Protein AF-A0A084DEW9-F1 (afdb_monomer_lite)

Structure (mmCIF, N/CA/C/O backbone):
data_AF-A0A084DEW9-F1
#
_entry.id   AF-A0A084DEW9-F1
#
loop_
_atom_site.group_PDB
_atom_site.id
_atom_site.type_symbol
_atom_site.label_atom_id
_atom_site.label_alt_id
_atom_site.label_comp_id
_atom_site.label_asym_id
_atom_site.label_entity_id
_atom_site.label_seq_id
_atom_site.pdbx_PDB_ins_code
_atom_site.Cartn_x
_atom_site.Cartn_y
_atom_site.Cartn_z
_atom_site.occupancy
_atom_site.B_iso_or_equiv
_atom_site.auth_seq_id
_atom_site.auth_comp_id
_atom_site.auth_asym_id
_atom_site.auth_atom_id
_atom_site.pdbx_PDB_model_num
ATOM 1 N N . MET A 1 1 ? -4.432 55.368 2.483 1.00 27.30 1 MET A N 1
ATOM 2 C CA . MET A 1 1 ? -4.437 54.019 3.081 1.00 27.30 1 MET A CA 1
ATOM 3 C C . MET A 1 1 ? -3.133 53.354 2.658 1.00 27.30 1 MET A C 1
ATOM 5 O O . MET A 1 1 ? -2.983 53.051 1.486 1.00 27.30 1 MET A O 1
ATOM 9 N N . LYS A 1 2 ? -2.127 53.319 3.542 1.00 20.62 2 LYS A N 1
ATOM 10 C CA . LYS A 1 2 ? -0.805 52.732 3.262 1.00 20.62 2 LYS A CA 1
ATOM 11 C C . LYS A 1 2 ? -0.838 51.280 3.735 1.00 20.62 2 LYS A C 1
ATOM 13 O O . LYS A 1 2 ? -0.964 51.063 4.935 1.00 20.62 2 LYS A O 1
ATOM 18 N N . ILE A 1 3 ? -0.737 50.323 2.819 1.00 20.59 3 ILE A N 1
ATOM 19 C CA . ILE A 1 3 ? -0.450 48.929 3.166 1.00 20.59 3 ILE A CA 1
ATOM 20 C C . ILE A 1 3 ? 1.076 48.819 3.224 1.00 20.59 3 ILE A C 1
ATOM 22 O O . ILE A 1 3 ? 1.758 49.026 2.224 1.00 20.59 3 ILE A O 1
ATOM 26 N N . ARG A 1 4 ? 1.611 48.600 4.431 1.00 18.97 4 ARG A N 1
ATOM 27 C CA . ARG A 1 4 ? 2.986 48.134 4.644 1.00 18.97 4 ARG A CA 1
ATOM 28 C C . ARG A 1 4 ? 3.043 46.699 4.122 1.00 18.97 4 ARG A C 1
ATOM 30 O O . ARG A 1 4 ? 2.364 45.847 4.681 1.00 18.97 4 ARG A O 1
ATOM 37 N N . VAL A 1 5 ? 3.834 46.443 3.087 1.00 21.98 5 VAL A N 1
ATOM 38 C CA . VAL A 1 5 ? 4.251 45.079 2.748 1.00 21.98 5 VAL A CA 1
ATOM 39 C C . VAL A 1 5 ? 5.466 44.789 3.619 1.00 21.98 5 VAL A C 1
ATOM 41 O O . VAL A 1 5 ? 6.555 45.309 3.386 1.00 21.98 5 VAL A O 1
ATOM 44 N N . THR A 1 6 ? 5.236 44.071 4.713 1.00 22.62 6 THR A N 1
ATOM 45 C CA . THR A 1 6 ? 6.298 43.551 5.570 1.00 22.62 6 THR A CA 1
ATOM 46 C C . THR A 1 6 ? 6.979 42.419 4.811 1.00 22.62 6 THR A C 1
ATOM 48 O O . THR A 1 6 ? 6.317 41.479 4.379 1.00 22.62 6 THR A O 1
ATOM 51 N N . ALA A 1 7 ? 8.291 42.530 4.630 1.00 22.89 7 ALA A N 1
ATOM 52 C CA . ALA A 1 7 ? 9.138 41.428 4.209 1.00 22.89 7 ALA A CA 1
ATOM 53 C C . ALA A 1 7 ? 8.929 40.229 5.150 1.00 22.89 7 ALA A C 1
ATOM 55 O O . ALA A 1 7 ? 9.023 40.391 6.367 1.00 22.89 7 ALA A O 1
ATOM 56 N N . LEU A 1 8 ? 8.678 39.035 4.604 1.00 24.73 8 LEU A N 1
ATOM 57 C CA . LEU A 1 8 ? 8.849 37.792 5.352 1.00 24.73 8 LEU A CA 1
ATOM 58 C C . LEU A 1 8 ? 10.360 37.521 5.424 1.00 24.73 8 LEU A C 1
ATOM 60 O O . LEU A 1 8 ? 10.935 36.809 4.605 1.00 24.73 8 LEU A O 1
ATOM 64 N N . ILE A 1 9 ? 11.018 38.210 6.354 1.00 22.75 9 ILE A N 1
ATOM 65 C CA . ILE A 1 9 ? 12.365 37.876 6.805 1.00 22.75 9 ILE A CA 1
ATOM 66 C C . ILE A 1 9 ? 12.247 36.548 7.556 1.00 22.75 9 ILE A C 1
ATOM 68 O O . ILE A 1 9 ? 11.399 36.397 8.432 1.00 22.75 9 ILE A O 1
ATOM 72 N N . ILE A 1 10 ? 13.104 35.591 7.204 1.00 25.62 10 ILE A N 1
ATOM 73 C CA . ILE A 1 10 ? 13.451 34.458 8.061 1.00 25.62 10 ILE A CA 1
ATOM 74 C C . ILE A 1 10 ? 14.056 35.063 9.335 1.00 25.62 10 ILE A C 1
ATOM 76 O O . ILE A 1 10 ? 15.229 35.432 9.346 1.00 25.62 10 ILE A O 1
ATOM 80 N N . GLU A 1 11 ? 13.260 35.245 10.389 1.00 22.08 11 GLU A N 1
ATOM 81 C CA . GLU A 1 11 ? 13.797 35.572 11.710 1.00 22.08 11 GLU A CA 1
ATOM 82 C C . GLU A 1 11 ? 14.327 34.286 12.347 1.00 22.08 11 GLU A C 1
ATOM 84 O O . GLU A 1 11 ? 13.578 33.404 12.767 1.00 22.08 11 GLU A O 1
ATOM 89 N N . PHE A 1 12 ? 15.654 34.184 12.399 1.00 25.70 12 PHE A N 1
ATOM 90 C CA . PHE A 1 12 ? 16.350 33.257 13.279 1.00 25.70 12 PHE A CA 1
ATOM 91 C C . PHE A 1 12 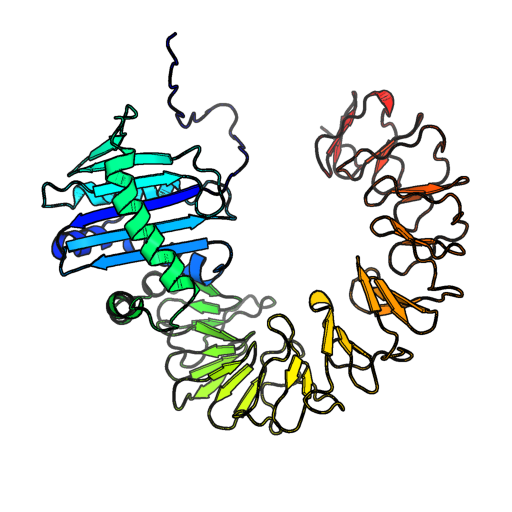? 16.207 33.800 14.707 1.00 25.70 12 PHE A C 1
ATOM 93 O O . PHE A 1 12 ? 16.819 34.808 15.055 1.00 25.70 12 PHE A O 1
ATOM 100 N N . ASN A 1 13 ? 15.364 33.173 15.527 1.00 29.73 13 ASN A N 1
ATOM 101 C CA . ASN A 1 13 ? 15.323 33.467 16.955 1.00 29.73 13 ASN A CA 1
ATOM 102 C C . ASN A 1 13 ? 16.417 32.641 17.652 1.00 29.73 13 ASN A C 1
ATOM 104 O O . ASN A 1 13 ? 16.236 31.445 17.889 1.00 29.73 13 ASN A O 1
ATOM 108 N N . GLU A 1 14 ? 17.552 33.278 17.958 1.00 31.34 14 GLU A N 1
ATOM 109 C CA . GLU A 1 14 ? 18.693 32.652 18.647 1.00 31.34 14 GLU A CA 1
ATOM 110 C C . GLU A 1 14 ? 18.366 32.176 20.080 1.00 31.34 14 GLU A C 1
ATOM 112 O O . GLU A 1 14 ? 19.145 31.414 20.647 1.00 31.34 14 GLU A O 1
ATOM 117 N N . GLU A 1 15 ? 17.211 32.537 20.660 1.00 31.88 15 GLU A N 1
ATOM 118 C CA . GLU A 1 15 ? 16.855 32.173 22.042 1.00 31.88 15 GLU A CA 1
ATOM 119 C C . GLU A 1 15 ? 15.896 30.975 22.181 1.00 31.88 15 GLU A C 1
ATOM 121 O O . GLU A 1 15 ? 15.793 30.423 23.274 1.00 31.88 15 GLU A O 1
ATOM 126 N N . THR A 1 16 ? 15.190 30.536 21.127 1.00 41.25 16 THR A N 1
ATOM 127 C CA . THR A 1 16 ? 14.117 29.514 21.285 1.00 41.25 16 THR A CA 1
ATOM 128 C C . THR A 1 16 ? 14.139 28.336 20.310 1.00 41.25 16 THR A C 1
ATOM 130 O O . THR A 1 16 ? 13.393 27.378 20.498 1.00 41.25 16 THR A O 1
ATOM 133 N N . GLY A 1 17 ? 15.026 28.329 19.313 1.00 28.23 17 GLY A N 1
ATOM 134 C CA . GLY A 1 17 ? 15.424 27.103 18.612 1.00 28.23 17 GLY A CA 1
ATOM 135 C C . GLY A 1 17 ? 14.396 26.381 17.724 1.00 28.23 17 GLY A C 1
ATOM 136 O O . GLY A 1 17 ? 14.817 25.432 17.075 1.00 28.23 17 GLY A O 1
ATOM 137 N N . TRP A 1 18 ? 13.119 26.783 17.616 1.00 25.22 18 TRP A N 1
ATOM 138 C CA . TRP A 1 18 ? 12.167 26.187 16.653 1.00 25.22 18 TRP A CA 1
ATOM 139 C C . TRP A 1 18 ? 11.053 27.152 16.212 1.00 25.22 18 TRP A C 1
ATOM 141 O O . TRP A 1 18 ? 10.414 27.794 17.042 1.00 25.22 18 TRP A O 1
ATOM 151 N N . ALA A 1 19 ? 10.750 27.173 14.906 1.00 24.77 19 ALA A N 1
ATOM 152 C CA . ALA A 1 19 ? 9.516 27.730 14.344 1.00 24.77 19 ALA A CA 1
ATOM 153 C C . ALA A 1 19 ? 8.866 26.720 13.377 1.00 24.77 19 ALA A C 1
ATOM 155 O O . ALA A 1 19 ? 9.523 26.186 12.485 1.00 24.77 19 ALA A O 1
ATOM 156 N N . VAL A 1 20 ? 7.566 26.468 13.564 1.00 25.61 20 VAL A N 1
ATOM 157 C CA . VAL A 1 20 ? 6.701 25.623 12.719 1.00 25.61 20 VAL A CA 1
ATOM 158 C C . VAL A 1 20 ? 5.716 26.530 11.977 1.00 25.61 20 VAL A C 1
ATOM 160 O O . VAL A 1 20 ? 5.078 27.365 12.612 1.00 25.61 20 VAL A O 1
ATOM 163 N N . THR A 1 21 ? 5.532 26.342 10.666 1.00 24.84 21 THR A N 1
ATOM 164 C CA . THR A 1 21 ? 4.383 26.891 9.914 1.00 24.84 21 THR A CA 1
ATOM 165 C C . THR A 1 21 ? 3.824 25.869 8.914 1.00 24.84 21 THR A C 1
ATOM 167 O O . THR A 1 21 ? 4.552 25.037 8.375 1.00 24.84 21 THR A O 1
ATOM 170 N N . MET A 1 22 ? 2.496 25.899 8.751 1.00 22.89 22 MET A N 1
ATOM 171 C CA . MET A 1 22 ? 1.662 24.983 7.962 1.00 22.89 22 MET A CA 1
ATOM 172 C C . MET A 1 22 ? 1.890 25.166 6.449 1.00 22.89 22 MET A C 1
ATOM 174 O O . MET A 1 22 ? 1.918 26.295 5.972 1.00 22.89 22 MET A O 1
ATOM 178 N N . SER A 1 23 ? 2.060 24.071 5.698 1.00 34.75 23 SER A N 1
ATOM 179 C CA . SER A 1 23 ? 2.491 24.088 4.291 1.00 34.75 23 SER A CA 1
ATOM 180 C C . SER A 1 23 ? 1.326 24.014 3.294 1.00 34.75 23 SER A C 1
ATOM 182 O O . SER A 1 23 ? 0.720 22.953 3.139 1.00 34.75 23 SER A O 1
ATOM 184 N N . GLU A 1 24 ? 1.064 25.096 2.560 1.00 42.50 24 GLU A N 1
ATOM 185 C CA . GLU A 1 24 ? 0.416 25.011 1.244 1.00 42.50 24 GLU A CA 1
ATOM 186 C C . GLU A 1 24 ? 1.455 24.616 0.174 1.00 42.50 24 GLU A C 1
ATOM 188 O O . GLU A 1 24 ? 2.638 24.945 0.285 1.00 42.50 24 GLU A O 1
ATOM 193 N N . SER A 1 25 ? 1.035 23.870 -0.850 1.00 53.59 25 SER A N 1
ATOM 194 C CA . SER A 1 25 ? 1.893 23.357 -1.927 1.00 53.59 25 SER A CA 1
ATOM 195 C C . SER A 1 25 ? 2.444 24.488 -2.810 1.00 53.59 25 SER A C 1
ATOM 197 O O . SER A 1 25 ? 1.715 25.055 -3.625 1.00 53.59 25 SER A O 1
ATOM 199 N N . VAL A 1 26 ? 3.736 24.812 -2.691 1.00 57.28 26 VAL A N 1
ATOM 200 C CA . VAL A 1 26 ? 4.391 25.865 -3.493 1.00 57.28 26 VAL A CA 1
ATOM 201 C C . VAL A 1 26 ? 5.073 25.265 -4.726 1.00 57.28 26 VAL A C 1
ATOM 203 O O . VAL A 1 26 ? 5.817 24.290 -4.637 1.00 57.28 26 VAL A O 1
ATOM 206 N N . SER A 1 27 ? 4.849 25.879 -5.887 1.00 62.78 27 SER A N 1
ATOM 207 C CA . SER A 1 27 ? 5.507 25.576 -7.161 1.00 62.78 27 SER A CA 1
ATOM 208 C C . SER A 1 27 ? 6.420 26.723 -7.607 1.00 62.78 27 SER A C 1
ATOM 210 O O . SER A 1 27 ? 6.142 27.894 -7.346 1.00 62.78 27 SER A O 1
ATOM 212 N N . VAL A 1 28 ? 7.498 26.386 -8.315 1.00 66.31 28 VAL A N 1
ATOM 213 C CA . VAL A 1 28 ? 8.485 27.319 -8.874 1.00 66.31 28 VAL A CA 1
ATOM 214 C C . VAL A 1 28 ? 8.588 27.094 -10.376 1.00 66.31 28 VAL A C 1
ATOM 216 O O . VAL A 1 28 ? 8.800 25.970 -10.822 1.00 66.31 28 VAL A O 1
ATOM 219 N N . ALA A 1 29 ? 8.489 28.160 -11.162 1.00 63.16 29 ALA A N 1
ATOM 220 C CA . ALA A 1 29 ? 8.729 28.141 -12.599 1.00 63.16 29 ALA A CA 1
ATOM 221 C C . ALA A 1 29 ? 9.766 29.204 -12.953 1.00 63.16 29 ALA A C 1
ATOM 223 O O . ALA A 1 29 ? 9.661 30.342 -12.503 1.00 63.16 29 ALA A O 1
ATOM 224 N N . ALA A 1 30 ? 10.753 28.860 -13.777 1.00 69.94 30 ALA A N 1
ATOM 225 C CA . ALA A 1 30 ? 11.715 29.837 -14.257 1.00 69.94 30 ALA A CA 1
ATOM 226 C C . ALA A 1 30 ? 12.100 29.624 -15.718 1.00 69.94 30 ALA A C 1
ATOM 228 O O . ALA A 1 30 ? 12.144 28.498 -16.214 1.00 69.94 30 ALA A O 1
ATOM 229 N N . GLN A 1 31 ? 12.418 30.718 -16.402 1.00 75.94 31 GLN A N 1
ATOM 230 C CA . GLN A 1 31 ? 13.113 30.686 -17.682 1.00 75.94 31 GLN A CA 1
ATOM 231 C C . GLN A 1 31 ? 14.255 31.689 -17.667 1.00 75.94 31 GLN A C 1
ATOM 233 O O . GLN A 1 31 ? 14.095 32.807 -17.187 1.00 75.94 31 GLN A O 1
ATOM 238 N N . ILE A 1 32 ? 15.396 31.322 -18.230 1.00 80.50 32 ILE A N 1
ATOM 239 C CA . ILE A 1 32 ? 16.531 32.229 -18.351 1.00 80.50 32 ILE A CA 1
ATOM 240 C C . ILE A 1 32 ? 17.342 31.883 -19.585 1.00 80.50 32 ILE A C 1
ATOM 242 O O . ILE A 1 32 ? 17.477 30.717 -19.962 1.00 80.50 32 ILE A O 1
ATOM 246 N N . ARG A 1 33 ? 17.858 32.906 -20.251 1.00 80.06 33 ARG A N 1
ATOM 247 C CA . ARG A 1 33 ? 18.716 32.734 -21.415 1.00 80.06 33 ARG A CA 1
ATOM 248 C C . ARG A 1 33 ? 20.181 32.697 -20.987 1.00 80.06 33 ARG A C 1
ATOM 250 O O . ARG A 1 33 ? 20.604 33.410 -20.083 1.00 80.06 33 ARG A O 1
ATOM 257 N N . LEU A 1 34 ? 20.932 31.779 -21.588 1.00 83.12 34 LEU A N 1
ATOM 258 C CA . LEU A 1 34 ? 22.357 31.585 -21.349 1.00 83.12 34 LEU A CA 1
ATOM 259 C C . LEU A 1 34 ? 23.005 30.734 -22.442 1.00 83.12 34 LEU A C 1
ATOM 261 O O . LEU A 1 34 ? 22.404 29.803 -22.983 1.00 83.12 34 LEU A O 1
ATOM 265 N N . SER A 1 35 ? 24.278 31.010 -22.721 1.00 80.69 35 SER A N 1
ATOM 266 C CA . SER A 1 35 ? 25.082 30.225 -23.660 1.00 80.69 35 SER A CA 1
ATOM 267 C C . SER A 1 35 ? 25.324 28.792 -23.155 1.00 80.69 35 SER A C 1
ATOM 269 O O . SER A 1 35 ? 25.343 28.531 -21.951 1.00 80.69 35 SER A O 1
ATOM 271 N N . GLU A 1 36 ? 25.587 27.849 -24.065 1.00 73.56 36 GLU A N 1
ATOM 272 C CA . GLU A 1 36 ? 25.961 26.473 -23.688 1.00 73.56 36 GLU A CA 1
ATOM 273 C C . GLU A 1 36 ? 27.223 26.433 -22.810 1.00 73.56 36 GLU A C 1
ATOM 275 O O . GLU A 1 36 ? 27.326 25.627 -21.883 1.00 73.56 36 GLU A O 1
ATOM 280 N N . ALA A 1 37 ? 28.174 27.336 -23.063 1.00 76.31 37 ALA A N 1
ATOM 281 C CA . ALA A 1 37 ? 29.395 27.457 -22.274 1.00 76.31 37 ALA A CA 1
ATOM 282 C C . ALA A 1 37 ? 29.113 27.962 -20.848 1.00 76.31 37 ALA A C 1
ATOM 284 O O . ALA A 1 37 ? 29.694 27.453 -19.887 1.00 76.31 37 ALA A O 1
ATOM 285 N N . ALA A 1 38 ? 28.208 28.932 -20.690 1.00 80.19 38 ALA A N 1
ATOM 286 C CA . ALA A 1 38 ? 27.729 29.393 -19.389 1.00 80.19 38 ALA A CA 1
ATOM 287 C C . ALA A 1 38 ? 27.024 28.272 -18.616 1.00 80.19 38 ALA A C 1
ATOM 289 O O . ALA A 1 38 ? 27.384 28.004 -17.469 1.00 80.19 38 ALA A O 1
ATOM 290 N N . LEU A 1 39 ? 26.106 27.558 -19.272 1.00 77.75 39 LEU A N 1
ATOM 291 C CA . LEU A 1 39 ? 25.381 26.429 -18.691 1.00 77.75 39 LEU A CA 1
ATOM 292 C C . LEU A 1 39 ? 26.341 25.337 -18.186 1.00 77.75 39 LEU A C 1
ATOM 294 O O . LEU A 1 39 ? 26.228 24.864 -17.055 1.00 77.75 39 LEU A O 1
ATOM 298 N N . ALA A 1 40 ? 27.343 24.976 -18.993 1.00 73.62 40 ALA A N 1
ATOM 299 C CA . ALA A 1 40 ? 28.338 23.971 -18.626 1.00 73.62 40 ALA A CA 1
ATOM 300 C C . ALA A 1 40 ? 29.231 24.395 -17.445 1.00 73.62 40 ALA A C 1
ATOM 302 O O . ALA A 1 40 ? 29.696 23.535 -16.690 1.00 73.62 40 ALA A O 1
ATOM 303 N N . ARG A 1 41 ? 29.497 25.699 -17.285 1.00 80.12 41 ARG A N 1
ATOM 304 C CA . ARG A 1 41 ? 30.228 26.244 -16.130 1.00 80.12 41 ARG A CA 1
ATOM 305 C C . ARG A 1 41 ? 29.360 26.244 -14.875 1.00 80.12 41 ARG A C 1
ATOM 307 O O . ARG A 1 41 ? 29.839 25.803 -13.833 1.00 80.12 41 ARG A O 1
ATOM 314 N N . TRP A 1 42 ? 28.100 26.660 -14.988 1.00 84.12 42 TRP A N 1
ATOM 315 C CA . TRP A 1 42 ? 27.151 26.673 -13.876 1.00 84.12 42 TRP A CA 1
ATOM 316 C C . TRP A 1 42 ? 26.946 25.280 -13.278 1.00 84.12 42 TRP A C 1
ATOM 318 O O . TRP A 1 42 ? 27.091 25.110 -12.074 1.00 84.12 42 TRP A O 1
ATOM 328 N N . PHE A 1 43 ? 26.758 24.245 -14.104 1.00 73.06 43 PHE A N 1
ATOM 329 C CA . PHE A 1 43 ? 26.629 22.866 -13.610 1.00 73.06 43 PHE A CA 1
ATOM 330 C C . PHE A 1 43 ? 27.828 22.373 -12.791 1.00 73.06 43 PHE A C 1
ATOM 332 O O . PHE A 1 43 ? 27.686 21.481 -11.955 1.00 73.06 43 PHE A O 1
ATOM 339 N N . LYS A 1 44 ? 29.017 22.932 -13.030 1.00 76.69 44 LYS A N 1
ATOM 340 C CA . LYS A 1 44 ? 30.245 22.577 -12.310 1.00 76.69 44 LYS A CA 1
ATOM 341 C C . LYS A 1 44 ? 30.476 23.435 -11.065 1.00 76.69 44 LYS A C 1
ATOM 343 O O . LYS A 1 44 ? 31.433 23.154 -10.345 1.00 76.69 44 LYS A O 1
ATOM 348 N N . HIS A 1 45 ? 29.647 24.451 -10.821 1.00 81.75 45 HIS A N 1
ATOM 349 C CA . HIS A 1 45 ? 29.753 25.305 -9.644 1.00 81.75 45 HIS A CA 1
ATOM 350 C C . HIS A 1 45 ? 29.542 24.477 -8.373 1.00 81.75 45 HIS A C 1
ATOM 352 O O . HIS A 1 45 ? 28.593 23.697 -8.291 1.00 81.75 45 HIS A O 1
ATOM 358 N N . SER A 1 46 ? 30.441 24.638 -7.401 1.00 78.94 46 SER A N 1
ATOM 359 C CA . SER A 1 46 ? 30.382 23.942 -6.113 1.00 78.94 46 SER A CA 1
ATOM 360 C C . SER A 1 46 ? 29.539 24.755 -5.141 1.00 78.94 46 SER A C 1
ATOM 362 O O . SER A 1 46 ? 29.869 25.903 -4.877 1.00 78.94 46 SER A O 1
ATOM 364 N N . ILE A 1 47 ? 28.478 24.157 -4.606 1.00 72.50 47 ILE A N 1
ATOM 365 C CA . ILE A 1 47 ? 27.588 24.793 -3.622 1.00 72.50 47 ILE A CA 1
ATOM 366 C C . ILE A 1 47 ? 28.066 24.476 -2.201 1.00 72.50 47 ILE A C 1
ATOM 368 O O . ILE A 1 47 ? 28.046 25.334 -1.328 1.00 72.50 47 ILE A O 1
ATOM 372 N N . ALA A 1 48 ? 28.549 23.250 -1.987 1.00 66.62 48 ALA A N 1
ATOM 373 C CA . ALA A 1 48 ? 29.187 22.801 -0.752 1.00 66.62 48 ALA A CA 1
ATOM 374 C C . ALA A 1 48 ? 30.333 21.823 -1.089 1.00 66.62 48 ALA A C 1
ATOM 376 O O . ALA A 1 48 ? 30.418 21.368 -2.239 1.00 66.62 48 ALA A O 1
ATOM 377 N N . PRO A 1 49 ? 31.234 21.489 -0.144 1.00 59.31 49 PRO A N 1
ATOM 378 C CA . PRO A 1 49 ? 32.248 20.459 -0.361 1.00 59.31 49 PRO A CA 1
ATOM 379 C C . PRO A 1 49 ? 31.595 19.155 -0.838 1.00 59.31 49 PRO A C 1
ATOM 381 O O . PRO A 1 49 ? 30.719 18.617 -0.173 1.00 59.31 49 PRO A O 1
ATOM 384 N N . GLY A 1 50 ? 31.976 18.684 -2.027 1.00 56.50 50 GLY A N 1
ATOM 385 C CA . GLY A 1 50 ? 31.419 17.463 -2.624 1.00 56.50 50 GLY A CA 1
ATOM 386 C C . GLY A 1 50 ? 30.069 17.610 -3.342 1.00 56.50 50 GLY A C 1
ATOM 387 O O . GLY A 1 50 ? 29.658 16.662 -4.003 1.00 56.50 50 GLY A O 1
ATOM 388 N N . ASN A 1 51 ? 29.419 18.781 -3.301 1.00 61.06 51 ASN A N 1
ATOM 389 C CA . ASN A 1 51 ? 28.113 19.013 -3.929 1.00 61.06 51 ASN A CA 1
ATOM 390 C C . ASN A 1 51 ? 28.171 20.146 -4.956 1.00 61.06 51 ASN A C 1
ATOM 392 O O . ASN A 1 51 ? 28.345 21.320 -4.610 1.00 61.06 51 ASN A O 1
ATOM 396 N N . LYS A 1 52 ? 27.992 19.800 -6.232 1.00 72.88 52 LYS A N 1
ATOM 397 C CA . LYS A 1 52 ? 27.856 20.758 -7.334 1.00 72.88 52 LYS A CA 1
ATOM 398 C C . LYS A 1 52 ? 26.388 21.051 -7.616 1.00 72.88 52 LYS A C 1
ATOM 400 O O . LYS A 1 52 ? 25.515 20.264 -7.267 1.00 72.88 52 LYS A O 1
ATOM 405 N N . VAL A 1 53 ? 26.124 22.136 -8.342 1.00 72.50 53 VAL A N 1
ATOM 406 C CA . VAL A 1 53 ? 24.794 22.441 -8.906 1.00 72.50 53 VAL A CA 1
ATOM 407 C C . VAL A 1 53 ? 24.188 21.220 -9.592 1.00 72.50 53 VAL A C 1
ATOM 409 O O . VAL A 1 53 ? 23.034 20.883 -9.353 1.00 72.50 53 VAL A O 1
ATOM 412 N N . LEU A 1 54 ? 24.982 20.518 -10.403 1.00 67.19 54 LEU A N 1
ATOM 413 C CA . LEU A 1 54 ? 24.532 19.312 -11.088 1.00 67.19 54 LEU A CA 1
ATOM 414 C C . LEU A 1 54 ? 24.028 18.220 -10.130 1.00 67.19 54 LEU A C 1
ATOM 416 O O . LEU A 1 54 ? 23.071 17.528 -10.458 1.00 67.19 54 LEU A O 1
ATOM 420 N N . ASP A 1 55 ? 24.658 18.071 -8.967 1.00 60.31 55 ASP A N 1
ATOM 421 C CA . ASP A 1 55 ? 24.309 17.032 -7.997 1.00 60.31 55 ASP A CA 1
ATOM 422 C C . ASP A 1 55 ? 22.983 17.335 -7.301 1.00 60.31 55 ASP A C 1
ATOM 424 O O . ASP A 1 55 ? 22.188 16.427 -7.071 1.00 60.31 55 ASP A O 1
ATOM 428 N N . VAL A 1 56 ? 22.717 18.615 -7.030 1.00 67.69 56 VAL A N 1
ATOM 429 C CA . VAL A 1 56 ? 21.437 19.053 -6.461 1.00 67.69 56 VAL A CA 1
ATOM 430 C C . VAL A 1 56 ? 20.305 18.836 -7.466 1.00 67.69 56 VAL A C 1
ATOM 432 O O . VAL A 1 56 ? 19.288 18.244 -7.125 1.00 67.69 56 VAL A O 1
ATOM 435 N N . LEU A 1 57 ? 20.506 19.230 -8.728 1.00 67.69 57 LEU A N 1
ATOM 436 C CA . LEU A 1 57 ? 19.504 19.046 -9.786 1.00 67.69 57 LEU A CA 1
ATOM 437 C C . LEU A 1 57 ? 19.230 17.566 -10.098 1.00 67.69 57 LEU A C 1
ATOM 439 O O . LEU A 1 57 ? 18.121 17.237 -10.512 1.00 67.69 57 LEU A O 1
ATOM 443 N N . ALA A 1 58 ? 20.228 16.693 -9.933 1.00 61.50 58 ALA A N 1
ATOM 444 C CA . ALA A 1 58 ? 20.065 15.250 -10.089 1.00 61.50 58 ALA A CA 1
ATOM 445 C C . ALA A 1 58 ? 19.222 14.653 -8.952 1.00 61.50 58 ALA A C 1
ATOM 447 O O . ALA A 1 58 ? 18.253 13.963 -9.236 1.00 61.50 58 ALA A O 1
ATOM 448 N N . GLY A 1 59 ? 19.512 14.997 -7.691 1.00 59.47 59 GLY A N 1
ATOM 449 C CA . GLY A 1 59 ? 18.725 14.507 -6.551 1.00 59.47 59 GLY A CA 1
ATOM 450 C C . GLY A 1 59 ? 17.250 14.921 -6.611 1.00 59.47 59 GLY A C 1
ATOM 451 O O . GLY A 1 59 ? 16.374 14.130 -6.284 1.00 59.47 59 GLY A O 1
ATOM 452 N N . MET A 1 60 ? 16.963 16.126 -7.112 1.00 63.75 60 MET A N 1
ATOM 453 C CA . MET A 1 60 ? 15.584 16.578 -7.344 1.00 63.75 60 MET A CA 1
ATOM 454 C C . MET A 1 60 ? 14.849 15.758 -8.411 1.00 63.75 60 MET A C 1
ATOM 456 O O . MET A 1 60 ? 13.641 15.551 -8.313 1.00 63.75 60 MET A O 1
ATOM 460 N N . LEU A 1 61 ? 15.564 15.322 -9.451 1.00 59.81 61 LEU A N 1
ATOM 461 C CA . LEU A 1 61 ? 14.998 14.459 -10.482 1.00 59.81 61 LEU A CA 1
ATOM 462 C C . LEU A 1 61 ? 14.711 13.064 -9.917 1.00 59.81 61 LEU A C 1
ATOM 464 O O . LEU A 1 61 ? 13.639 12.528 -10.172 1.00 59.81 61 LEU A O 1
ATOM 468 N N . ASP A 1 62 ? 15.633 12.523 -9.120 1.00 54.41 62 ASP A N 1
ATOM 469 C CA . ASP A 1 62 ? 15.467 11.219 -8.473 1.00 54.41 62 ASP A CA 1
ATOM 470 C C . ASP A 1 62 ? 14.254 11.225 -7.519 1.00 54.41 62 ASP A C 1
ATOM 472 O O . ASP A 1 62 ? 13.442 10.302 -7.534 1.00 54.41 62 ASP A O 1
ATOM 476 N N . GLU A 1 63 ? 14.063 12.294 -6.737 1.00 53.50 63 GLU A N 1
A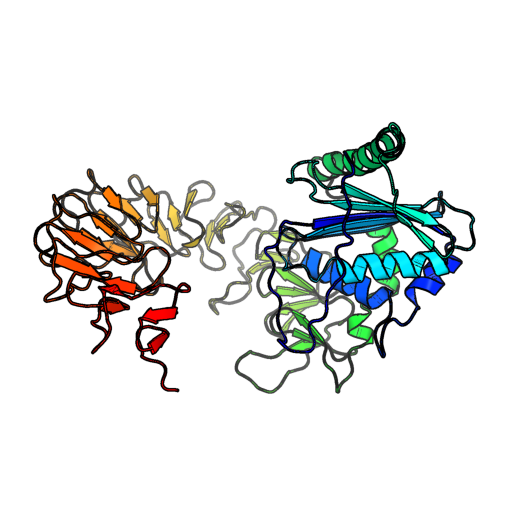TOM 477 C CA . GLU A 1 63 ? 12.901 12.456 -5.850 1.00 53.50 63 GLU A CA 1
ATOM 478 C C . GLU A 1 63 ? 11.571 12.532 -6.621 1.00 53.50 63 GLU A C 1
ATOM 480 O O . GLU A 1 63 ? 10.572 11.938 -6.201 1.00 53.50 63 GLU A O 1
ATOM 485 N N . ALA A 1 64 ? 11.558 13.219 -7.768 1.00 53.44 64 ALA A N 1
ATOM 486 C CA . ALA A 1 64 ? 10.390 13.286 -8.644 1.00 53.44 64 ALA A CA 1
ATOM 487 C C . ALA A 1 64 ? 10.081 11.933 -9.313 1.00 53.44 64 ALA A C 1
ATOM 489 O O . ALA A 1 64 ? 8.912 11.577 -9.457 1.00 53.44 64 ALA A O 1
ATOM 490 N N . ASP A 1 65 ? 11.107 11.160 -9.683 1.00 50.06 65 ASP A N 1
ATOM 491 C CA . ASP A 1 65 ? 10.944 9.809 -10.235 1.00 50.06 65 ASP A CA 1
ATOM 492 C C . ASP A 1 65 ? 10.419 8.815 -9.180 1.00 50.06 65 ASP A C 1
ATOM 494 O O . ASP A 1 65 ? 9.649 7.912 -9.516 1.00 50.06 65 ASP A O 1
ATOM 498 N N . LEU A 1 66 ? 10.796 8.987 -7.907 1.00 46.59 66 LEU A N 1
ATOM 499 C CA . LEU A 1 66 ? 10.302 8.173 -6.790 1.00 46.59 66 LEU A CA 1
ATOM 500 C C . LEU A 1 66 ? 8.850 8.499 -6.418 1.00 46.59 66 LEU A C 1
ATOM 502 O O . LEU A 1 66 ? 8.086 7.587 -6.099 1.00 46.59 66 LEU A O 1
ATOM 506 N N . ASN A 1 67 ? 8.456 9.774 -6.492 1.00 48.09 67 ASN A N 1
ATOM 507 C CA . ASN A 1 67 ? 7.132 10.246 -6.075 1.00 48.09 67 ASN A CA 1
ATOM 508 C C . ASN A 1 67 ? 6.406 11.020 -7.194 1.00 48.09 67 ASN A C 1
ATOM 510 O O . ASN A 1 67 ? 6.029 12.180 -7.004 1.00 48.09 67 ASN A O 1
ATOM 514 N N . PRO A 1 68 ? 6.131 10.396 -8.357 1.00 49.97 68 PRO A N 1
ATOM 515 C CA . PRO A 1 68 ? 5.623 11.095 -9.542 1.00 49.97 68 PRO A CA 1
ATOM 516 C C . PRO A 1 68 ? 4.200 11.656 -9.385 1.00 49.97 68 PRO A C 1
ATOM 518 O O . PRO A 1 68 ? 3.738 12.408 -10.242 1.00 49.97 68 PRO A O 1
ATOM 521 N N . GLN A 1 69 ? 3.478 11.274 -8.324 1.00 48.88 69 GLN A N 1
ATOM 522 C CA . GLN A 1 69 ? 2.162 11.836 -7.992 1.00 48.88 69 GLN A CA 1
ATOM 523 C C . GLN A 1 69 ? 2.235 13.033 -7.038 1.00 48.88 69 GLN A C 1
ATOM 525 O O . GLN A 1 69 ? 1.263 13.780 -6.958 1.00 48.88 69 GLN A O 1
ATOM 530 N N . GLU A 1 70 ? 3.361 13.227 -6.347 1.00 52.00 70 GLU A N 1
ATOM 531 C CA . GLU A 1 70 ? 3.517 14.248 -5.305 1.00 52.00 70 GLU A CA 1
ATOM 532 C C . GLU A 1 70 ? 4.479 15.371 -5.715 1.00 52.00 70 GLU A C 1
ATOM 534 O O . GLU A 1 70 ? 4.281 16.529 -5.329 1.00 52.00 70 GLU A O 1
ATOM 539 N N . THR A 1 71 ? 5.474 15.056 -6.547 1.00 54.25 71 THR A N 1
ATOM 540 C CA . THR A 1 71 ? 6.517 15.991 -6.976 1.00 54.25 71 THR A CA 1
ATOM 541 C C . THR A 1 71 ? 6.683 15.943 -8.492 1.00 54.25 71 THR A C 1
ATOM 543 O O . THR A 1 71 ? 6.880 14.881 -9.078 1.00 54.25 71 THR A O 1
ATOM 546 N N . LEU A 1 72 ? 6.637 17.108 -9.144 1.00 58.72 72 LEU A N 1
ATOM 547 C CA . LEU A 1 72 ? 6.905 17.251 -10.577 1.00 58.72 72 LEU A CA 1
ATOM 548 C C . LEU A 1 72 ? 8.117 18.151 -10.784 1.00 58.72 72 LEU A C 1
ATOM 550 O O . LEU A 1 72 ? 8.080 19.312 -10.394 1.00 58.72 72 LEU A O 1
ATOM 554 N N . TYR A 1 73 ? 9.155 17.651 -11.453 1.00 65.81 73 TYR A N 1
ATOM 555 C CA . TYR A 1 73 ? 10.367 18.410 -11.753 1.00 65.81 73 TYR A CA 1
ATOM 556 C C . TYR A 1 73 ? 10.703 18.378 -13.251 1.00 65.81 73 TYR A C 1
ATOM 558 O O . TYR A 1 73 ? 10.768 17.316 -13.870 1.00 65.81 73 TYR A O 1
ATOM 566 N N . ILE A 1 74 ? 10.936 19.548 -13.849 1.00 60.66 74 ILE A N 1
ATOM 567 C CA . ILE A 1 74 ? 11.316 19.718 -15.256 1.00 60.66 74 ILE A CA 1
ATOM 568 C C . ILE A 1 74 ? 12.493 20.689 -15.329 1.00 60.66 74 ILE A C 1
ATOM 570 O O . ILE A 1 74 ? 12.418 21.811 -14.844 1.00 60.66 74 ILE A O 1
ATOM 574 N N . CYS A 1 75 ? 13.565 20.287 -16.007 1.00 67.88 75 CYS A N 1
ATOM 575 C CA . CYS A 1 75 ? 14.685 21.163 -16.335 1.00 67.88 75 CYS A CA 1
ATOM 576 C C . CYS A 1 75 ? 15.118 20.904 -17.783 1.00 67.88 75 CYS A C 1
ATOM 578 O O . CYS A 1 75 ? 15.532 19.795 -18.132 1.00 67.88 75 CYS A O 1
ATOM 580 N N . GLN A 1 76 ? 14.978 21.907 -18.653 1.00 63.66 76 GLN A N 1
ATOM 581 C CA . GLN A 1 76 ? 15.204 21.762 -20.090 1.00 63.66 76 GLN A CA 1
ATOM 582 C C . GLN A 1 76 ? 15.945 22.958 -20.683 1.00 63.66 76 GLN A C 1
ATOM 584 O O . GLN A 1 76 ? 15.479 24.088 -20.622 1.00 63.66 76 GLN A O 1
ATOM 589 N N . TYR A 1 77 ? 17.067 22.690 -21.346 1.00 65.00 77 TYR A N 1
ATOM 590 C CA . TYR A 1 77 ? 17.780 23.660 -22.174 1.00 65.00 77 TYR A CA 1
ATOM 591 C C . TYR A 1 77 ? 17.364 23.567 -23.650 1.00 65.00 77 TYR A C 1
ATOM 593 O O . TYR A 1 77 ? 17.303 22.484 -24.229 1.00 65.00 77 TYR A O 1
ATOM 601 N N . LEU A 1 78 ? 17.104 24.704 -24.283 1.00 63.75 78 LEU A N 1
ATOM 602 C CA . LEU A 1 78 ? 16.695 24.844 -25.676 1.00 63.75 78 LEU A CA 1
ATOM 603 C C . LEU A 1 78 ? 17.845 25.495 -26.459 1.00 63.75 78 LEU A C 1
ATOM 605 O O . LEU A 1 78 ? 17.947 26.721 -26.456 1.00 63.75 78 LEU A O 1
ATOM 609 N N . PRO A 1 79 ? 18.705 24.724 -27.156 1.00 59.09 79 PRO A N 1
ATOM 610 C CA . PRO A 1 79 ? 19.896 25.270 -27.815 1.00 59.09 79 PRO A CA 1
ATOM 611 C C . PRO A 1 79 ? 19.582 26.316 -28.886 1.00 59.09 79 PRO A C 1
ATOM 613 O O . PRO A 1 79 ? 20.293 27.306 -29.016 1.00 59.09 79 PRO A O 1
ATOM 616 N N . ALA A 1 80 ? 18.480 26.128 -29.621 1.00 63.53 80 ALA A N 1
ATOM 617 C CA . ALA A 1 80 ? 18.063 27.031 -30.694 1.00 63.53 80 ALA A CA 1
ATOM 618 C C . ALA A 1 80 ? 17.743 28.451 -30.198 1.00 63.53 80 ALA A C 1
ATOM 620 O O . ALA A 1 80 ? 17.902 29.411 -30.945 1.00 63.53 80 ALA A O 1
ATOM 621 N N . THR A 1 81 ? 17.293 28.579 -28.949 1.00 65.94 81 THR A N 1
ATOM 622 C CA . THR A 1 81 ? 16.937 29.859 -28.320 1.00 65.94 81 THR A CA 1
ATOM 623 C C . THR A 1 81 ? 17.831 30.190 -27.128 1.00 65.94 81 THR A C 1
ATOM 625 O O . THR A 1 81 ? 17.576 31.165 -26.425 1.00 65.94 81 THR A O 1
ATOM 628 N N . GLN A 1 82 ? 18.849 29.363 -26.872 1.00 73.75 82 GLN A N 1
ATOM 629 C CA . GLN A 1 82 ? 19.740 29.439 -25.716 1.00 73.75 82 GLN A CA 1
ATOM 630 C C . GLN A 1 82 ? 18.994 29.613 -24.385 1.00 73.75 82 GLN A C 1
ATOM 632 O O . GLN A 1 82 ? 19.403 30.386 -23.529 1.00 73.75 82 GLN A O 1
ATOM 637 N N . THR A 1 83 ? 17.859 28.934 -24.216 1.00 71.56 83 THR A N 1
ATOM 638 C CA . THR A 1 83 ? 16.956 29.141 -23.070 1.00 71.56 83 THR A CA 1
ATOM 639 C C . THR A 1 83 ? 16.952 27.924 -22.159 1.00 71.56 83 THR A C 1
ATOM 641 O O . THR A 1 83 ? 16.678 26.826 -22.629 1.00 71.56 83 THR A O 1
ATOM 644 N N . LEU A 1 84 ? 17.204 28.099 -20.865 1.00 72.88 84 LEU A N 1
ATOM 645 C CA . LEU A 1 84 ? 16.929 27.096 -19.840 1.00 72.88 84 LEU A CA 1
ATOM 646 C C . LEU A 1 84 ? 15.558 27.361 -19.224 1.00 72.88 84 LEU A C 1
ATOM 648 O O . LEU A 1 84 ? 15.257 28.485 -18.837 1.00 72.88 84 LEU A O 1
ATOM 652 N N . VAL A 1 85 ? 14.750 26.314 -19.135 1.00 65.94 85 VAL A N 1
ATOM 653 C CA . VAL A 1 85 ? 13.426 26.304 -18.518 1.00 65.94 85 VAL A CA 1
ATOM 654 C C . VAL A 1 85 ? 13.465 25.369 -17.320 1.00 65.94 85 VAL A C 1
ATOM 656 O O . VAL A 1 85 ? 14.019 24.272 -17.408 1.00 65.94 85 VAL A O 1
ATOM 659 N N . PHE A 1 86 ? 12.866 25.805 -16.222 1.00 72.88 86 PHE A N 1
ATOM 660 C CA . PHE A 1 86 ? 12.785 25.090 -14.964 1.00 72.88 86 PHE A CA 1
ATOM 661 C C . PHE A 1 86 ? 11.342 25.079 -14.459 1.00 72.88 86 PHE A C 1
ATOM 663 O O . PHE A 1 86 ? 10.651 26.096 -14.525 1.00 72.88 86 PHE A O 1
ATOM 670 N N . PHE A 1 87 ? 10.900 23.949 -13.924 1.00 64.56 87 PHE A N 1
ATOM 671 C CA . PHE A 1 87 ? 9.635 23.823 -13.221 1.00 64.56 87 PHE A CA 1
ATOM 672 C C . PHE A 1 87 ? 9.777 22.829 -12.071 1.00 64.56 87 PHE A C 1
ATOM 674 O O . PHE A 1 87 ? 10.310 21.739 -12.259 1.00 64.56 87 PHE A O 1
ATOM 681 N N . LEU A 1 88 ? 9.273 23.196 -10.901 1.00 68.75 88 LEU A N 1
ATOM 682 C CA . LEU A 1 88 ? 9.109 22.316 -9.757 1.00 68.75 88 LEU A CA 1
ATOM 683 C C . LEU A 1 88 ? 7.706 22.524 -9.188 1.00 68.75 88 LEU A C 1
ATOM 685 O O . LEU A 1 88 ? 7.350 23.648 -8.850 1.00 68.75 88 LEU A O 1
ATOM 689 N N . SER A 1 89 ? 6.941 21.452 -9.030 1.00 63.38 89 SER A N 1
ATOM 690 C CA . SER A 1 89 ? 5.730 21.423 -8.213 1.00 63.38 89 SER A CA 1
ATOM 691 C C . SER A 1 89 ? 5.952 20.455 -7.068 1.00 63.38 89 SER A C 1
ATOM 693 O O . SER A 1 89 ? 6.384 19.326 -7.298 1.00 63.38 89 SER A O 1
ATOM 695 N N . ASN A 1 90 ? 5.692 20.910 -5.848 1.00 61.31 90 ASN A N 1
ATOM 696 C CA . ASN A 1 90 ? 5.807 20.098 -4.650 1.00 61.31 90 ASN A CA 1
ATOM 697 C C . ASN A 1 90 ? 4.465 20.123 -3.916 1.00 61.31 90 ASN A C 1
ATOM 699 O O . ASN A 1 90 ? 4.082 21.144 -3.343 1.00 61.31 90 ASN A O 1
ATOM 703 N N . SER A 1 91 ? 3.740 19.008 -3.976 1.00 47.53 91 SER A N 1
ATOM 704 C CA . SER A 1 91 ? 2.418 18.875 -3.364 1.00 47.53 91 SER A CA 1
ATOM 705 C C . SER A 1 91 ? 2.430 18.221 -1.977 1.00 47.53 91 SER A C 1
ATOM 707 O O . SER A 1 91 ? 1.387 18.214 -1.329 1.00 47.53 91 SER A O 1
ATOM 709 N N . GLY A 1 92 ? 3.590 17.762 -1.479 1.00 46.75 92 GLY A N 1
ATOM 710 C CA . GLY A 1 92 ? 3.658 16.946 -0.256 1.00 46.75 92 GLY A CA 1
ATOM 711 C C . GLY A 1 92 ? 4.770 17.254 0.757 1.00 46.75 92 GLY A C 1
ATOM 712 O O . GLY A 1 92 ? 4.644 16.855 1.914 1.00 46.75 92 GLY A O 1
ATOM 713 N N . ALA A 1 93 ? 5.844 17.971 0.405 1.00 39.72 93 ALA A N 1
ATOM 714 C CA . ALA A 1 93 ? 6.979 18.151 1.318 1.00 39.72 93 ALA A CA 1
ATOM 715 C C . ALA A 1 93 ? 6.929 19.466 2.120 1.00 39.72 93 ALA A C 1
ATOM 717 O O . ALA A 1 93 ? 6.724 20.555 1.582 1.00 39.72 93 ALA A O 1
ATOM 718 N N . ARG A 1 94 ? 7.186 19.351 3.432 1.00 40.72 94 ARG A N 1
ATOM 719 C CA . ARG A 1 94 ? 7.313 20.442 4.414 1.00 40.72 94 ARG A CA 1
ATOM 720 C C . ARG A 1 94 ? 8.311 21.514 3.953 1.00 40.72 94 ARG A C 1
ATOM 722 O O . ARG A 1 94 ? 9.482 21.369 4.262 1.00 40.72 94 ARG A O 1
ATOM 729 N N . GLY A 1 95 ? 7.876 22.568 3.258 1.00 40.72 95 GLY A N 1
ATOM 730 C CA . GLY A 1 95 ? 8.502 23.905 3.137 1.00 40.72 95 GLY A CA 1
ATOM 731 C C . GLY A 1 95 ? 10.000 24.065 2.781 1.00 40.72 95 GLY A C 1
ATOM 732 O O . GLY A 1 95 ? 10.431 25.190 2.551 1.00 40.72 95 GLY A O 1
ATOM 733 N N . SER A 1 96 ? 10.815 23.009 2.724 1.00 42.16 96 SER A N 1
ATOM 734 C CA . SER A 1 96 ? 12.282 23.075 2.713 1.00 42.16 96 SER A CA 1
ATOM 735 C C . SER A 1 96 ? 12.895 22.879 1.327 1.00 42.16 96 SER A C 1
ATOM 737 O O . SER A 1 96 ? 14.035 23.280 1.111 1.00 42.16 96 SER A O 1
ATOM 739 N N . ALA A 1 97 ? 12.153 22.311 0.370 1.00 48.19 97 ALA A N 1
ATOM 740 C CA . ALA A 1 97 ? 12.657 21.997 -0.972 1.00 48.19 97 ALA A CA 1
ATOM 741 C C . ALA A 1 97 ? 12.645 23.195 -1.946 1.00 48.19 97 ALA A C 1
ATOM 743 O O . ALA A 1 97 ? 13.368 23.194 -2.940 1.00 48.19 97 ALA A O 1
ATOM 744 N N . THR A 1 98 ? 11.857 24.240 -1.678 1.00 49.50 98 THR A N 1
ATOM 745 C CA . THR A 1 98 ? 11.713 25.418 -2.556 1.00 49.50 98 THR A CA 1
ATOM 746 C C . THR A 1 98 ? 12.827 26.452 -2.385 1.00 49.50 98 THR A C 1
ATOM 748 O O . THR A 1 98 ? 13.241 27.070 -3.365 1.00 49.50 98 THR A O 1
ATOM 751 N N . VAL A 1 99 ? 13.365 26.613 -1.172 1.00 52.22 99 VAL A N 1
ATOM 752 C CA . VAL A 1 99 ? 14.452 27.568 -0.879 1.00 52.22 99 VAL A CA 1
ATOM 753 C C . VAL A 1 99 ? 15.753 27.235 -1.638 1.00 52.22 99 VAL A C 1
ATOM 755 O O . VAL A 1 99 ? 16.296 28.134 -2.282 1.00 52.22 99 VAL A O 1
ATOM 758 N N . PRO A 1 100 ? 16.228 25.969 -1.685 1.00 62.94 100 PRO A N 1
ATOM 759 C CA . PRO A 1 100 ? 17.421 25.599 -2.452 1.00 62.94 100 PRO A CA 1
ATOM 760 C C . PRO A 1 100 ? 17.314 25.920 -3.946 1.00 62.94 100 PRO A C 1
ATOM 762 O O . PRO A 1 100 ? 18.300 26.295 -4.576 1.00 62.94 100 PRO A O 1
ATOM 765 N N . VAL A 1 101 ? 16.115 25.805 -4.521 1.00 66.75 101 VAL A N 1
ATOM 766 C CA . VAL A 1 101 ? 15.868 26.050 -5.947 1.00 66.75 101 VAL A CA 1
ATOM 767 C C . VAL A 1 101 ? 15.977 27.524 -6.295 1.00 66.75 101 VAL A C 1
ATOM 769 O O . VAL A 1 101 ? 16.602 27.873 -7.294 1.00 66.75 101 VAL A O 1
ATOM 772 N N . VAL A 1 102 ? 15.399 28.397 -5.473 1.00 68.50 102 VAL A N 1
ATOM 773 C CA . VAL A 1 102 ? 15.488 29.844 -5.694 1.00 68.50 102 VAL A CA 1
ATOM 774 C C . VAL A 1 102 ? 16.947 30.292 -5.618 1.00 68.50 102 VAL A C 1
ATOM 776 O O . VAL A 1 102 ? 17.416 30.961 -6.534 1.00 68.50 102 VAL A O 1
ATOM 779 N N . SER A 1 103 ? 17.710 29.815 -4.628 1.00 73.75 103 SER A N 1
ATOM 780 C CA . SER A 1 103 ? 19.145 30.114 -4.518 1.00 73.75 103 SER A CA 1
ATOM 781 C C . SER A 1 103 ? 19.974 29.566 -5.691 1.00 73.75 103 SER A C 1
ATOM 783 O O . SER A 1 103 ? 20.918 30.215 -6.145 1.00 73.75 103 SER A O 1
ATOM 785 N N . LEU A 1 104 ? 19.624 28.394 -6.236 1.00 75.81 104 LEU A N 1
ATOM 786 C CA . LEU A 1 104 ? 20.247 27.851 -7.452 1.00 75.81 104 LEU A CA 1
ATOM 787 C C . LEU A 1 104 ? 20.002 28.736 -8.679 1.00 75.81 104 LEU A C 1
ATOM 789 O O . LEU A 1 104 ? 20.904 28.928 -9.502 1.00 75.81 104 LEU A O 1
ATOM 793 N N . LEU A 1 105 ? 18.782 29.254 -8.812 1.00 78.38 105 LEU A N 1
ATOM 794 C CA . LEU A 1 105 ? 18.381 30.132 -9.907 1.00 78.38 105 LEU A CA 1
ATOM 795 C C . LEU A 1 105 ? 19.006 31.526 -9.750 1.00 78.38 105 LEU A C 1
ATOM 797 O O . LEU A 1 105 ? 19.491 32.092 -10.726 1.00 78.38 105 LEU A O 1
ATOM 801 N N . GLU A 1 106 ? 19.115 32.051 -8.533 1.00 79.56 106 GLU A N 1
ATOM 802 C CA . GLU A 1 106 ? 19.888 33.263 -8.246 1.00 79.56 106 GLU A CA 1
ATOM 803 C C . GLU A 1 106 ? 21.361 33.096 -8.634 1.00 79.56 106 GLU A C 1
ATOM 805 O O . GLU A 1 106 ? 21.915 33.941 -9.336 1.00 79.56 106 GLU A O 1
ATOM 810 N N . LEU A 1 107 ? 21.991 31.977 -8.266 1.00 83.75 107 LEU A N 1
ATOM 811 C CA . LEU A 1 107 ? 23.361 31.657 -8.670 1.00 83.75 107 LEU A CA 1
ATOM 812 C C . LEU A 1 107 ? 23.513 31.617 -10.199 1.00 83.75 107 LEU A C 1
ATOM 814 O O . LEU A 1 107 ? 24.523 32.073 -10.738 1.00 83.75 107 LEU A O 1
ATOM 818 N N . LEU A 1 108 ? 22.515 31.092 -10.913 1.00 82.94 108 LEU A N 1
ATOM 819 C CA . LEU A 1 108 ? 22.526 31.007 -12.374 1.00 82.94 108 LEU A CA 1
ATOM 820 C C . LEU A 1 108 ? 22.667 32.382 -13.041 1.00 82.94 108 LEU A C 1
ATOM 822 O O . LEU A 1 108 ? 23.361 32.495 -14.053 1.00 82.94 108 LEU A O 1
ATOM 826 N N . THR A 1 109 ? 22.112 33.438 -12.437 1.00 82.12 109 THR A N 1
ATOM 827 C CA . THR A 1 109 ? 22.259 34.821 -12.933 1.00 82.12 109 THR A CA 1
ATOM 828 C C . THR A 1 109 ? 23.708 35.306 -12.988 1.00 82.12 109 THR A C 1
ATOM 830 O O . THR A 1 109 ? 24.027 36.239 -13.723 1.00 82.12 109 THR A O 1
ATOM 833 N N . GLN A 1 110 ? 24.620 34.678 -12.241 1.00 84.25 110 GLN A N 1
ATOM 834 C CA . GLN A 1 110 ? 26.041 35.032 -12.248 1.00 84.25 110 GLN A CA 1
ATOM 835 C C . GLN A 1 110 ? 26.782 34.489 -13.474 1.00 84.25 110 GLN A C 1
ATOM 837 O O . GLN A 1 110 ? 27.877 34.952 -13.792 1.00 84.25 110 GLN A O 1
ATOM 842 N N . TYR A 1 111 ? 26.192 33.503 -14.150 1.00 83.88 111 TYR A N 1
ATOM 843 C CA . TYR A 1 111 ? 26.772 32.814 -15.297 1.00 83.88 111 TYR A CA 1
ATOM 844 C C . TYR A 1 111 ? 26.232 33.315 -16.633 1.00 83.88 111 TYR A C 1
ATOM 846 O O . TYR A 1 111 ? 26.754 32.929 -17.677 1.00 83.88 111 TYR A O 1
ATOM 854 N N . THR A 1 112 ? 25.205 34.164 -16.630 1.00 75.31 112 THR A N 1
ATOM 855 C CA . THR A 1 112 ? 24.649 34.721 -17.861 1.00 75.31 112 THR A CA 1
ATOM 856 C C . THR A 1 112 ? 25.631 35.725 -18.463 1.00 75.31 112 THR A C 1
ATOM 858 O O . THR A 1 112 ? 25.845 36.811 -17.924 1.00 75.31 112 THR A O 1
ATOM 861 N N . ASP A 1 113 ? 26.225 35.373 -19.603 1.00 67.81 113 ASP A N 1
ATOM 862 C CA . ASP A 1 113 ? 27.095 36.277 -20.372 1.00 67.81 113 ASP A CA 1
ATOM 863 C C . ASP A 1 113 ? 26.288 37.256 -21.260 1.00 67.81 113 ASP A C 1
ATOM 865 O O . ASP A 1 113 ? 26.871 38.045 -22.001 1.00 67.81 113 ASP A O 1
ATOM 869 N N . MET A 1 114 ? 24.955 37.182 -21.215 1.00 66.81 114 MET A N 1
ATOM 870 C CA . MET A 1 114 ? 24.017 37.925 -22.056 1.00 66.81 114 MET A CA 1
ATOM 871 C C . MET A 1 114 ? 23.163 38.871 -21.195 1.00 66.81 114 MET A C 1
ATOM 873 O O . MET A 1 114 ? 22.831 38.545 -20.052 1.00 66.81 114 MET A O 1
ATOM 877 N N . ASP A 1 115 ? 22.832 40.048 -21.733 1.00 64.56 115 ASP A N 1
ATOM 878 C CA . ASP A 1 115 ? 21.921 41.012 -21.104 1.00 64.56 115 ASP A CA 1
ATOM 879 C C . ASP A 1 115 ? 20.475 40.544 -21.330 1.00 64.56 115 ASP A C 1
ATOM 881 O O . ASP A 1 115 ? 19.784 41.011 -22.233 1.00 64.56 115 ASP A O 1
ATOM 885 N N . ASP A 1 116 ? 20.054 39.541 -20.561 1.00 60.47 116 ASP A N 1
ATOM 886 C CA . ASP A 1 116 ? 18.773 38.861 -20.743 1.00 60.47 116 ASP A CA 1
ATOM 887 C C . ASP A 1 116 ? 17.774 39.160 -19.619 1.00 60.47 116 ASP A C 1
ATOM 889 O O . ASP A 1 116 ? 18.147 39.270 -18.449 1.00 60.47 116 ASP A O 1
ATOM 893 N N . ASP A 1 117 ? 16.487 39.196 -19.979 1.00 64.38 117 ASP A N 1
ATOM 894 C CA . ASP A 1 117 ? 15.368 39.086 -19.043 1.00 64.38 117 ASP A CA 1
ATOM 895 C C . ASP A 1 117 ? 14.967 37.603 -18.928 1.00 64.38 117 ASP A C 1
ATOM 897 O O . ASP A 1 117 ? 14.333 37.013 -19.811 1.00 64.38 117 ASP A O 1
ATOM 901 N N . GLY A 1 118 ? 15.396 36.967 -17.844 1.00 69.06 118 GLY A N 1
ATOM 902 C CA . GLY A 1 118 ? 14.804 35.741 -17.334 1.00 69.06 118 GLY A CA 1
ATOM 903 C C . GLY A 1 118 ? 13.641 36.054 -16.395 1.00 69.06 118 GLY A C 1
ATOM 904 O O . GLY A 1 118 ? 13.487 37.172 -15.909 1.00 69.06 118 GLY A O 1
ATOM 905 N N . TYR A 1 119 ? 12.819 35.056 -16.117 1.00 69.12 119 TYR A N 1
ATOM 906 C CA . TYR A 1 119 ? 11.659 35.189 -15.246 1.00 69.12 119 TYR A CA 1
ATOM 907 C C . TYR A 1 119 ? 11.682 34.064 -14.229 1.00 69.12 119 TYR A C 1
ATOM 909 O O . TYR A 1 119 ? 11.959 32.922 -14.589 1.00 69.12 119 TYR A O 1
ATOM 917 N N . LEU A 1 120 ? 11.365 34.397 -12.986 1.00 67.19 120 LEU A N 1
ATOM 918 C CA . LEU A 1 120 ? 11.154 33.473 -11.884 1.00 67.19 120 LEU A CA 1
ATOM 919 C C . LEU A 1 120 ? 9.763 33.744 -11.318 1.00 67.19 120 LEU A C 1
ATOM 921 O O . LEU A 1 120 ? 9.465 34.872 -10.938 1.00 67.19 120 LEU A O 1
ATOM 925 N N . ALA A 1 121 ? 8.923 32.721 -11.263 1.00 61.59 121 ALA A N 1
ATOM 926 C CA . ALA A 1 121 ? 7.599 32.766 -10.669 1.00 61.59 121 ALA A CA 1
ATOM 927 C C . ALA A 1 121 ? 7.499 31.718 -9.558 1.00 61.59 121 ALA A C 1
ATOM 929 O O . ALA A 1 121 ? 7.904 30.569 -9.744 1.00 61.59 121 ALA A O 1
ATOM 930 N N . ILE A 1 122 ? 6.943 32.113 -8.417 1.00 63.72 122 ILE A N 1
ATOM 931 C CA . ILE A 1 122 ? 6.717 31.250 -7.256 1.00 63.72 122 ILE A CA 1
ATOM 932 C C . ILE A 1 122 ? 5.253 31.405 -6.846 1.00 63.72 122 ILE A C 1
ATOM 934 O O . ILE A 1 122 ? 4.803 32.529 -6.622 1.00 63.72 122 ILE A O 1
ATOM 938 N N . GLY A 1 123 ? 4.512 30.300 -6.764 1.00 60.41 123 GLY A N 1
ATOM 939 C CA . GLY A 1 123 ? 3.094 30.318 -6.394 1.00 60.41 123 GLY A CA 1
ATOM 940 C C . GLY A 1 123 ? 2.455 28.932 -6.320 1.00 60.41 123 GLY A C 1
ATOM 941 O O . GLY A 1 123 ? 3.120 27.919 -6.525 1.00 60.41 123 GLY A O 1
ATOM 942 N N . THR A 1 124 ? 1.157 28.869 -6.034 1.00 53.41 124 THR A N 1
ATOM 943 C CA . THR A 1 124 ? 0.418 27.614 -5.812 1.00 53.41 124 THR A CA 1
ATOM 944 C C . THR A 1 124 ? -0.220 27.088 -7.115 1.00 53.41 124 THR A C 1
ATOM 946 O O . THR A 1 124 ? -1.343 27.425 -7.478 1.00 53.41 124 THR A O 1
ATOM 949 N N . TYR A 1 125 ? 0.498 26.231 -7.852 1.00 49.59 125 TYR A N 1
ATOM 950 C CA . TYR A 1 125 ? 0.043 25.630 -9.123 1.00 49.59 125 TYR A CA 1
ATOM 951 C C . TYR A 1 125 ? 0.076 24.089 -9.082 1.00 49.59 125 TYR A C 1
ATOM 953 O O . TYR A 1 125 ? 0.879 23.533 -8.337 1.00 49.59 125 TYR A O 1
ATOM 961 N N . PRO A 1 126 ? -0.716 23.363 -9.905 1.00 41.62 126 PRO A N 1
ATOM 962 C CA . PRO A 1 126 ? -1.831 23.814 -10.751 1.00 41.62 126 PRO A CA 1
ATOM 963 C C . PRO A 1 126 ? -3.202 23.776 -10.041 1.00 41.62 126 PRO A C 1
ATOM 965 O O . PRO A 1 126 ? -4.209 24.125 -10.651 1.00 41.62 126 PRO A O 1
ATOM 968 N N . PHE A 1 127 ? -3.251 23.328 -8.781 1.00 38.84 127 PHE A N 1
ATOM 969 C CA . PHE A 1 127 ? -4.492 23.077 -8.031 1.00 38.84 127 PHE A CA 1
ATOM 970 C C . PHE A 1 127 ? -4.835 24.164 -6.995 1.00 38.84 127 PHE A C 1
ATOM 972 O O . PHE A 1 127 ? -5.869 24.069 -6.337 1.00 38.84 127 PHE A O 1
ATOM 979 N N . GLY A 1 128 ? -3.980 25.182 -6.841 1.00 38.53 128 GLY A N 1
ATOM 980 C CA . GLY A 1 128 ? -4.187 26.309 -5.931 1.00 38.53 128 GLY A CA 1
ATOM 981 C C . GLY A 1 128 ? -5.012 27.440 -6.550 1.00 38.53 128 GLY A C 1
ATOM 982 O O . GLY A 1 128 ? -5.167 27.539 -7.768 1.00 38.53 128 GLY A O 1
ATOM 983 N N . SER A 1 129 ? -5.563 28.311 -5.703 1.00 39.41 129 SER A N 1
ATOM 984 C CA . SER A 1 129 ? -6.154 29.572 -6.167 1.00 39.41 129 SER A CA 1
ATOM 985 C C . SER A 1 129 ? -5.041 30.539 -6.600 1.00 39.41 129 SER A C 1
ATOM 987 O O . SER A 1 129 ? -4.016 30.614 -5.934 1.00 39.41 129 SER A O 1
ATOM 989 N N . PHE A 1 130 ? -5.246 31.303 -7.681 1.00 39.31 130 PHE A N 1
ATOM 990 C CA . PHE A 1 130 ? -4.299 32.280 -8.270 1.00 39.31 130 PHE A CA 1
ATOM 991 C C . PHE A 1 130 ? -3.842 33.426 -7.329 1.00 39.31 130 PHE A C 1
ATOM 993 O O . PHE A 1 130 ? -3.278 34.417 -7.789 1.00 39.31 130 PHE A O 1
ATOM 1000 N N . ALA A 1 131 ? -4.127 33.348 -6.030 1.00 40.31 131 ALA A N 1
ATOM 1001 C CA . ALA A 1 131 ? -4.044 34.462 -5.097 1.00 40.31 131 ALA A CA 1
ATOM 1002 C C . ALA A 1 131 ? -2.609 34.863 -4.707 1.00 40.31 131 ALA A C 1
ATOM 1004 O O . ALA A 1 131 ? -2.407 36.018 -4.343 1.00 40.31 131 ALA A O 1
ATOM 1005 N N . GLU A 1 132 ? -1.611 33.979 -4.829 1.00 51.81 132 GLU A N 1
ATOM 1006 C CA . GLU A 1 132 ? -0.223 34.296 -4.457 1.00 51.81 132 GLU A CA 1
ATOM 1007 C C . GLU A 1 132 ? 0.774 33.823 -5.520 1.00 51.81 132 GLU A C 1
ATOM 1009 O O . GLU A 1 132 ? 1.214 32.675 -5.550 1.00 51.81 132 GLU A O 1
ATOM 1014 N N . ILE A 1 133 ? 1.127 34.747 -6.417 1.00 52.94 133 ILE A N 1
ATOM 1015 C CA . ILE A 1 133 ? 2.215 34.600 -7.383 1.00 52.94 133 ILE A CA 1
ATOM 1016 C C . ILE A 1 133 ? 3.204 35.724 -7.089 1.00 52.94 133 ILE A C 1
ATOM 1018 O O . ILE A 1 133 ? 2.909 36.891 -7.350 1.00 52.94 133 ILE A O 1
ATOM 1022 N N . SER A 1 134 ? 4.379 35.390 -6.561 1.00 59.56 134 SER A N 1
ATOM 1023 C CA . SER A 1 134 ? 5.509 36.320 -6.597 1.00 59.56 134 SER A CA 1
ATOM 1024 C C . SER A 1 134 ? 6.268 36.103 -7.901 1.00 59.56 134 SER A C 1
ATOM 1026 O O . SER A 1 134 ? 6.548 34.969 -8.295 1.00 59.56 134 SER A O 1
ATOM 1028 N N . ALA A 1 135 ? 6.543 37.195 -8.608 1.00 58.12 135 ALA A N 1
ATOM 1029 C CA . ALA A 1 135 ? 7.286 37.180 -9.856 1.00 58.12 135 ALA A CA 1
ATOM 1030 C C . ALA A 1 135 ? 8.506 38.091 -9.737 1.00 58.12 135 ALA A C 1
ATOM 1032 O O . ALA A 1 135 ? 8.419 39.214 -9.232 1.00 58.12 135 ALA A O 1
ATOM 1033 N N . SER A 1 136 ? 9.628 37.600 -10.242 1.00 67.06 136 SER A N 1
ATOM 1034 C CA . SER A 1 136 ? 10.901 38.303 -10.269 1.00 67.06 136 SER A CA 1
ATOM 1035 C C . SER A 1 136 ? 11.501 38.228 -11.664 1.00 67.06 136 SER A C 1
ATOM 1037 O O . SER A 1 136 ? 11.404 37.206 -12.348 1.00 67.06 136 SER A O 1
ATOM 1039 N N . ILE A 1 137 ? 12.158 39.308 -12.076 1.00 68.38 137 ILE A N 1
ATOM 1040 C CA . ILE A 1 137 ? 12.954 39.330 -13.301 1.00 68.38 137 ILE A CA 1
ATOM 1041 C C . ILE A 1 137 ? 14.372 38.910 -12.929 1.00 68.38 137 ILE A C 1
ATOM 1043 O O . ILE A 1 137 ? 15.012 39.510 -12.064 1.00 68.38 137 ILE A O 1
ATOM 1047 N N . MET A 1 138 ? 14.863 37.870 -13.586 1.00 72.88 138 MET A N 1
ATOM 1048 C CA . MET A 1 138 ? 16.241 37.420 -13.475 1.00 72.88 138 MET A CA 1
ATOM 1049 C C . MET A 1 138 ? 17.067 38.147 -14.528 1.00 72.88 138 MET A C 1
ATOM 1051 O O . MET A 1 138 ? 16.846 37.973 -15.720 1.00 72.88 138 MET A O 1
ATOM 1055 N N . ARG A 1 139 ? 18.025 38.953 -14.094 1.00 76.75 139 ARG A N 1
ATOM 1056 C CA . ARG A 1 139 ? 18.978 39.648 -14.959 1.00 76.75 139 ARG A CA 1
ATOM 1057 C C . ARG A 1 139 ? 20.379 39.226 -14.602 1.00 76.75 139 ARG A C 1
ATOM 1059 O O . ARG A 1 139 ? 20.620 38.647 -13.548 1.00 76.75 139 ARG A O 1
ATOM 1066 N N . ARG A 1 140 ? 21.330 39.569 -15.458 1.00 79.88 140 ARG A N 1
ATOM 1067 C CA . ARG A 1 140 ? 22.741 39.355 -15.174 1.00 79.88 140 ARG A CA 1
ATOM 1068 C C . ARG A 1 140 ? 23.115 39.899 -13.784 1.00 79.88 140 ARG A C 1
ATOM 1070 O O . ARG A 1 140 ? 22.985 41.091 -13.520 1.00 79.88 140 ARG A O 1
ATOM 1077 N N . HIS A 1 141 ? 23.589 39.003 -12.918 1.00 77.56 141 HIS A N 1
ATOM 1078 C CA . HIS A 1 141 ? 23.957 39.250 -11.518 1.00 77.56 141 HIS A CA 1
ATOM 1079 C C . HIS A 1 141 ? 22.837 39.753 -10.580 1.00 77.56 141 HIS A C 1
ATOM 1081 O O . HIS A 1 141 ? 23.154 40.247 -9.499 1.00 77.56 141 HIS A O 1
ATOM 1087 N N . ALA A 1 142 ? 21.554 39.649 -10.944 1.00 77.12 142 ALA A N 1
ATOM 1088 C CA . ALA A 1 142 ? 20.463 40.124 -10.093 1.00 77.12 142 ALA A CA 1
ATOM 1089 C C . ALA A 1 142 ? 19.158 39.342 -10.287 1.00 77.12 142 ALA A C 1
ATOM 1091 O O . ALA A 1 142 ? 18.769 39.012 -11.403 1.00 77.12 142 ALA A O 1
ATOM 1092 N N . VAL A 1 143 ? 18.419 39.138 -9.198 1.00 73.56 143 VAL A N 1
ATOM 1093 C CA . VAL A 1 143 ? 17.003 38.757 -9.237 1.00 73.56 143 VAL A CA 1
ATOM 1094 C C . VAL A 1 143 ? 16.223 39.911 -8.632 1.00 73.56 143 VAL A C 1
ATOM 1096 O O . VAL A 1 143 ? 16.410 40.249 -7.467 1.00 73.56 143 VAL A O 1
ATOM 1099 N N . VAL A 1 144 ? 15.409 40.573 -9.449 1.00 72.19 144 VAL A N 1
ATOM 1100 C CA . VAL A 1 144 ? 14.706 41.800 -9.069 1.00 72.19 144 VAL A CA 1
ATOM 1101 C C . VAL A 1 144 ? 13.228 41.471 -8.863 1.00 72.19 144 VAL A C 1
ATOM 1103 O O . VAL A 1 144 ? 12.568 41.095 -9.838 1.00 72.19 144 VAL A O 1
ATOM 1106 N N . PRO A 1 145 ? 12.696 41.600 -7.631 1.00 63.12 145 PRO A N 1
ATOM 1107 C CA . PRO A 1 145 ? 11.268 41.461 -7.380 1.00 63.12 145 PRO A CA 1
ATOM 1108 C C . PRO A 1 145 ? 10.484 42.493 -8.186 1.00 63.12 145 PRO A C 1
ATOM 1110 O O . PRO A 1 145 ? 10.882 43.656 -8.288 1.00 63.12 145 PRO A O 1
ATOM 1113 N N . VAL A 1 146 ? 9.340 42.098 -8.732 1.00 61.78 146 VAL A N 1
ATOM 1114 C CA . VAL A 1 146 ? 8.422 43.053 -9.355 1.00 61.78 146 VAL A CA 1
ATOM 1115 C C . VAL A 1 146 ? 7.640 43.753 -8.229 1.00 61.78 146 VAL A C 1
ATOM 1117 O O . VAL A 1 146 ? 6.617 43.260 -7.768 1.00 61.78 146 VAL A O 1
ATOM 1120 N N . GLU A 1 147 ? 8.168 44.880 -7.726 1.00 46.75 147 GLU A N 1
ATOM 1121 C CA . GLU A 1 147 ? 7.718 45.550 -6.481 1.00 46.75 147 GLU A CA 1
ATOM 1122 C C . GLU A 1 147 ? 6.292 46.127 -6.508 1.00 46.75 147 GLU A C 1
ATOM 1124 O O . GLU A 1 147 ? 5.717 46.429 -5.463 1.00 46.75 147 GLU A O 1
ATOM 1129 N N . THR A 1 148 ? 5.691 46.300 -7.681 1.00 40.53 148 THR A N 1
ATOM 1130 C CA . THR A 1 148 ? 4.303 46.754 -7.805 1.00 40.53 148 THR A CA 1
ATOM 1131 C C . THR A 1 148 ? 3.634 45.991 -8.927 1.00 40.53 148 THR A C 1
ATOM 1133 O O . THR A 1 148 ? 4.256 45.728 -9.955 1.00 40.53 148 THR A O 1
ATOM 1136 N N . SER A 1 149 ? 2.359 45.651 -8.740 1.00 38.16 149 SER A N 1
ATOM 1137 C CA . SER A 1 149 ? 1.458 45.250 -9.813 1.00 38.16 149 SER A CA 1
ATOM 1138 C C . SER A 1 149 ? 1.444 46.350 -10.878 1.00 38.16 149 SER A C 1
ATOM 1140 O O . SER A 1 149 ? 0.601 47.249 -10.857 1.00 38.16 149 SER A O 1
ATOM 1142 N N . HIS A 1 150 ? 2.410 46.320 -11.793 1.00 37.97 150 HIS A N 1
ATOM 1143 C CA . HIS A 1 150 ? 2.287 47.013 -13.055 1.00 37.97 150 HIS A CA 1
ATOM 1144 C C . HIS A 1 150 ? 1.047 46.388 -13.703 1.00 37.97 150 HIS A C 1
ATOM 1146 O O . HIS A 1 150 ? 0.998 45.157 -13.789 1.00 37.97 150 HIS A O 1
ATOM 1152 N N . PRO A 1 151 ? 0.038 47.166 -14.133 1.00 41.94 151 PRO A N 1
ATOM 1153 C CA . PRO A 1 151 ? -1.208 46.616 -14.675 1.00 41.94 151 PRO A CA 1
ATOM 1154 C C . PRO A 1 151 ? -1.003 45.697 -15.892 1.00 41.94 151 PRO A C 1
ATOM 1156 O O . PRO A 1 151 ? -1.943 45.038 -16.304 1.00 41.94 151 PRO A O 1
ATOM 1159 N N . HIS A 1 152 ? 0.229 45.621 -16.407 1.00 42.00 152 HIS A N 1
ATOM 1160 C CA . HIS A 1 152 ? 0.654 44.784 -17.523 1.00 42.00 152 HIS A CA 1
ATOM 1161 C C . HIS A 1 152 ? 1.722 43.728 -17.173 1.00 42.00 152 HIS A C 1
ATOM 1163 O O . HIS A 1 152 ? 2.148 43.004 -18.059 1.00 42.00 152 HIS A O 1
ATOM 1169 N N . ALA A 1 153 ? 2.180 43.599 -15.918 1.00 39.69 153 ALA A N 1
ATOM 1170 C CA . ALA A 1 153 ? 3.160 42.559 -15.562 1.00 39.69 153 ALA A CA 1
ATOM 1171 C C . ALA A 1 153 ? 2.553 41.155 -15.693 1.00 39.69 153 ALA A C 1
ATOM 1173 O O . ALA A 1 153 ? 3.200 40.244 -16.204 1.00 39.69 153 ALA A O 1
ATOM 1174 N N . LEU A 1 154 ? 1.284 41.003 -15.292 1.00 42.62 154 LEU A N 1
ATOM 1175 C CA . LEU A 1 154 ? 0.497 39.818 -15.615 1.00 42.62 154 LEU A CA 1
ATOM 1176 C C . LEU A 1 154 ? 0.223 39.739 -17.121 1.00 42.62 154 LEU A C 1
ATOM 1178 O O . LEU A 1 154 ? 0.386 38.662 -17.646 1.00 42.62 154 LEU A O 1
ATOM 1182 N N . ASP A 1 155 ? -0.041 40.828 -17.850 1.00 45.75 155 ASP A N 1
ATOM 1183 C CA . ASP A 1 155 ? -0.215 40.772 -19.320 1.00 45.75 155 ASP A CA 1
ATOM 1184 C C . ASP A 1 155 ? 1.064 40.367 -20.093 1.00 45.75 155 ASP A C 1
ATOM 1186 O O . ASP A 1 155 ? 0.981 39.865 -21.214 1.00 45.75 155 ASP A O 1
ATOM 1190 N N . GLU A 1 156 ? 2.256 40.578 -19.525 1.00 46.78 156 GLU A N 1
ATOM 1191 C CA . GLU A 1 156 ? 3.544 40.143 -20.087 1.00 46.78 156 GLU A CA 1
ATOM 1192 C C . GLU A 1 156 ? 3.917 38.716 -19.652 1.00 46.78 156 GLU A C 1
ATOM 1194 O O . GLU A 1 156 ? 4.446 37.933 -20.449 1.00 46.78 156 GLU A O 1
ATOM 1199 N N . LEU A 1 157 ? 3.610 38.351 -18.402 1.00 45.28 157 LEU A N 1
ATOM 1200 C CA . LEU A 1 157 ? 3.834 37.011 -17.856 1.00 45.28 157 LEU A CA 1
ATOM 1201 C C . LEU A 1 157 ? 2.766 36.012 -18.295 1.00 45.28 157 LEU A C 1
ATOM 1203 O O . LEU A 1 157 ? 3.090 34.848 -18.475 1.00 45.28 157 LEU A O 1
ATOM 1207 N N . GLU A 1 158 ? 1.520 36.421 -18.496 1.00 46.97 158 GLU A N 1
ATOM 1208 C CA . GLU A 1 158 ? 0.376 35.570 -18.826 1.00 46.97 158 GLU A CA 1
ATOM 1209 C C . GLU A 1 158 ? 0.560 34.890 -20.182 1.00 46.97 158 GLU A C 1
ATOM 1211 O O . GLU A 1 158 ? 0.373 33.686 -20.230 1.00 46.97 158 GLU A O 1
ATOM 1216 N N . PRO A 1 159 ? 1.033 35.523 -21.270 1.00 48.44 159 PRO A N 1
ATOM 1217 C CA . PRO A 1 159 ? 1.352 34.811 -22.504 1.00 48.44 159 PRO A CA 1
ATOM 1218 C C . PRO A 1 159 ? 2.466 33.775 -22.325 1.00 48.44 159 PRO A C 1
ATOM 1220 O O . PRO A 1 159 ? 2.438 32.738 -22.987 1.00 48.44 159 PRO A O 1
ATOM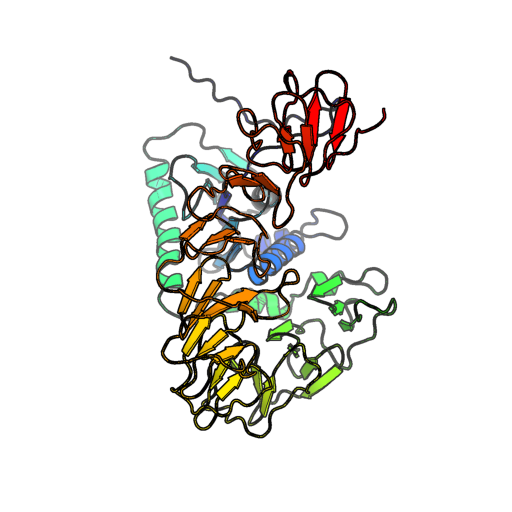 1223 N N . LEU A 1 160 ? 3.439 34.029 -21.443 1.00 47.22 160 LEU A N 1
ATOM 1224 C CA . LEU A 1 160 ? 4.551 33.121 -21.145 1.00 47.22 160 LEU A CA 1
ATOM 1225 C C . LEU A 1 160 ? 4.106 31.962 -20.247 1.00 47.22 160 LEU A C 1
ATOM 1227 O O . LEU A 1 160 ? 4.398 30.812 -20.566 1.00 47.22 160 LEU A O 1
ATOM 1231 N N . LEU A 1 161 ? 3.334 32.252 -19.199 1.00 44.25 161 LEU A N 1
ATOM 1232 C CA . LEU A 1 161 ? 2.659 31.301 -18.322 1.00 44.25 161 LEU A CA 1
ATOM 1233 C C . LEU A 1 161 ? 1.658 30.480 -19.119 1.00 44.25 161 LEU A C 1
ATOM 1235 O O . LEU A 1 161 ? 1.693 29.276 -19.014 1.00 44.25 161 LEU A O 1
ATOM 1239 N N . VAL A 1 162 ? 0.852 31.064 -20.001 1.00 45.53 162 VAL A N 1
ATOM 1240 C CA . VAL A 1 162 ? -0.051 30.362 -20.926 1.00 45.53 162 VAL A CA 1
ATOM 1241 C C . VAL A 1 162 ? 0.735 29.531 -21.934 1.00 45.53 162 VAL A C 1
ATOM 1243 O O . VAL A 1 162 ? 0.245 28.489 -22.338 1.00 45.53 162 VAL A O 1
ATOM 1246 N N . LYS A 1 163 ? 1.950 29.909 -22.346 1.00 45.62 163 LYS A N 1
ATOM 1247 C CA . LYS A 1 163 ? 2.802 29.077 -23.218 1.00 45.62 163 LYS A CA 1
ATOM 1248 C C . LYS A 1 163 ? 3.396 27.883 -22.458 1.00 45.62 163 LYS A C 1
ATOM 1250 O O . LYS A 1 163 ? 3.357 26.771 -22.975 1.00 45.62 163 LYS A O 1
ATOM 1255 N N . LEU A 1 164 ? 3.851 28.098 -21.222 1.00 43.50 164 LEU A N 1
ATOM 1256 C CA . LEU A 1 164 ? 4.301 27.068 -20.272 1.00 43.50 164 LEU A CA 1
ATOM 1257 C C . LEU A 1 164 ? 3.154 26.128 -19.863 1.00 43.50 164 LEU A C 1
ATOM 1259 O O . LEU A 1 164 ? 3.294 24.913 -19.890 1.00 43.50 164 LEU A O 1
ATOM 1263 N N . LEU A 1 165 ? 1.990 26.692 -19.561 1.00 39.59 165 LEU A N 1
ATOM 1264 C CA . LEU A 1 165 ? 0.760 26.008 -19.188 1.00 39.59 165 LEU A CA 1
ATOM 1265 C C . LEU A 1 165 ? 0.055 25.406 -20.402 1.00 39.59 165 LEU A C 1
ATOM 1267 O O . LEU A 1 165 ? -0.719 24.499 -20.187 1.00 39.59 165 LEU A O 1
ATOM 1271 N N . LYS A 1 166 ? 0.283 25.843 -21.652 1.00 39.09 166 LYS A N 1
ATOM 1272 C CA . LYS A 1 166 ? -0.164 25.145 -22.883 1.00 39.09 166 LYS A CA 1
ATOM 1273 C C . LYS A 1 166 ? 0.751 23.977 -23.237 1.00 39.09 166 LYS A C 1
ATOM 1275 O O . LYS A 1 166 ? 0.267 22.998 -23.794 1.00 39.09 166 LYS A O 1
ATOM 1280 N N . TRP A 1 167 ? 2.032 24.031 -22.862 1.00 38.91 167 TRP A N 1
ATOM 1281 C CA . TRP A 1 167 ? 2.903 22.850 -22.877 1.00 38.91 167 TRP A CA 1
ATOM 1282 C C . TRP A 1 167 ? 2.428 21.756 -21.902 1.00 38.91 167 TRP A C 1
ATOM 1284 O O . TRP A 1 167 ? 2.717 20.586 -22.133 1.00 38.91 167 TRP A O 1
ATOM 1294 N N . MET A 1 168 ? 1.661 22.097 -20.858 1.00 38.94 168 MET A N 1
ATOM 1295 C CA . MET A 1 168 ? 1.199 21.144 -19.835 1.00 38.94 168 MET A CA 1
ATOM 1296 C C . MET A 1 168 ? 0.008 20.229 -20.230 1.00 38.94 168 MET A C 1
ATOM 1298 O O . MET A 1 168 ? 0.103 19.026 -19.987 1.00 38.94 168 MET A O 1
ATOM 1302 N N . PRO A 1 169 ? -1.108 20.682 -20.849 1.00 33.38 169 PRO A N 1
ATOM 1303 C CA . PRO A 1 169 ? -2.241 19.818 -21.181 1.00 33.38 169 PRO A CA 1
ATOM 1304 C C . PRO A 1 169 ? -1.962 18.909 -22.381 1.00 33.38 169 PRO A C 1
ATOM 1306 O O . PRO A 1 169 ? -2.545 17.828 -22.459 1.00 33.38 169 PRO A O 1
ATOM 1309 N N . GLU A 1 170 ? -1.052 19.291 -23.286 1.00 30.91 170 GLU A N 1
ATOM 1310 C CA . GLU A 1 170 ? -0.604 18.407 -24.372 1.00 30.91 170 GLU A CA 1
ATOM 1311 C C . GLU A 1 170 ? 0.216 17.222 -23.828 1.00 30.91 170 GLU A C 1
ATOM 1313 O O . GLU A 1 170 ? 0.055 16.102 -24.312 1.00 30.91 170 GLU A O 1
ATOM 1318 N N . GLN A 1 171 ? 0.990 17.422 -22.752 1.00 37.31 171 GLN A N 1
ATOM 1319 C CA . GLN A 1 171 ? 1.726 16.350 -22.067 1.00 37.31 171 GLN A CA 1
ATOM 1320 C C . GLN A 1 171 ? 0.821 15.398 -21.274 1.00 37.31 171 GLN A C 1
ATOM 1322 O O . GLN A 1 171 ? 1.138 14.216 -21.160 1.00 37.31 171 GLN A O 1
ATOM 1327 N N . TYR A 1 172 ? -0.320 15.875 -20.766 1.00 33.62 172 TYR A N 1
ATOM 1328 C CA . TYR A 1 172 ? -1.218 15.045 -19.956 1.00 33.62 172 TYR A CA 1
ATOM 1329 C C . TYR A 1 172 ? -2.121 14.112 -20.776 1.00 33.62 172 TYR A C 1
ATOM 1331 O O . TYR A 1 172 ? -2.630 13.133 -20.232 1.00 33.62 172 TYR A O 1
ATOM 1339 N N . ARG A 1 173 ? -2.365 14.398 -22.067 1.00 33.00 173 ARG A N 1
ATOM 1340 C CA . ARG A 1 173 ? -3.335 13.621 -22.867 1.00 33.00 173 ARG A CA 1
ATOM 1341 C C . ARG A 1 173 ? -2.773 12.888 -24.075 1.00 33.00 173 ARG A C 1
ATOM 1343 O O . ARG A 1 173 ? -3.360 11.871 -24.437 1.00 33.00 173 ARG A O 1
ATOM 1350 N N . HIS A 1 174 ? -1.663 13.310 -24.683 1.00 29.88 174 HIS A N 1
ATOM 1351 C CA . HIS A 1 174 ? -1.185 12.650 -25.899 1.00 29.88 174 HIS A CA 1
ATOM 1352 C C . HIS A 1 174 ? 0.349 12.562 -25.977 1.00 29.88 174 HIS A C 1
ATOM 1354 O O . HIS A 1 174 ? 1.041 13.568 -26.034 1.00 29.88 174 HIS A O 1
ATOM 1360 N N . TYR A 1 175 ? 0.833 11.319 -26.098 1.00 30.09 175 TYR A N 1
ATOM 1361 C CA . TYR A 1 175 ? 2.196 10.848 -26.403 1.00 30.09 175 TYR A CA 1
ATOM 1362 C C . TYR A 1 175 ? 3.114 10.430 -25.227 1.00 30.09 175 TYR A C 1
ATOM 1364 O O . TYR A 1 175 ? 3.765 11.266 -24.609 1.00 30.09 175 TYR A O 1
ATOM 1372 N N . PRO A 1 176 ? 3.357 9.106 -25.070 1.00 33.22 176 PRO A N 1
ATOM 1373 C CA . PRO A 1 176 ? 4.459 8.503 -24.293 1.00 33.22 176 PRO A CA 1
ATOM 1374 C C . PRO A 1 176 ? 5.881 8.829 -24.806 1.00 33.22 176 PRO A C 1
ATOM 1376 O O . PRO A 1 176 ? 6.855 8.180 -24.423 1.00 33.22 176 PRO A O 1
ATOM 1379 N N . VAL A 1 177 ? 6.015 9.766 -25.749 1.00 37.69 177 VAL A N 1
ATOM 1380 C CA . VAL A 1 177 ? 7.257 10.062 -26.473 1.00 37.69 177 VAL A CA 1
ATOM 1381 C C . VAL A 1 177 ? 7.370 11.572 -26.672 1.00 37.69 177 VAL A C 1
ATOM 1383 O O . VAL A 1 177 ? 7.262 12.076 -27.786 1.00 37.69 177 VAL A O 1
ATOM 1386 N N . LEU A 1 178 ? 7.600 12.312 -25.590 1.00 30.36 178 LEU A N 1
ATOM 1387 C CA . LEU A 1 178 ? 8.066 13.694 -25.674 1.00 30.36 178 LEU A CA 1
ATOM 1388 C C . LEU A 1 178 ? 9.529 13.789 -25.241 1.00 30.36 178 LEU A C 1
ATOM 1390 O O . LEU A 1 178 ? 10.037 13.019 -24.429 1.00 30.36 178 LEU A O 1
ATOM 1394 N N . TYR A 1 179 ? 10.222 14.708 -25.903 1.00 34.75 179 TYR A N 1
ATOM 1395 C CA . TYR A 1 179 ? 11.666 14.869 -26.096 1.00 34.75 179 TYR A CA 1
ATOM 1396 C C . TYR A 1 179 ? 12.537 15.057 -24.827 1.00 34.75 179 TYR A C 1
ATOM 1398 O O . TYR A 1 179 ? 13.698 15.451 -24.958 1.00 34.75 179 TYR A O 1
ATOM 1406 N N . HIS A 1 180 ? 12.053 14.691 -23.630 1.00 35.66 180 HIS A N 1
ATOM 1407 C CA . HIS A 1 180 ? 12.831 14.567 -22.382 1.00 35.66 180 HIS A CA 1
ATOM 1408 C C . HIS A 1 180 ? 14.128 13.779 -22.591 1.00 35.66 180 HIS A C 1
ATOM 1410 O O . HIS A 1 180 ? 15.176 14.089 -22.027 1.00 35.66 180 HIS A O 1
ATOM 1416 N N . ARG A 1 181 ? 14.088 12.794 -23.494 1.00 34.34 181 ARG A N 1
ATOM 1417 C CA . ARG A 1 181 ? 15.225 11.931 -23.791 1.00 34.34 181 ARG A CA 1
ATOM 1418 C C . ARG A 1 181 ? 16.456 12.649 -24.325 1.00 34.34 181 ARG A C 1
ATOM 1420 O O . ARG A 1 181 ? 17.520 12.107 -24.109 1.00 34.34 181 ARG A O 1
ATOM 1427 N N . LYS A 1 182 ? 16.403 13.794 -25.017 1.00 34.22 182 LYS A N 1
ATOM 1428 C CA . LYS A 1 182 ? 17.621 14.304 -25.693 1.00 34.22 182 LYS A CA 1
ATOM 1429 C C . LYS A 1 182 ? 18.590 15.041 -24.759 1.00 34.22 182 LYS A C 1
ATOM 1431 O O . LYS A 1 182 ? 19.795 14.882 -24.916 1.00 34.22 182 LYS A O 1
ATOM 1436 N N . ILE A 1 183 ? 18.085 15.728 -23.733 1.00 38.91 183 ILE A N 1
ATOM 1437 C CA . ILE A 1 183 ? 18.915 16.285 -22.650 1.00 38.91 183 ILE A CA 1
ATOM 1438 C C . ILE A 1 183 ? 19.240 15.208 -21.618 1.00 38.91 183 ILE A C 1
ATOM 1440 O O . ILE A 1 183 ? 20.394 15.094 -21.217 1.00 38.91 183 ILE A O 1
ATOM 1444 N N . VAL A 1 184 ? 18.293 14.309 -21.320 1.00 39.03 184 VAL A N 1
ATOM 1445 C CA . VAL A 1 184 ? 18.575 13.065 -20.584 1.00 39.03 184 VAL A CA 1
ATOM 1446 C C . VAL A 1 184 ? 19.609 12.194 -21.316 1.00 39.03 184 VAL A C 1
ATOM 1448 O O . VAL A 1 184 ? 20.315 11.441 -20.672 1.00 39.03 184 VAL A O 1
ATOM 1451 N N . LEU A 1 185 ? 19.785 12.302 -22.639 1.00 35.09 185 LEU A N 1
ATOM 1452 C CA . LEU A 1 185 ? 20.833 11.603 -23.401 1.00 35.09 185 LEU A CA 1
ATOM 1453 C C . LEU A 1 185 ? 22.190 12.323 -23.346 1.00 35.09 185 LEU A C 1
ATOM 1455 O O . LEU A 1 185 ? 23.217 11.644 -23.384 1.00 35.09 185 LEU A O 1
ATOM 1459 N N . CYS A 1 186 ? 22.216 13.651 -23.174 1.00 35.62 186 CYS A N 1
ATOM 1460 C CA . CYS A 1 186 ? 23.424 14.350 -22.720 1.00 35.62 186 CYS A CA 1
ATOM 1461 C C . CYS A 1 186 ? 23.782 13.933 -21.282 1.00 35.62 186 CYS A C 1
ATOM 1463 O O . CYS A 1 186 ? 24.955 13.696 -20.994 1.00 35.62 186 CYS A O 1
ATOM 1465 N N . PHE A 1 187 ? 22.783 13.712 -20.419 1.00 38.19 187 PHE A N 1
ATOM 1466 C CA . PHE A 1 187 ? 22.978 13.118 -19.097 1.00 38.19 187 PHE A CA 1
ATOM 1467 C C . PHE A 1 187 ? 23.316 11.616 -19.152 1.00 38.19 187 PHE A C 1
ATOM 1469 O O . PHE A 1 187 ? 24.172 11.195 -18.400 1.00 38.19 187 PHE A O 1
ATOM 1476 N N . LYS A 1 188 ? 22.842 10.795 -20.099 1.00 36.50 188 LYS A N 1
ATOM 1477 C CA . LYS A 1 188 ? 23.221 9.363 -20.201 1.00 36.50 188 LYS A CA 1
ATOM 1478 C C . LYS A 1 188 ? 24.668 9.119 -20.621 1.00 36.50 188 LYS A C 1
ATOM 1480 O O . LYS A 1 188 ? 25.159 8.008 -20.462 1.00 36.50 188 LYS A O 1
ATOM 1485 N N . ARG A 1 189 ? 25.369 10.123 -21.154 1.00 35.47 189 ARG A N 1
ATOM 1486 C CA . ARG A 1 189 ? 26.823 10.030 -21.377 1.00 35.47 189 ARG A CA 1
ATOM 1487 C C . ARG A 1 189 ? 27.648 10.538 -20.190 1.00 35.47 189 ARG A C 1
ATOM 1489 O O . ARG A 1 189 ? 28.867 10.395 -20.214 1.00 35.47 189 ARG A O 1
ATOM 1496 N N . MET A 1 190 ? 27.018 11.087 -19.145 1.00 39.38 190 MET A N 1
ATOM 1497 C CA . MET A 1 190 ? 27.709 11.658 -17.979 1.00 39.38 190 MET A CA 1
ATOM 1498 C C . MET A 1 190 ? 27.069 11.395 -16.596 1.00 39.38 190 MET A C 1
ATOM 1500 O O . MET A 1 190 ? 27.647 11.805 -15.592 1.00 39.38 190 MET A O 1
ATOM 1504 N N . GLY A 1 191 ? 25.918 10.742 -16.501 1.00 37.31 191 GLY A N 1
ATOM 1505 C CA . GLY A 1 191 ? 24.986 10.875 -15.382 1.00 37.31 191 GLY A CA 1
ATOM 1506 C C . GLY A 1 191 ? 24.726 9.553 -14.686 1.00 37.31 191 GLY A C 1
ATOM 1507 O O . GLY A 1 191 ? 23.918 8.763 -15.144 1.00 37.31 191 GLY A O 1
ATOM 1508 N N . ASN A 1 192 ? 25.464 9.356 -13.603 1.00 49.72 192 ASN A N 1
ATOM 1509 C CA . ASN A 1 192 ? 24.894 9.164 -12.274 1.00 49.72 192 ASN A CA 1
ATOM 1510 C C . ASN A 1 192 ? 25.860 9.908 -11.352 1.00 49.72 192 ASN A C 1
ATOM 1512 O O . ASN A 1 192 ? 26.899 9.375 -10.962 1.00 49.72 192 ASN A O 1
ATOM 1516 N N . SER A 1 193 ? 25.642 11.207 -11.138 1.00 43.81 193 SER A N 1
ATOM 1517 C CA . SER A 1 193 ? 26.622 12.015 -10.406 1.00 43.81 193 SER A CA 1
ATOM 1518 C C . SER A 1 193 ? 26.723 11.594 -8.933 1.00 43.81 193 SER A C 1
ATOM 1520 O O . SER A 1 193 ? 27.797 11.689 -8.352 1.00 43.81 193 SER A O 1
ATOM 1522 N N . PHE A 1 194 ? 25.671 10.987 -8.373 1.00 46.72 194 PHE A N 1
ATOM 1523 C CA . PHE A 1 194 ? 25.695 10.307 -7.077 1.00 46.72 194 PHE A CA 1
ATOM 1524 C C . PHE A 1 194 ? 26.548 9.023 -7.077 1.00 46.72 194 PHE A C 1
ATOM 1526 O O . PHE A 1 194 ? 27.378 8.878 -6.189 1.00 46.72 194 PHE A O 1
ATOM 1533 N N . VAL A 1 195 ? 26.484 8.172 -8.114 1.00 57.84 195 VAL A N 1
ATOM 1534 C CA . VAL A 1 195 ? 27.428 7.037 -8.282 1.00 57.84 195 VAL A CA 1
ATOM 1535 C C . VAL A 1 195 ? 28.869 7.551 -8.354 1.00 57.84 195 VAL A C 1
ATOM 1537 O O . VAL A 1 195 ? 29.779 6.934 -7.826 1.00 57.84 195 VAL A O 1
ATOM 1540 N N . ARG A 1 196 ? 29.107 8.718 -8.964 1.00 58.38 196 ARG A N 1
ATOM 1541 C CA . ARG A 1 196 ? 30.452 9.322 -9.015 1.00 58.38 196 ARG A CA 1
ATOM 1542 C C . ARG A 1 196 ? 30.931 9.912 -7.684 1.00 58.38 196 ARG A C 1
ATOM 1544 O O . ARG A 1 196 ? 32.129 10.152 -7.559 1.00 58.38 196 ARG A O 1
ATOM 1551 N N . ARG A 1 197 ? 30.017 10.209 -6.754 1.00 57.59 197 ARG A N 1
ATOM 1552 C CA . ARG A 1 197 ? 30.322 10.679 -5.391 1.00 57.59 197 ARG A CA 1
ATOM 1553 C C . ARG A 1 197 ? 30.518 9.520 -4.423 1.00 57.59 197 ARG A C 1
ATOM 1555 O O . ARG A 1 197 ? 31.252 9.683 -3.458 1.00 57.59 197 ARG A O 1
ATOM 1562 N N . ALA A 1 198 ? 29.895 8.380 -4.709 1.00 63.59 198 ALA A N 1
ATOM 1563 C CA . ALA A 1 198 ? 30.058 7.182 -3.919 1.00 63.59 198 ALA A CA 1
ATOM 1564 C C . ALA A 1 198 ? 31.526 6.746 -3.889 1.00 63.59 198 ALA A C 1
ATOM 1566 O O . ALA A 1 198 ? 32.223 6.721 -4.911 1.00 63.59 198 ALA A O 1
ATOM 1567 N N . THR A 1 199 ? 31.985 6.412 -2.692 1.00 68.88 199 THR A N 1
ATOM 1568 C CA . THR A 1 199 ? 33.308 5.845 -2.453 1.00 68.88 199 THR A CA 1
ATOM 1569 C C . THR A 1 199 ? 33.161 4.574 -1.620 1.00 68.88 199 THR A C 1
ATOM 1571 O O . THR A 1 199 ? 32.102 4.350 -1.036 1.00 68.88 199 THR A O 1
ATOM 1574 N N . PRO A 1 200 ? 34.204 3.733 -1.523 1.00 73.88 200 PRO A N 1
ATOM 1575 C CA . PRO A 1 200 ? 34.183 2.588 -0.611 1.00 73.88 200 PRO A CA 1
ATOM 1576 C C . PRO A 1 200 ? 33.932 2.951 0.862 1.00 73.88 200 PRO A C 1
ATOM 1578 O O . PRO A 1 200 ? 33.492 2.091 1.613 1.00 73.88 200 PRO A O 1
ATOM 1581 N N . ASP A 1 201 ? 34.206 4.199 1.259 1.00 72.31 201 ASP A N 1
ATOM 1582 C CA . ASP A 1 201 ? 34.016 4.692 2.629 1.00 72.31 201 ASP A CA 1
ATOM 1583 C C . ASP A 1 201 ? 32.699 5.479 2.801 1.00 72.31 201 ASP A C 1
ATOM 1585 O O . ASP A 1 201 ? 32.294 5.769 3.924 1.00 72.31 201 ASP A O 1
ATOM 1589 N N . ASP A 1 202 ? 32.033 5.828 1.696 1.00 69.12 202 ASP A N 1
ATOM 1590 C CA . ASP A 1 202 ? 30.800 6.621 1.664 1.00 69.12 202 ASP A CA 1
ATOM 1591 C C . ASP A 1 202 ? 29.869 6.063 0.580 1.00 69.12 202 ASP A C 1
ATOM 1593 O O . ASP A 1 202 ? 29.901 6.468 -0.591 1.00 69.12 202 ASP A O 1
ATOM 1597 N N . HIS A 1 203 ? 29.107 5.036 0.963 1.00 74.12 203 HIS A N 1
ATOM 1598 C CA . HIS A 1 203 ? 28.160 4.362 0.084 1.00 74.12 203 HIS A CA 1
ATOM 1599 C C . HIS A 1 203 ? 26.922 5.224 -0.155 1.00 74.12 203 HIS A C 1
ATOM 1601 O O . HIS A 1 203 ? 26.360 5.812 0.764 1.00 74.12 203 HIS A O 1
ATOM 1607 N N . VAL A 1 204 ? 26.428 5.218 -1.390 1.00 66.19 204 VAL A N 1
ATOM 1608 C CA . VAL A 1 204 ? 25.187 5.905 -1.751 1.00 66.19 204 VAL A CA 1
ATOM 1609 C C . VAL A 1 204 ? 24.056 4.896 -1.892 1.00 66.19 204 VAL A C 1
ATOM 1611 O O . VAL A 1 204 ? 24.193 3.913 -2.621 1.00 66.19 204 VAL A O 1
ATOM 1614 N N . LEU A 1 205 ? 22.929 5.155 -1.228 1.00 69.31 205 LEU A N 1
ATOM 1615 C CA . LEU A 1 205 ? 21.693 4.393 -1.398 1.00 69.31 205 LEU A CA 1
ATOM 1616 C C . LEU A 1 205 ? 21.139 4.606 -2.816 1.00 69.31 205 LEU A C 1
ATOM 1618 O O . LEU A 1 205 ? 20.933 5.742 -3.238 1.00 69.31 205 LEU A O 1
ATOM 1622 N N . ILE A 1 206 ? 20.891 3.514 -3.541 1.00 70.19 206 ILE A N 1
ATOM 1623 C CA . ILE A 1 206 ? 20.189 3.531 -4.832 1.00 70.19 206 ILE A CA 1
ATOM 1624 C C . ILE A 1 206 ? 18.679 3.394 -4.599 1.00 70.19 206 ILE A C 1
ATOM 1626 O O . ILE A 1 206 ? 17.894 4.119 -5.205 1.00 70.19 206 ILE A O 1
ATOM 1630 N N . GLY A 1 207 ? 18.264 2.462 -3.737 1.00 67.06 207 GLY A N 1
ATOM 1631 C CA . GLY A 1 207 ? 16.861 2.256 -3.378 1.00 67.06 207 GLY A CA 1
ATOM 1632 C C . GLY A 1 207 ? 16.590 0.870 -2.799 1.00 67.06 207 GLY A C 1
ATOM 1633 O O . GLY A 1 207 ? 17.316 -0.082 -3.087 1.00 67.06 207 GLY A O 1
ATOM 1634 N N . ASP A 1 208 ? 15.531 0.777 -1.992 1.00 73.94 208 ASP A N 1
ATOM 1635 C CA . ASP A 1 208 ? 15.232 -0.369 -1.126 1.00 73.94 208 ASP A CA 1
ATOM 1636 C C . ASP A 1 208 ? 16.477 -0.771 -0.312 1.00 73.94 208 ASP A C 1
ATOM 1638 O O . ASP A 1 208 ? 16.882 -0.053 0.598 1.00 73.94 208 ASP A O 1
ATOM 1642 N N . ASP A 1 209 ? 17.099 -1.875 -0.703 1.00 83.50 209 ASP A N 1
ATOM 1643 C CA . ASP A 1 209 ? 18.192 -2.544 -0.008 1.00 83.50 209 ASP A CA 1
ATOM 1644 C C . ASP A 1 209 ? 19.507 -2.484 -0.822 1.00 83.50 209 ASP A C 1
ATOM 1646 O O . ASP A 1 209 ? 20.470 -3.195 -0.537 1.00 83.50 209 ASP A O 1
ATOM 1650 N N . TYR A 1 210 ? 19.553 -1.658 -1.878 1.00 83.06 210 TYR A N 1
ATOM 1651 C CA . TYR A 1 210 ? 20.698 -1.526 -2.784 1.00 83.06 210 TYR A CA 1
ATOM 1652 C C . TYR A 1 210 ? 21.472 -0.223 -2.594 1.00 83.06 210 TYR A C 1
ATOM 1654 O O . TYR A 1 210 ? 20.904 0.869 -2.555 1.00 83.06 210 TYR A O 1
ATOM 1662 N N . PHE A 1 211 ? 22.797 -0.340 -2.616 1.00 84.94 211 PHE A N 1
ATOM 1663 C CA . PHE A 1 211 ? 23.760 0.748 -2.468 1.00 84.94 211 PHE A CA 1
ATOM 1664 C C . PHE A 1 211 ? 24.809 0.702 -3.581 1.00 84.94 211 PHE A C 1
ATOM 1666 O O . PHE A 1 211 ? 24.915 -0.265 -4.335 1.00 84.94 211 PHE A O 1
ATOM 1673 N N . THR A 1 212 ? 25.639 1.734 -3.681 1.00 83.31 212 THR A N 1
ATOM 1674 C CA . THR A 1 212 ? 26.822 1.733 -4.541 1.00 83.31 212 THR A CA 1
ATOM 1675 C C . THR A 1 212 ? 28.002 2.415 -3.872 1.00 83.31 212 THR A C 1
ATOM 1677 O O . THR A 1 212 ? 27.832 3.397 -3.159 1.00 83.31 212 THR A O 1
ATOM 1680 N N . ASP A 1 213 ? 29.201 1.904 -4.148 1.00 82.62 213 ASP A N 1
ATOM 1681 C CA . ASP A 1 213 ? 30.498 2.508 -3.804 1.00 82.62 213 ASP A CA 1
ATOM 1682 C C . ASP A 1 213 ? 31.122 3.274 -4.993 1.00 82.62 213 ASP A C 1
ATOM 1684 O O . ASP A 1 213 ? 32.315 3.585 -5.001 1.00 82.62 213 ASP A O 1
ATOM 1688 N N . GLY A 1 214 ? 30.333 3.494 -6.050 1.00 76.31 214 GLY A N 1
ATOM 1689 C CA . GLY A 1 214 ? 30.733 4.159 -7.290 1.00 76.31 214 GLY A CA 1
ATOM 1690 C C . GLY A 1 214 ? 31.384 3.252 -8.333 1.00 76.31 214 GLY A C 1
ATOM 1691 O O . GLY A 1 214 ? 31.537 3.643 -9.497 1.00 76.31 214 GLY A O 1
ATOM 1692 N N . LYS A 1 215 ? 31.737 2.022 -7.945 1.00 84.00 215 LYS A N 1
ATOM 1693 C CA . LYS A 1 215 ? 32.299 0.986 -8.826 1.00 84.00 215 LYS A CA 1
ATOM 1694 C C . LYS A 1 215 ? 31.429 -0.263 -8.897 1.00 84.00 215 LYS A C 1
ATOM 1696 O O . LYS A 1 215 ? 31.416 -0.931 -9.926 1.00 84.00 215 LYS A O 1
ATOM 1701 N N . ARG A 1 216 ? 30.738 -0.587 -7.812 1.00 90.44 216 ARG A N 1
ATOM 1702 C CA . ARG A 1 216 ? 29.920 -1.779 -7.620 1.00 90.44 216 ARG A CA 1
ATOM 1703 C C . ARG A 1 216 ? 28.545 -1.368 -7.128 1.00 90.44 216 ARG A C 1
ATOM 1705 O O . ARG A 1 216 ? 28.385 -0.332 -6.480 1.00 90.44 216 ARG A O 1
ATOM 1712 N N . VAL A 1 217 ? 27.571 -2.215 -7.420 1.00 90.12 217 VAL A N 1
ATOM 1713 C CA . VAL A 1 217 ? 26.309 -2.237 -6.689 1.00 90.12 217 VAL A CA 1
ATOM 1714 C C . VAL A 1 217 ? 26.481 -3.210 -5.529 1.00 90.12 217 VAL A C 1
ATOM 1716 O O . VAL A 1 217 ? 27.058 -4.285 -5.699 1.00 90.12 217 VAL A O 1
ATOM 1719 N N . LEU A 1 218 ? 26.021 -2.812 -4.355 1.00 90.38 218 LEU A N 1
ATOM 1720 C CA . LEU A 1 218 ? 25.980 -3.613 -3.143 1.00 90.38 218 LEU A CA 1
ATOM 1721 C C . LEU A 1 218 ? 24.512 -3.833 -2.775 1.00 90.38 218 LEU A C 1
ATOM 1723 O O . LEU A 1 218 ? 23.674 -2.979 -3.055 1.00 90.38 218 LEU A O 1
ATOM 1727 N N . TRP A 1 219 ? 24.202 -4.962 -2.163 1.00 91.12 219 TRP A N 1
ATOM 1728 C CA . TRP A 1 219 ? 22.881 -5.280 -1.640 1.00 91.12 219 TRP A CA 1
ATOM 1729 C C . TRP A 1 219 ? 23.023 -5.687 -0.180 1.00 91.12 219 TRP A C 1
ATOM 1731 O O . TRP A 1 219 ? 23.966 -6.401 0.154 1.00 91.12 219 TRP A O 1
ATOM 1741 N N . ASN A 1 220 ? 22.130 -5.212 0.679 1.00 86.56 220 ASN A N 1
ATOM 1742 C CA . ASN A 1 220 ? 22.106 -5.604 2.079 1.00 86.56 220 ASN A CA 1
ATOM 1743 C C . ASN A 1 220 ? 20.712 -6.067 2.475 1.00 86.56 220 ASN A C 1
ATOM 1745 O O . ASN A 1 220 ? 19.784 -5.265 2.439 1.00 86.56 220 ASN A O 1
ATOM 1749 N N . ASP A 1 221 ? 20.574 -7.323 2.891 1.00 72.25 221 ASP A N 1
ATOM 1750 C CA . ASP A 1 221 ? 19.333 -7.752 3.527 1.00 72.25 221 ASP A CA 1
ATOM 1751 C C . ASP A 1 221 ? 19.169 -6.976 4.841 1.00 72.25 221 ASP A C 1
ATOM 1753 O O . ASP A 1 221 ? 20.137 -6.802 5.579 1.00 72.25 221 ASP A O 1
ATOM 1757 N N . ARG A 1 222 ? 17.967 -6.477 5.144 1.00 63.69 222 ARG A N 1
ATOM 1758 C CA . ARG A 1 222 ? 17.736 -5.570 6.289 1.00 63.69 222 ARG A CA 1
ATOM 1759 C C . ARG A 1 222 ? 18.083 -6.189 7.649 1.00 63.69 222 ARG A C 1
ATOM 1761 O O . ARG A 1 222 ? 18.180 -5.453 8.629 1.00 63.69 222 ARG A O 1
ATOM 1768 N N . ASP A 1 223 ? 18.279 -7.504 7.680 1.00 58.41 223 ASP A N 1
ATOM 1769 C CA . ASP A 1 223 ? 18.617 -8.309 8.851 1.00 58.41 223 ASP A CA 1
ATOM 1770 C C . ASP A 1 223 ? 20.127 -8.634 8.982 1.00 58.41 223 ASP A C 1
ATOM 1772 O O . ASP A 1 223 ? 20.530 -9.226 9.985 1.00 58.41 223 ASP A O 1
ATOM 1776 N N . ASP A 1 224 ? 20.972 -8.253 8.012 1.00 57.12 224 ASP A N 1
ATOM 1777 C CA . ASP A 1 224 ? 22.431 -8.471 8.019 1.00 57.12 224 ASP A CA 1
ATOM 1778 C C . ASP A 1 224 ? 23.190 -7.125 8.075 1.00 57.12 224 ASP A C 1
ATOM 1780 O O . ASP A 1 224 ? 22.773 -6.106 7.521 1.00 57.12 224 ASP A O 1
ATOM 1784 N N . GLU A 1 225 ? 24.325 -7.092 8.777 1.00 57.84 225 GLU A N 1
ATOM 1785 C CA . GLU A 1 225 ? 25.191 -5.907 8.863 1.00 57.84 225 GLU A CA 1
ATOM 1786 C C . GLU A 1 225 ? 26.165 -5.805 7.671 1.00 57.84 225 GLU A C 1
ATOM 1788 O O . GLU A 1 225 ? 26.872 -4.802 7.529 1.00 57.84 225 GLU A O 1
ATOM 1793 N N . SER A 1 226 ? 26.231 -6.822 6.802 1.00 70.56 226 SER A N 1
ATOM 1794 C CA . SER A 1 226 ? 27.230 -6.909 5.735 1.00 70.56 226 SER A CA 1
ATOM 1795 C C . SER A 1 226 ? 26.647 -6.803 4.319 1.00 70.56 226 SER A C 1
ATOM 1797 O O . SER A 1 226 ? 26.140 -7.755 3.734 1.00 70.56 226 SER A O 1
ATOM 1799 N N . ALA A 1 227 ? 26.820 -5.630 3.701 1.00 80.44 227 ALA A N 1
ATOM 1800 C CA . ALA A 1 227 ? 26.452 -5.418 2.304 1.00 80.44 227 ALA A CA 1
ATOM 1801 C C . ALA A 1 227 ? 27.303 -6.291 1.356 1.00 80.44 227 ALA A C 1
ATOM 1803 O O . ALA A 1 227 ? 28.536 -6.202 1.328 1.00 80.44 227 ALA A O 1
ATOM 1804 N N . VAL A 1 228 ? 26.644 -7.101 0.525 1.00 88.50 228 VAL A N 1
ATOM 1805 C CA . VAL A 1 228 ? 27.280 -8.006 -0.439 1.00 88.50 228 VAL A CA 1
ATOM 1806 C C . VAL A 1 228 ? 27.306 -7.406 -1.851 1.00 88.50 228 VAL A C 1
ATOM 1808 O O . VAL A 1 228 ? 26.323 -6.811 -2.291 1.00 88.50 228 VAL A O 1
ATOM 1811 N N . PRO A 1 229 ? 28.406 -7.544 -2.618 1.00 92.00 229 PRO A N 1
ATOM 1812 C CA . PRO A 1 229 ? 28.442 -7.071 -3.999 1.00 92.00 229 PRO A CA 1
ATOM 1813 C C . PRO A 1 229 ? 27.469 -7.824 -4.909 1.00 92.00 229 PRO A C 1
ATOM 1815 O O . PRO A 1 229 ? 27.514 -9.051 -4.996 1.00 92.00 229 PRO A O 1
ATOM 1818 N N . VAL A 1 230 ? 26.668 -7.078 -5.668 1.00 93.75 230 VAL A N 1
ATOM 1819 C CA . VAL A 1 230 ? 25.763 -7.619 -6.686 1.00 93.75 230 VAL A CA 1
ATOM 1820 C C . VAL A 1 230 ? 26.582 -8.010 -7.922 1.00 93.75 230 VAL A C 1
ATOM 1822 O O . VAL A 1 230 ? 27.223 -7.148 -8.539 1.00 93.75 230 VAL A O 1
ATOM 1825 N N . PRO A 1 231 ? 26.601 -9.294 -8.322 1.00 93.75 231 PRO A N 1
ATOM 1826 C CA . PRO A 1 231 ? 27.473 -9.756 -9.395 1.00 93.75 231 PRO A CA 1
ATOM 1827 C C . PRO A 1 231 ? 27.183 -9.071 -10.735 1.00 93.75 231 PRO A C 1
ATOM 1829 O O . PRO A 1 231 ? 26.064 -9.110 -11.237 1.00 93.75 231 PRO A O 1
ATOM 1832 N N . GLN A 1 232 ? 28.220 -8.514 -11.367 1.00 93.69 232 GLN A N 1
ATOM 1833 C CA . GLN A 1 232 ? 28.174 -7.940 -12.726 1.00 93.69 232 GLN A CA 1
ATOM 1834 C C . GLN A 1 232 ? 27.246 -6.726 -12.909 1.00 93.69 232 GLN A C 1
ATOM 1836 O O . GLN A 1 232 ? 27.087 -6.274 -14.040 1.00 93.69 232 GLN A O 1
ATOM 1841 N N . ALA A 1 233 ? 26.665 -6.203 -11.829 1.00 92.19 233 ALA A N 1
ATOM 1842 C CA . ALA A 1 233 ? 25.779 -5.053 -11.888 1.00 92.19 233 ALA A CA 1
ATOM 1843 C C . ALA A 1 233 ? 26.549 -3.785 -12.246 1.00 92.19 233 ALA A C 1
ATOM 1845 O O . ALA A 1 233 ? 27.527 -3.426 -11.586 1.00 92.19 233 ALA A O 1
ATOM 1846 N N . ASP A 1 234 ? 26.079 -3.100 -13.283 1.00 88.31 234 ASP A N 1
ATOM 1847 C CA . ASP A 1 234 ? 26.585 -1.784 -13.652 1.00 88.31 234 ASP A CA 1
ATOM 1848 C C . ASP A 1 234 ? 25.876 -0.681 -12.843 1.00 88.31 234 ASP A C 1
ATOM 1850 O O . ASP A 1 234 ? 24.720 -0.355 -13.143 1.00 88.31 234 ASP A O 1
ATOM 1854 N N . PRO A 1 235 ? 26.551 -0.034 -11.870 1.00 82.19 235 PRO A N 1
ATOM 1855 C CA . PRO A 1 235 ? 25.933 0.994 -11.031 1.00 82.19 235 PRO A CA 1
ATOM 1856 C C . PRO A 1 235 ? 25.466 2.227 -11.822 1.00 82.19 235 PRO A C 1
ATOM 1858 O O . PRO A 1 235 ? 24.638 2.995 -11.337 1.00 82.19 235 PRO A O 1
ATOM 1861 N N . TYR A 1 236 ? 25.954 2.440 -13.049 1.00 74.06 236 TYR A N 1
ATOM 1862 C CA . TYR A 1 236 ? 25.549 3.576 -13.882 1.00 74.06 236 TYR A CA 1
ATOM 1863 C C . TYR A 1 236 ? 24.228 3.355 -14.619 1.00 74.06 236 TYR A C 1
ATOM 1865 O O . TYR A 1 236 ? 23.633 4.309 -15.122 1.00 74.06 236 TYR A O 1
ATOM 1873 N N . THR A 1 237 ? 23.770 2.108 -14.726 1.00 77.12 237 THR A N 1
ATOM 1874 C CA . THR A 1 237 ? 22.524 1.777 -15.427 1.00 77.12 237 THR A CA 1
ATOM 1875 C C . THR A 1 237 ? 21.535 0.979 -14.580 1.00 77.12 237 THR A C 1
ATOM 1877 O O . THR A 1 237 ? 20.404 0.775 -15.040 1.00 77.12 237 THR A O 1
ATOM 1880 N N . PHE A 1 238 ? 21.938 0.602 -13.361 1.00 81.94 238 PHE A N 1
ATOM 1881 C CA . PHE A 1 238 ? 21.139 -0.108 -12.366 1.00 81.94 238 PHE A CA 1
ATOM 1882 C C . PHE A 1 238 ? 19.909 0.699 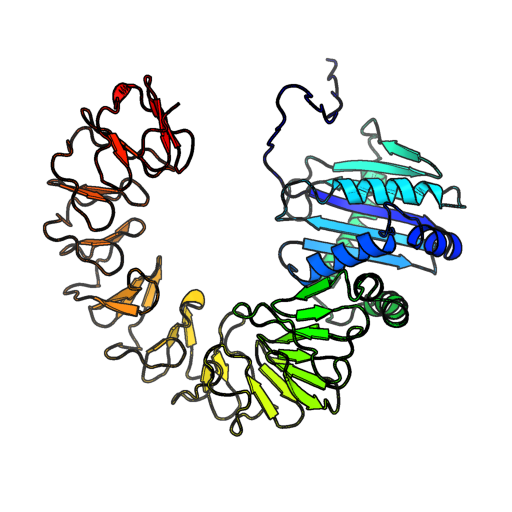-11.940 1.00 81.94 238 PHE A C 1
ATOM 1884 O O . PHE A 1 238 ? 20.018 1.861 -11.552 1.00 81.94 238 PHE A O 1
ATOM 1891 N N . ARG A 1 239 ? 18.728 0.088 -12.031 1.00 82.38 239 ARG A N 1
ATOM 1892 C CA . ARG A 1 239 ? 17.445 0.697 -11.657 1.00 82.38 239 ARG A CA 1
ATOM 1893 C C . ARG A 1 239 ? 16.394 -0.358 -11.338 1.00 82.38 239 ARG A C 1
ATOM 1895 O O . ARG A 1 239 ? 16.458 -1.477 -11.851 1.00 82.38 239 ARG A O 1
ATOM 1902 N N . ARG A 1 240 ? 15.373 0.027 -10.579 1.00 81.88 240 ARG A N 1
ATOM 1903 C CA . ARG A 1 240 ? 14.191 -0.804 -10.340 1.00 81.88 240 ARG A CA 1
ATOM 1904 C C . ARG A 1 240 ? 13.380 -0.941 -11.632 1.00 81.88 240 ARG A C 1
ATOM 1906 O O . ARG A 1 240 ? 13.197 0.038 -12.357 1.00 81.88 240 ARG A O 1
ATOM 1913 N N . LEU A 1 241 ? 12.923 -2.153 -11.947 1.00 81.06 241 LEU A N 1
ATOM 1914 C CA . LEU A 1 241 ? 11.997 -2.393 -13.058 1.00 81.06 241 LEU A CA 1
ATOM 1915 C C . LEU A 1 241 ? 10.564 -2.601 -12.578 1.00 81.06 241 LEU A C 1
ATOM 1917 O O . LEU A 1 241 ? 9.660 -2.025 -13.176 1.00 81.06 241 LEU A O 1
ATOM 1921 N N . ALA A 1 242 ? 10.366 -3.446 -11.565 1.00 78.88 242 ALA A N 1
ATOM 1922 C CA . ALA A 1 242 ? 9.046 -3.846 -11.074 1.00 78.88 242 ALA A CA 1
ATOM 1923 C C . ALA A 1 242 ? 9.204 -4.564 -9.723 1.00 78.88 242 ALA A C 1
ATOM 1925 O O . ALA A 1 242 ? 10.084 -5.414 -9.624 1.00 78.88 242 ALA A O 1
ATOM 1926 N N . GLY A 1 243 ? 8.404 -4.265 -8.694 1.00 78.94 243 GLY A N 1
ATOM 1927 C CA . GLY A 1 243 ? 8.531 -4.916 -7.380 1.00 78.94 243 GLY A CA 1
ATOM 1928 C C . GLY A 1 243 ? 9.985 -5.030 -6.889 1.00 78.94 243 GLY A C 1
ATOM 1929 O O . GLY A 1 243 ? 10.718 -4.047 -6.916 1.00 78.94 243 GLY A O 1
ATOM 1930 N N . ARG A 1 244 ? 10.416 -6.227 -6.482 1.00 81.50 244 ARG A N 1
ATOM 1931 C CA . ARG A 1 244 ? 11.809 -6.552 -6.103 1.00 81.50 244 ARG A CA 1
ATOM 1932 C C . ARG A 1 244 ? 12.776 -6.789 -7.282 1.00 81.50 244 ARG A C 1
ATOM 1934 O O . ARG A 1 244 ? 13.946 -7.087 -7.049 1.00 81.50 244 ARG A O 1
ATOM 1941 N N . LEU A 1 245 ? 12.325 -6.662 -8.533 1.00 86.31 245 LEU A N 1
ATOM 1942 C CA . LEU A 1 245 ? 13.144 -6.862 -9.732 1.00 86.31 245 LEU A CA 1
ATOM 1943 C C . LEU A 1 245 ? 13.858 -5.574 -10.152 1.00 86.31 245 LEU A C 1
ATOM 1945 O O . LEU A 1 245 ? 13.241 -4.544 -10.445 1.00 86.31 245 LEU A O 1
ATOM 1949 N N . TRP A 1 246 ? 15.177 -5.675 -10.260 1.00 89.00 246 TRP A N 1
ATOM 1950 C CA . TRP A 1 246 ? 16.094 -4.611 -10.658 1.00 89.00 246 TRP A CA 1
ATOM 1951 C C . TRP A 1 246 ? 16.822 -4.994 -11.942 1.00 89.00 246 TRP A C 1
ATOM 1953 O O . TRP A 1 246 ? 16.950 -6.168 -12.263 1.00 89.00 246 TRP A O 1
ATOM 1963 N N . ALA A 1 247 ? 17.301 -4.027 -12.714 1.00 88.38 247 ALA A N 1
ATOM 1964 C CA . ALA A 1 247 ? 18.071 -4.299 -13.921 1.00 88.38 247 ALA A CA 1
ATOM 1965 C C . ALA A 1 247 ? 19.122 -3.233 -14.174 1.00 88.38 247 ALA A C 1
ATOM 1967 O O . ALA A 1 247 ? 18.900 -2.055 -13.893 1.00 88.38 247 ALA A O 1
ATOM 1968 N N . ASP A 1 248 ? 20.214 -3.641 -14.807 1.00 87.94 248 ASP A N 1
ATOM 1969 C CA . ASP A 1 248 ? 21.119 -2.726 -15.492 1.00 87.94 248 ASP A CA 1
ATOM 1970 C C . ASP A 1 248 ? 20.817 -2.716 -17.010 1.00 87.94 248 ASP A C 1
ATOM 1972 O O . ASP A 1 248 ? 19.715 -3.060 -17.456 1.00 87.94 248 ASP A O 1
ATOM 1976 N N . ALA A 1 249 ? 21.747 -2.246 -17.842 1.00 84.12 249 ALA A N 1
ATOM 1977 C CA . ALA A 1 249 ? 21.562 -2.238 -19.292 1.00 84.12 249 ALA A CA 1
ATOM 1978 C C . ALA A 1 249 ? 21.444 -3.638 -19.935 1.00 84.12 249 ALA A C 1
ATOM 1980 O O . ALA A 1 249 ? 20.901 -3.740 -21.038 1.00 84.12 249 ALA A O 1
ATOM 1981 N N . ILE A 1 250 ? 21.969 -4.683 -19.294 1.00 91.19 250 ILE A N 1
ATOM 1982 C CA . ILE A 1 250 ? 22.173 -6.018 -19.870 1.00 91.19 250 ILE A CA 1
ATOM 1983 C C . ILE A 1 250 ? 21.756 -7.171 -18.948 1.00 91.19 250 ILE A C 1
ATOM 1985 O O . ILE A 1 250 ? 21.691 -8.302 -19.418 1.00 91.19 250 ILE A O 1
ATOM 1989 N N . HIS A 1 251 ? 21.450 -6.928 -17.680 1.00 93.62 251 HIS A N 1
ATOM 1990 C CA . HIS A 1 251 ? 21.167 -7.947 -16.677 1.00 93.62 251 HIS A CA 1
ATOM 1991 C C . HIS A 1 251 ? 19.914 -7.614 -15.869 1.00 93.62 251 HIS A C 1
ATOM 1993 O O . HIS A 1 251 ? 19.559 -6.449 -15.690 1.00 93.62 251 HIS A O 1
ATOM 1999 N N . LEU A 1 252 ? 19.270 -8.663 -15.364 1.00 91.75 252 LEU A N 1
ATOM 2000 C CA . LEU A 1 252 ? 18.143 -8.607 -14.441 1.00 91.75 252 LEU A CA 1
ATOM 2001 C C . LEU A 1 252 ? 18.546 -9.223 -13.098 1.00 91.75 252 LEU A C 1
ATOM 2003 O O . LEU A 1 252 ? 19.223 -10.251 -13.070 1.00 91.75 252 LEU A O 1
ATOM 2007 N N . TYR A 1 253 ? 18.078 -8.622 -12.012 1.00 91.19 253 TYR A N 1
ATOM 2008 C CA . TYR A 1 253 ? 18.445 -8.909 -10.634 1.00 91.19 253 TYR A CA 1
ATOM 2009 C C . TYR A 1 253 ? 17.216 -9.009 -9.732 1.00 91.19 253 TYR A C 1
ATOM 2011 O O . TYR A 1 253 ? 16.214 -8.334 -9.966 1.00 91.19 253 TYR A O 1
ATOM 2019 N N . CYS A 1 254 ? 17.324 -9.805 -8.673 1.00 88.62 254 CYS A N 1
ATOM 2020 C CA . CYS A 1 254 ? 16.381 -9.844 -7.559 1.00 88.62 254 CYS A CA 1
ATOM 2021 C C . CYS A 1 254 ? 17.168 -10.111 -6.276 1.00 88.62 254 CYS A C 1
ATOM 2023 O O . CYS A 1 254 ? 18.017 -10.997 -6.289 1.00 88.62 254 CYS A O 1
ATOM 2025 N N . GLU A 1 255 ? 16.910 -9.354 -5.205 1.00 86.75 255 GLU A N 1
ATOM 2026 C CA . GLU A 1 255 ? 17.532 -9.565 -3.877 1.00 86.75 255 GLU A CA 1
ATOM 2027 C C . GLU A 1 255 ? 19.060 -9.788 -3.934 1.00 86.75 255 GLU A C 1
ATOM 2029 O O . GLU A 1 255 ? 19.604 -10.772 -3.445 1.00 86.75 255 GLU A O 1
ATOM 2034 N N . GLY A 1 256 ? 19.770 -8.910 -4.648 1.00 88.75 256 GLY A N 1
ATOM 2035 C CA . GLY A 1 256 ? 21.226 -8.968 -4.800 1.00 88.75 256 GLY A CA 1
ATOM 2036 C C . GLY A 1 256 ? 21.750 -10.047 -5.755 1.00 88.75 256 GLY A C 1
ATOM 2037 O O . GLY A 1 256 ? 22.946 -10.072 -6.052 1.00 88.75 256 GLY A O 1
ATOM 2038 N N . GLN A 1 257 ? 20.886 -10.912 -6.290 1.00 90.50 257 GLN A N 1
ATOM 2039 C CA . GLN A 1 257 ? 21.269 -12.017 -7.167 1.00 90.50 257 GLN A CA 1
ATOM 2040 C C . GLN A 1 257 ? 21.041 -11.698 -8.645 1.00 90.50 257 GLN A C 1
ATOM 2042 O O . GLN A 1 257 ? 20.025 -11.120 -9.028 1.00 90.50 257 GLN A O 1
ATOM 2047 N N . LEU A 1 258 ? 21.987 -12.111 -9.497 1.00 92.62 258 LEU A N 1
ATOM 2048 C CA . LEU A 1 258 ? 21.852 -12.070 -10.956 1.00 92.62 258 LEU A CA 1
ATOM 2049 C C . LEU A 1 258 ? 20.898 -13.179 -11.419 1.00 92.62 258 LEU A C 1
ATOM 2051 O O . LEU A 1 258 ? 21.208 -14.358 -11.273 1.00 92.62 258 LEU A O 1
ATOM 2055 N N . ILE A 1 259 ? 19.778 -12.798 -12.032 1.00 90.69 259 ILE A N 1
ATOM 2056 C CA . ILE A 1 259 ? 18.737 -13.726 -12.494 1.00 90.69 259 ILE A CA 1
ATOM 2057 C C . ILE A 1 259 ? 18.982 -14.165 -13.935 1.00 90.69 259 ILE A C 1
ATOM 2059 O O . ILE A 1 259 ? 18.984 -15.356 -14.243 1.00 90.69 259 ILE A O 1
ATOM 2063 N N . LEU A 1 260 ? 19.164 -13.206 -14.848 1.00 91.00 260 LEU A N 1
ATOM 2064 C CA . LEU A 1 260 ? 19.397 -13.492 -16.263 1.00 91.00 260 LEU A CA 1
ATOM 2065 C C . LEU A 1 260 ? 20.037 -12.315 -16.997 1.00 91.00 260 LEU A C 1
ATOM 2067 O O . LEU A 1 260 ? 20.058 -11.183 -16.514 1.00 91.00 260 LEU A O 1
ATOM 2071 N N . LYS A 1 261 ? 20.507 -12.590 -18.214 1.00 91.94 261 LYS A N 1
ATOM 2072 C CA . LYS A 1 261 ? 20.931 -11.575 -19.176 1.00 91.94 261 LYS A CA 1
ATOM 2073 C C . LYS A 1 261 ? 19.752 -11.145 -20.051 1.00 91.94 261 LYS A C 1
ATOM 2075 O O . LYS A 1 261 ? 19.042 -11.983 -20.600 1.00 91.94 261 LYS A O 1
ATOM 2080 N N . LEU A 1 262 ? 19.564 -9.842 -20.205 1.00 87.50 262 LEU A N 1
ATOM 2081 C CA . LEU A 1 262 ? 18.546 -9.236 -21.051 1.00 87.50 262 LEU A CA 1
ATOM 2082 C C . LEU A 1 262 ? 18.976 -9.286 -22.526 1.00 87.50 262 LEU A C 1
ATOM 2084 O O . LEU A 1 262 ? 20.013 -8.746 -22.908 1.00 87.50 262 LEU A O 1
ATOM 2088 N N . GLU A 1 263 ? 18.142 -9.882 -23.378 1.00 82.00 263 GLU A N 1
ATOM 2089 C CA . GLU A 1 263 ? 18.330 -9.930 -24.841 1.00 82.00 263 GLU A CA 1
ATOM 2090 C C . GLU A 1 263 ? 17.670 -8.739 -25.565 1.00 82.00 263 GLU A C 1
ATOM 2092 O O . GLU A 1 263 ? 17.383 -8.776 -26.760 1.00 82.00 263 GLU A O 1
ATOM 2097 N N . GLY A 1 264 ? 17.388 -7.662 -24.832 1.00 78.88 264 GLY A N 1
ATOM 2098 C CA . GLY A 1 264 ? 16.686 -6.490 -25.334 1.00 78.88 264 GLY A CA 1
ATOM 2099 C C . GLY A 1 264 ? 16.009 -5.717 -24.211 1.00 78.88 264 GLY A C 1
ATOM 2100 O O . GLY A 1 264 ? 16.225 -5.976 -23.030 1.00 78.88 264 GLY A O 1
ATOM 2101 N N . LYS A 1 265 ? 15.169 -4.746 -24.578 1.00 81.25 265 LYS A N 1
ATOM 2102 C CA . LYS A 1 265 ? 14.398 -3.989 -23.590 1.00 81.25 265 LYS A CA 1
ATOM 2103 C C . LYS A 1 265 ? 13.263 -4.877 -23.048 1.00 81.25 265 LYS A C 1
ATOM 2105 O O . LYS A 1 265 ? 12.395 -5.237 -23.845 1.00 81.25 265 LYS A O 1
ATOM 2110 N N . PRO A 1 266 ? 13.223 -5.188 -21.740 1.00 86.25 266 PRO A N 1
ATOM 2111 C CA . PRO A 1 266 ? 12.130 -5.966 -21.173 1.00 86.25 266 PRO A CA 1
ATOM 2112 C C . PRO A 1 266 ? 10.815 -5.178 -21.219 1.00 86.25 266 PRO A C 1
ATOM 2114 O O . PRO A 1 266 ? 10.809 -3.941 -21.153 1.00 86.25 266 PRO A O 1
ATOM 2117 N N . LYS A 1 267 ? 9.698 -5.899 -21.334 1.00 87.31 267 LYS A N 1
ATOM 2118 C CA . LYS A 1 267 ? 8.347 -5.342 -21.161 1.00 87.31 267 LYS A CA 1
ATOM 2119 C C . LYS A 1 267 ? 7.984 -5.460 -19.679 1.00 87.31 267 LYS A C 1
ATOM 2121 O O . LYS A 1 267 ? 8.292 -6.468 -19.062 1.00 87.31 267 LYS A O 1
ATOM 2126 N N . VAL A 1 268 ? 7.344 -4.442 -19.114 1.00 86.44 268 VAL A N 1
ATOM 2127 C CA . VAL A 1 268 ? 6.894 -4.443 -17.712 1.00 86.44 268 VAL A CA 1
ATOM 2128 C C . VAL A 1 268 ? 5.374 -4.335 -17.688 1.00 86.44 268 VAL A C 1
ATOM 2130 O O . VAL A 1 268 ? 4.806 -3.535 -18.435 1.00 86.44 268 VAL A O 1
ATOM 2133 N N . VAL A 1 269 ? 4.726 -5.159 -16.868 1.00 85.06 269 VAL A N 1
ATOM 2134 C CA . VAL A 1 269 ? 3.273 -5.194 -16.663 1.00 85.06 269 VAL A CA 1
ATOM 2135 C C . VAL A 1 269 ? 3.021 -5.265 -15.159 1.00 85.06 269 VAL A C 1
ATOM 2137 O O . VAL A 1 269 ? 3.146 -6.332 -14.571 1.00 85.06 269 VAL A O 1
ATOM 2140 N N . GLY A 1 270 ? 2.687 -4.136 -14.526 1.00 81.44 270 GLY A N 1
ATOM 2141 C CA . GLY A 1 270 ? 2.616 -4.069 -13.059 1.00 81.44 270 GLY A CA 1
ATOM 2142 C C . GLY A 1 270 ? 3.954 -4.470 -12.433 1.00 81.44 270 GLY A C 1
ATOM 2143 O O . GLY A 1 270 ? 4.991 -3.966 -12.857 1.00 81.44 270 GLY A O 1
ATOM 2144 N N . ASP A 1 271 ? 3.920 -5.426 -11.506 1.00 82.50 271 ASP A N 1
ATOM 2145 C CA . ASP A 1 271 ? 5.098 -6.002 -10.842 1.00 82.50 271 ASP A CA 1
ATOM 2146 C C . ASP A 1 271 ? 5.667 -7.245 -11.557 1.00 82.50 271 ASP A C 1
ATOM 2148 O O . ASP A 1 271 ? 6.355 -8.072 -10.955 1.00 82.50 271 ASP A O 1
ATOM 2152 N N . VAL A 1 272 ? 5.392 -7.378 -12.861 1.00 86.56 272 VAL A N 1
ATOM 2153 C CA . VAL A 1 272 ? 5.874 -8.480 -13.705 1.00 86.56 272 VAL A CA 1
ATOM 2154 C C . VAL A 1 272 ? 6.806 -7.965 -14.798 1.00 86.56 272 VAL A C 1
ATOM 2156 O O . VAL A 1 272 ? 6.463 -7.052 -15.557 1.00 86.56 272 VAL A O 1
ATOM 2159 N N . VAL A 1 273 ? 7.978 -8.591 -14.928 1.00 88.38 273 VAL A N 1
ATOM 2160 C CA . VAL A 1 273 ? 8.957 -8.313 -15.988 1.00 88.38 273 VAL A CA 1
ATOM 2161 C C . VAL A 1 273 ? 8.934 -9.437 -17.019 1.00 88.38 273 VAL A C 1
ATOM 2163 O O . VAL A 1 273 ? 9.151 -10.602 -16.707 1.00 88.38 273 VAL A O 1
ATOM 2166 N N . ILE A 1 274 ? 8.705 -9.079 -18.277 1.00 86.94 274 ILE A N 1
ATOM 2167 C CA . ILE A 1 274 ? 8.638 -10.002 -19.408 1.00 86.94 274 ILE A CA 1
ATOM 2168 C C . ILE A 1 274 ? 9.941 -9.938 -20.205 1.00 86.94 274 ILE A C 1
ATOM 2170 O O . ILE A 1 274 ? 10.318 -8.881 -20.731 1.00 86.94 274 ILE A O 1
ATOM 2174 N N . VAL A 1 275 ? 10.597 -11.094 -20.337 1.00 86.25 275 VAL A N 1
ATOM 2175 C CA . VAL A 1 275 ? 11.852 -11.281 -21.079 1.00 86.25 275 VAL A CA 1
ATOM 2176 C C . VAL A 1 275 ? 11.692 -12.455 -22.044 1.00 86.25 275 VAL A C 1
ATOM 2178 O O . VAL A 1 275 ? 11.642 -13.615 -21.639 1.00 86.25 275 VAL A O 1
ATOM 2181 N N . GLY A 1 276 ? 11.602 -12.167 -23.345 1.00 82.50 276 GLY A N 1
ATOM 2182 C CA . GLY A 1 276 ? 11.352 -13.198 -24.355 1.00 82.50 276 GLY A CA 1
ATOM 2183 C C . GLY A 1 276 ? 10.001 -13.886 -24.129 1.00 82.50 276 GLY A C 1
ATOM 2184 O O . GLY A 1 276 ? 8.959 -13.254 -24.281 1.00 82.50 276 GLY A O 1
ATOM 2185 N N . ARG A 1 277 ? 10.032 -15.176 -23.770 1.00 79.75 277 ARG A N 1
ATOM 2186 C CA . ARG A 1 277 ? 8.848 -15.984 -23.420 1.00 79.75 277 ARG A CA 1
ATOM 2187 C C . ARG A 1 277 ? 8.654 -16.187 -21.911 1.00 79.75 277 ARG A C 1
ATOM 2189 O O . ARG A 1 277 ? 7.785 -16.952 -21.526 1.00 79.75 277 ARG A O 1
ATOM 2196 N N . ARG A 1 278 ? 9.443 -15.510 -21.075 1.00 81.06 278 ARG A N 1
ATOM 2197 C CA . ARG A 1 278 ? 9.427 -15.663 -19.614 1.00 81.06 278 ARG A CA 1
ATOM 2198 C C . ARG A 1 278 ? 8.672 -14.498 -18.980 1.00 81.06 278 ARG A C 1
ATOM 2200 O O . ARG A 1 278 ? 8.946 -13.344 -19.326 1.00 81.06 278 ARG A O 1
ATOM 2207 N N . GLY A 1 279 ? 7.748 -14.792 -18.068 1.00 84.62 279 GLY A N 1
ATOM 2208 C CA . GLY A 1 279 ? 7.104 -13.816 -17.186 1.00 84.62 279 GLY A CA 1
ATOM 2209 C C . GLY A 1 279 ? 7.658 -13.952 -15.770 1.00 84.62 279 GLY A C 1
ATOM 2210 O O . GLY A 1 279 ? 7.493 -15.000 -15.150 1.00 84.62 279 GLY A O 1
ATOM 2211 N N . LEU A 1 280 ? 8.335 -12.913 -15.278 1.00 85.31 280 LEU A N 1
ATOM 2212 C CA . LEU A 1 280 ? 8.992 -12.920 -13.973 1.00 85.31 280 LEU A CA 1
ATOM 2213 C C . LEU A 1 280 ? 8.209 -12.080 -12.966 1.00 85.31 280 LEU A C 1
ATOM 2215 O O . LEU A 1 280 ? 8.061 -10.875 -13.166 1.00 85.31 280 LEU A O 1
ATOM 2219 N N . PHE A 1 281 ? 7.715 -12.711 -11.904 1.00 80.88 281 PHE A N 1
ATOM 2220 C CA . PHE A 1 281 ? 6.827 -12.111 -10.909 1.00 80.88 281 PHE A CA 1
ATOM 2221 C C . PHE A 1 281 ? 7.617 -11.731 -9.661 1.00 80.88 281 PHE A C 1
ATOM 2223 O O . PHE A 1 281 ? 8.275 -12.569 -9.053 1.00 80.88 281 PHE A O 1
ATOM 2230 N N . ALA A 1 282 ? 7.537 -10.465 -9.262 1.00 66.94 282 ALA A N 1
ATOM 2231 C CA . ALA A 1 282 ? 8.318 -9.922 -8.156 1.00 66.94 282 ALA A CA 1
ATOM 2232 C C . ALA A 1 282 ? 7.549 -9.933 -6.817 1.00 66.94 282 ALA A C 1
ATOM 2234 O O . ALA A 1 282 ? 7.449 -8.889 -6.169 1.00 66.94 282 ALA A O 1
ATOM 2235 N N . GLN A 1 283 ? 6.949 -11.065 -6.423 1.00 64.44 283 GLN A N 1
ATOM 2236 C CA . GLN A 1 283 ? 6.137 -11.138 -5.197 1.00 64.44 283 GLN A CA 1
ATOM 2237 C C . GLN A 1 283 ? 6.945 -11.481 -3.936 1.00 64.44 283 GLN A C 1
ATOM 2239 O O . GLN A 1 283 ? 7.973 -12.144 -3.986 1.00 64.44 283 GLN A O 1
ATOM 2244 N N . LEU A 1 284 ? 6.446 -11.002 -2.790 1.00 52.69 284 LEU A N 1
ATOM 2245 C CA . LEU A 1 284 ? 7.085 -11.089 -1.469 1.00 52.69 284 LEU A CA 1
ATOM 2246 C C . LEU A 1 284 ? 7.111 -12.513 -0.875 1.00 52.69 284 LEU A C 1
ATOM 2248 O O . LEU A 1 284 ? 7.753 -12.721 0.152 1.00 52.69 284 LEU A O 1
ATOM 2252 N N . ASP A 1 285 ? 6.386 -13.476 -1.452 1.00 52.00 285 ASP A N 1
ATOM 2253 C CA . ASP A 1 285 ? 6.015 -14.730 -0.788 1.00 52.00 285 ASP A CA 1
ATOM 2254 C C . ASP A 1 285 ? 6.896 -15.933 -1.155 1.00 52.00 285 ASP A C 1
ATOM 2256 O O . ASP A 1 285 ? 6.377 -17.033 -1.287 1.00 52.00 285 ASP A O 1
ATOM 2260 N N . SER A 1 286 ? 8.213 -15.733 -1.325 1.00 49.53 286 SER A N 1
ATOM 2261 C CA . SER A 1 286 ? 9.255 -16.782 -1.450 1.00 49.53 286 SER A CA 1
ATOM 2262 C C . SER A 1 286 ? 8.973 -17.946 -2.427 1.00 49.53 286 SER A C 1
ATOM 2264 O O . SER A 1 286 ? 9.693 -18.946 -2.436 1.00 49.53 286 SER A O 1
ATOM 2266 N N . SER A 1 287 ? 7.962 -17.813 -3.287 1.00 54.56 287 SER A N 1
ATOM 2267 C CA . SER A 1 287 ? 7.397 -18.882 -4.113 1.00 54.56 287 SER A CA 1
ATOM 2268 C C . SER A 1 287 ? 8.122 -19.067 -5.452 1.00 54.56 287 SER A C 1
ATOM 2270 O O . SER A 1 287 ? 7.802 -19.977 -6.217 1.00 54.56 287 SER A O 1
ATOM 2272 N N . GLY A 1 288 ? 9.153 -18.255 -5.700 1.00 65.69 288 GLY A N 1
ATOM 2273 C CA . GLY A 1 288 ? 10.000 -18.279 -6.886 1.00 65.69 288 GLY A CA 1
ATOM 2274 C C . GLY A 1 288 ? 10.051 -16.914 -7.567 1.00 65.69 288 GLY A C 1
ATOM 2275 O O . GLY A 1 288 ? 9.712 -15.897 -6.973 1.00 65.69 288 GLY A O 1
ATOM 2276 N N . LEU A 1 289 ? 10.512 -16.892 -8.819 1.00 73.62 289 LEU A N 1
ATOM 2277 C CA . LEU A 1 289 ? 10.562 -15.677 -9.643 1.00 73.62 289 LEU A CA 1
ATOM 2278 C C . LEU A 1 289 ? 9.926 -15.858 -11.017 1.00 73.62 289 LEU A C 1
ATOM 2280 O O . LEU A 1 289 ? 9.636 -14.868 -11.674 1.00 73.62 289 LEU A O 1
ATOM 2284 N N . GLU A 1 290 ? 9.720 -17.091 -11.472 1.00 77.44 290 GLU A N 1
ATOM 2285 C CA . GLU A 1 290 ? 9.291 -17.402 -12.834 1.00 77.44 290 GLU A CA 1
ATOM 2286 C C . GLU A 1 290 ? 8.035 -18.265 -12.835 1.00 77.44 290 GLU A C 1
ATOM 2288 O O . GLU A 1 290 ? 7.889 -19.152 -11.995 1.00 77.44 290 GLU A O 1
ATOM 2293 N N . GLN A 1 291 ? 7.146 -17.999 -13.795 1.00 73.25 291 GLN A N 1
ATOM 2294 C CA . GLN A 1 291 ? 5.977 -18.823 -14.064 1.00 73.25 291 GLN A CA 1
ATOM 2295 C C . GLN A 1 291 ? 6.012 -19.337 -15.509 1.00 73.25 291 GLN A C 1
ATOM 2297 O O . GLN A 1 291 ? 5.895 -18.552 -16.453 1.00 73.25 291 GLN A O 1
ATOM 2302 N N . ASP A 1 292 ? 6.132 -20.656 -15.670 1.00 70.06 292 ASP A N 1
ATOM 2303 C CA . ASP A 1 292 ? 6.294 -21.313 -16.977 1.00 70.06 292 ASP A CA 1
ATOM 2304 C C . ASP A 1 292 ? 4.993 -21.354 -17.801 1.00 70.06 292 ASP A C 1
ATOM 2306 O O . ASP A 1 292 ? 5.021 -21.538 -19.017 1.00 70.06 292 ASP A O 1
ATOM 2310 N N . GLU A 1 293 ? 3.839 -21.180 -17.149 1.00 77.06 293 GLU A N 1
ATOM 2311 C CA . GLU A 1 293 ? 2.508 -21.282 -17.770 1.00 77.06 293 GLU A CA 1
ATOM 2312 C C . GLU A 1 293 ? 1.923 -19.942 -18.244 1.00 77.06 293 GLU A C 1
ATOM 2314 O O . GLU A 1 293 ? 0.791 -19.902 -18.729 1.00 77.06 293 GLU A O 1
ATOM 2319 N N . VAL A 1 294 ? 2.656 -18.841 -18.074 1.00 83.38 294 VAL A N 1
ATOM 2320 C CA . VAL A 1 294 ? 2.197 -17.502 -18.458 1.00 83.38 294 VAL A CA 1
ATOM 2321 C C . VAL A 1 294 ? 2.523 -17.240 -19.921 1.00 83.38 294 VAL A C 1
ATOM 2323 O O . VAL A 1 294 ? 3.677 -17.341 -20.324 1.00 83.38 294 VAL A O 1
ATOM 2326 N N . ASP A 1 295 ? 1.527 -16.829 -20.701 1.00 88.81 295 ASP A N 1
ATOM 2327 C CA . ASP A 1 295 ? 1.682 -16.240 -22.026 1.00 88.81 295 ASP A CA 1
ATOM 2328 C C . ASP A 1 295 ? 2.062 -14.752 -21.902 1.00 88.81 295 ASP A C 1
ATOM 2330 O O . ASP A 1 295 ? 1.208 -13.876 -21.706 1.00 88.81 295 ASP A O 1
ATOM 2334 N N . PRO A 1 296 ? 3.343 -14.394 -22.088 1.00 84.62 296 PRO A N 1
ATOM 2335 C CA . PRO A 1 296 ? 3.789 -13.025 -21.864 1.00 84.62 296 PRO A CA 1
ATOM 2336 C C . PRO A 1 296 ? 3.324 -12.063 -22.966 1.00 84.62 296 PRO A C 1
ATOM 2338 O O . PRO A 1 296 ? 3.364 -10.836 -22.797 1.00 84.62 296 PRO A O 1
ATOM 2341 N N . ALA A 1 297 ? 2.899 -12.588 -24.121 1.00 87.50 297 ALA A N 1
ATOM 2342 C CA . ALA A 1 297 ? 2.404 -11.756 -25.209 1.00 87.50 297 ALA A CA 1
ATOM 2343 C C . ALA A 1 297 ? 1.074 -11.099 -24.823 1.00 87.50 297 ALA A C 1
ATOM 2345 O O . ALA A 1 297 ? 0.875 -9.912 -25.104 1.00 87.50 297 ALA A O 1
ATOM 2346 N N . THR A 1 298 ? 0.209 -11.849 -24.140 1.00 92.88 298 THR A N 1
ATOM 2347 C CA . THR A 1 298 ? -1.157 -11.436 -23.799 1.00 92.88 298 THR A CA 1
ATOM 2348 C C . THR A 1 298 ? -1.330 -11.009 -22.342 1.00 92.88 298 THR A C 1
ATOM 2350 O O . THR A 1 298 ? -2.328 -10.356 -22.037 1.00 92.88 298 THR A O 1
ATOM 2353 N N . LEU A 1 299 ? -0.339 -11.271 -21.479 1.00 92.06 299 LEU A N 1
ATOM 2354 C CA . LEU A 1 299 ? -0.359 -10.863 -20.075 1.00 92.06 299 LEU A CA 1
ATOM 2355 C C . LEU A 1 299 ? -0.646 -9.363 -19.894 1.00 92.06 299 LEU A C 1
ATOM 2357 O O . LEU A 1 299 ? 0.041 -8.492 -20.453 1.00 92.06 299 LEU A O 1
ATOM 2361 N N . LYS A 1 300 ? -1.628 -9.079 -19.038 1.00 91.62 300 LYS A N 1
ATOM 2362 C CA . LYS A 1 300 ? -2.024 -7.744 -18.585 1.00 91.62 300 LYS A CA 1
ATOM 2363 C C . LYS A 1 300 ? -2.422 -7.769 -17.107 1.00 91.62 300 LYS A C 1
ATOM 2365 O O . LYS A 1 300 ? -2.802 -8.801 -16.561 1.00 91.62 300 LYS A O 1
ATOM 2370 N N . ARG A 1 301 ? -2.355 -6.603 -16.465 1.00 91.31 301 ARG A N 1
ATOM 2371 C CA . ARG A 1 301 ? -2.884 -6.380 -15.113 1.00 91.31 301 ARG A CA 1
ATOM 2372 C C . ARG A 1 301 ? -4.397 -6.154 -15.206 1.00 91.31 301 ARG A C 1
ATOM 2374 O O . ARG A 1 301 ? -4.825 -5.414 -16.092 1.00 91.31 301 ARG A O 1
ATOM 2381 N N . ILE A 1 302 ? -5.185 -6.772 -14.325 1.00 90.69 302 ILE A N 1
ATOM 2382 C CA . ILE A 1 302 ? -6.656 -6.642 -14.336 1.00 90.69 302 ILE A CA 1
ATOM 2383 C C . ILE A 1 302 ? -7.081 -5.242 -13.868 1.00 90.69 302 ILE A C 1
ATOM 2385 O O . ILE A 1 302 ? -7.923 -4.610 -14.499 1.00 90.69 302 ILE A O 1
ATOM 2389 N N . ASP A 1 303 ? -6.457 -4.732 -12.802 1.00 83.69 303 ASP A N 1
ATOM 2390 C CA . ASP A 1 303 ? -6.646 -3.366 -12.301 1.00 83.69 303 ASP A CA 1
ATOM 2391 C C . ASP A 1 303 ? -5.299 -2.687 -12.023 1.00 83.69 303 ASP A C 1
ATOM 2393 O O . ASP A 1 303 ? -4.342 -3.317 -11.578 1.00 83.69 303 ASP A O 1
ATOM 2397 N N . SER A 1 304 ? -5.246 -1.372 -12.239 1.00 77.88 304 SER A N 1
ATOM 2398 C CA . SER A 1 304 ? -4.044 -0.540 -12.117 1.00 77.88 304 SER A CA 1
ATOM 2399 C C . SER A 1 304 ? -3.376 -0.563 -10.741 1.00 77.88 304 SER A C 1
ATOM 2401 O O . SER A 1 304 ? -2.188 -0.252 -10.666 1.00 77.88 304 SER A O 1
ATOM 2403 N N . ARG A 1 305 ? -4.097 -0.930 -9.674 1.00 75.31 305 ARG A N 1
ATOM 2404 C CA . ARG A 1 305 ? -3.595 -0.918 -8.294 1.00 75.31 305 ARG A CA 1
ATOM 2405 C C . ARG A 1 305 ? -3.462 -2.317 -7.677 1.00 75.31 305 ARG A C 1
ATOM 2407 O O . ARG A 1 305 ? -2.989 -2.409 -6.552 1.00 75.31 305 ARG A O 1
ATOM 2414 N N . SER A 1 306 ? -3.894 -3.382 -8.359 1.00 80.06 306 SER A N 1
ATOM 2415 C CA . SER A 1 306 ? -4.034 -4.729 -7.771 1.00 80.06 306 SER A CA 1
ATOM 2416 C C . SER A 1 306 ? -3.040 -5.742 -8.333 1.00 80.06 306 SER A C 1
ATOM 2418 O O . SER A 1 306 ? -2.789 -5.727 -9.530 1.00 80.06 306 SER A O 1
ATOM 2420 N N . ASP A 1 307 ? -2.570 -6.713 -7.558 1.00 86.06 307 ASP A N 1
ATOM 2421 C CA . ASP A 1 307 ? -1.628 -7.734 -8.062 1.00 86.06 307 ASP A CA 1
ATOM 2422 C C . ASP A 1 307 ? -2.306 -8.912 -8.762 1.00 86.06 307 ASP A C 1
ATOM 2424 O O . ASP A 1 307 ? -1.806 -10.036 -8.753 1.00 86.06 307 ASP A O 1
ATOM 2428 N N . TYR A 1 308 ? -3.448 -8.643 -9.390 1.00 90.81 308 TYR A N 1
ATOM 2429 C CA . TYR A 1 308 ? -4.160 -9.592 -10.225 1.00 90.81 308 TYR A CA 1
ATOM 2430 C C . TYR A 1 308 ? -3.810 -9.389 -11.699 1.00 90.81 308 TYR A C 1
ATOM 2432 O O . TYR A 1 308 ? -3.861 -8.273 -12.231 1.00 90.81 308 TYR A O 1
ATOM 2440 N N . TYR A 1 309 ? -3.487 -10.491 -12.364 1.00 92.00 309 TYR A N 1
ATOM 2441 C CA . TYR A 1 309 ? -3.048 -10.533 -13.753 1.00 92.00 309 TYR A CA 1
ATOM 2442 C C . TYR A 1 309 ? -3.847 -11.580 -14.517 1.00 92.00 309 TYR A C 1
ATOM 2444 O O . TYR A 1 309 ? -4.223 -12.603 -13.955 1.00 92.00 309 TYR A O 1
ATOM 2452 N N . GLU A 1 310 ? -4.073 -11.350 -15.803 1.00 94.69 310 GLU A N 1
ATOM 2453 C CA . GLU A 1 310 ? -4.639 -12.354 -16.702 1.00 94.69 310 GLU A CA 1
ATOM 2454 C C . GLU A 1 310 ? -3.903 -12.346 -18.039 1.00 94.69 310 GLU A C 1
ATOM 2456 O O . GLU A 1 310 ? -3.389 -11.312 -18.480 1.00 94.69 310 GLU A O 1
ATOM 2461 N N . ASP A 1 311 ? -3.857 -13.506 -18.680 1.00 94.00 311 ASP A N 1
ATOM 2462 C CA . ASP A 1 311 ? -3.398 -13.680 -20.054 1.00 94.00 311 ASP A CA 1
ATOM 2463 C C . ASP A 1 311 ? -4.510 -14.327 -20.898 1.00 94.00 311 ASP A C 1
ATOM 2465 O O . ASP A 1 311 ? -5.682 -14.288 -20.525 1.00 94.00 311 ASP A O 1
ATOM 2469 N N . ALA A 1 312 ? -4.188 -14.888 -22.064 1.00 93.81 312 ALA A N 1
ATOM 2470 C CA . ALA A 1 312 ? -5.179 -15.531 -22.926 1.00 93.81 312 ALA A CA 1
ATOM 2471 C C . ALA A 1 312 ? -5.840 -16.790 -22.325 1.00 93.81 312 ALA A C 1
ATOM 2473 O O . ALA A 1 312 ? -6.872 -17.228 -22.836 1.00 93.81 312 ALA A O 1
ATOM 2474 N N . THR A 1 313 ? -5.253 -17.396 -21.293 1.00 93.06 313 THR A N 1
ATOM 2475 C CA . THR A 1 313 ? -5.610 -18.735 -20.802 1.00 93.06 313 THR A CA 1
ATOM 2476 C C . THR A 1 313 ? -5.817 -18.836 -19.296 1.00 93.06 313 THR A C 1
ATOM 2478 O O . THR A 1 313 ? -6.626 -19.663 -18.872 1.00 93.06 313 THR A O 1
ATOM 2481 N N . HIS A 1 314 ? -5.150 -18.019 -18.480 1.00 93.00 314 HIS A N 1
ATOM 2482 C CA . HIS A 1 314 ? -5.275 -18.099 -17.028 1.00 93.00 314 HIS A CA 1
ATOM 2483 C C . HIS A 1 314 ? -5.304 -16.736 -16.334 1.00 93.00 314 HIS A C 1
ATOM 2485 O O . HIS A 1 314 ? -5.087 -15.678 -16.928 1.00 93.00 314 HIS A O 1
ATOM 2491 N N . VAL A 1 315 ? -5.595 -16.805 -15.036 1.00 94.12 315 VAL A N 1
ATOM 2492 C CA . VAL A 1 315 ? -5.618 -15.680 -14.108 1.00 94.12 315 VAL A CA 1
ATOM 2493 C C . VAL A 1 315 ? -4.688 -15.982 -12.939 1.00 94.12 315 VAL A C 1
ATOM 2495 O O . VAL A 1 315 ? -4.588 -17.126 -12.487 1.00 94.12 315 VAL A O 1
ATOM 2498 N N . TRP A 1 316 ? -4.027 -14.951 -12.427 1.00 91.06 316 TRP A N 1
ATOM 2499 C CA . TRP A 1 316 ? -3.102 -15.041 -11.308 1.00 91.06 316 TRP A CA 1
ATOM 2500 C C . TRP A 1 316 ? -3.319 -13.924 -10.299 1.00 91.06 316 TRP A C 1
ATOM 2502 O O . TRP A 1 316 ? -3.715 -12.815 -10.655 1.00 91.06 316 TRP A O 1
ATOM 2512 N N . HIS A 1 317 ? -2.961 -14.207 -9.049 1.00 89.38 317 HIS A N 1
ATOM 2513 C CA . HIS A 1 317 ? -2.592 -13.192 -8.072 1.00 89.38 317 HIS A CA 1
ATOM 2514 C C . HIS A 1 317 ? -1.100 -13.342 -7.765 1.00 89.38 317 HIS A C 1
ATOM 2516 O O . HIS A 1 317 ? -0.695 -14.311 -7.121 1.00 89.38 317 HIS A O 1
ATOM 2522 N N . GLY A 1 318 ? -0.298 -12.410 -8.277 1.00 84.06 318 GLY A N 1
ATOM 2523 C CA . GLY A 1 318 ? 1.129 -12.590 -8.561 1.00 84.06 318 GLY A CA 1
ATOM 2524 C C . GLY A 1 318 ? 1.515 -14.015 -8.955 1.00 84.06 318 GLY A C 1
ATOM 2525 O O . GLY A 1 318 ? 1.150 -14.423 -10.048 1.00 84.06 318 GLY A O 1
ATOM 2526 N N . MET A 1 319 ? 2.242 -14.773 -8.128 1.00 82.81 319 MET A N 1
ATOM 2527 C CA . MET A 1 319 ? 2.704 -16.119 -8.524 1.00 82.81 319 MET A CA 1
ATOM 2528 C C . MET A 1 319 ? 1.627 -17.205 -8.451 1.00 82.81 319 MET A C 1
ATOM 2530 O O . MET A 1 319 ? 1.754 -18.265 -9.074 1.00 82.81 319 MET A O 1
ATOM 2534 N N . ARG A 1 320 ? 0.537 -16.957 -7.722 1.00 85.88 320 ARG A N 1
ATOM 2535 C CA . ARG A 1 320 ? -0.521 -17.943 -7.521 1.00 85.88 320 ARG A CA 1
ATOM 2536 C C . ARG A 1 320 ? -1.460 -17.988 -8.717 1.00 85.88 320 ARG A C 1
ATOM 2538 O O . ARG A 1 320 ? -2.222 -17.048 -8.942 1.00 85.88 320 ARG A O 1
ATOM 2545 N N . ARG A 1 321 ? -1.479 -19.125 -9.419 1.00 89.06 321 ARG A N 1
ATOM 2546 C CA . ARG A 1 321 ? -2.505 -19.427 -10.424 1.00 89.06 321 ARG A CA 1
ATOM 2547 C C . ARG A 1 321 ? -3.870 -19.574 -9.754 1.00 89.06 321 ARG A C 1
ATOM 2549 O O . ARG A 1 321 ? -4.031 -20.333 -8.798 1.00 89.06 321 ARG A O 1
ATOM 2556 N N . MET A 1 322 ? -4.848 -18.849 -10.276 1.00 92.12 322 MET A N 1
ATOM 2557 C CA . MET A 1 322 ? -6.240 -18.930 -9.858 1.00 92.12 322 MET A CA 1
ATOM 2558 C C . MET A 1 322 ? -6.985 -19.981 -10.693 1.00 92.12 322 MET A C 1
ATOM 2560 O O . MET A 1 322 ? -6.627 -20.222 -11.847 1.00 92.12 322 MET A O 1
ATOM 2564 N N . PRO A 1 323 ? -8.038 -20.608 -10.142 1.00 93.12 323 PRO A N 1
ATOM 2565 C CA . PRO A 1 323 ? -8.868 -21.559 -10.884 1.00 93.12 323 PRO A CA 1
ATOM 2566 C C . PRO A 1 323 ? -9.883 -20.875 -11.822 1.00 93.12 323 PRO A C 1
ATOM 2568 O O . PRO A 1 323 ? -10.629 -21.563 -12.514 1.00 93.12 323 PRO A O 1
ATOM 2571 N N . GLU A 1 324 ? -9.939 -19.542 -11.821 1.00 94.62 324 GLU A N 1
ATOM 2572 C CA . GLU A 1 324 ? -10.837 -18.735 -12.651 1.00 94.62 324 GLU A CA 1
ATOM 2573 C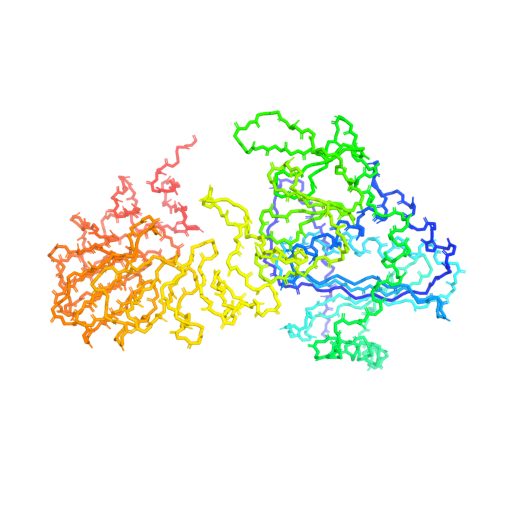 C . GLU A 1 324 ? -10.264 -18.529 -14.063 1.00 94.62 324 GLU A C 1
ATOM 2575 O O . GLU A 1 324 ? -9.047 -18.560 -14.269 1.00 94.62 324 GLU A O 1
ATOM 2580 N N . LEU A 1 325 ? -11.149 -18.310 -15.038 1.00 94.44 325 LEU A N 1
ATOM 2581 C CA . LEU A 1 325 ? -10.767 -18.025 -16.421 1.00 94.44 325 LEU A CA 1
ATOM 2582 C C . LEU A 1 325 ? -10.583 -16.516 -16.652 1.00 94.44 325 LEU A C 1
ATOM 2584 O O . LEU A 1 325 ? -11.202 -15.706 -15.954 1.00 94.44 325 LEU A O 1
ATOM 2588 N N . PRO A 1 326 ? -9.770 -16.115 -17.649 1.00 95.25 326 PRO A N 1
ATOM 2589 C CA . PRO A 1 326 ? -9.654 -14.714 -18.041 1.00 95.25 326 PRO A CA 1
ATOM 2590 C C . PRO A 1 326 ? -11.025 -14.086 -18.317 1.00 95.25 326 PRO A C 1
ATOM 2592 O O . PRO A 1 326 ? -11.863 -14.676 -19.001 1.00 95.25 326 PRO A O 1
ATOM 2595 N N . GLY A 1 327 ? -11.256 -12.886 -17.787 1.00 93.62 327 GLY A N 1
ATOM 2596 C CA . GLY A 1 327 ? -12.534 -12.175 -17.878 1.00 93.62 327 GLY A CA 1
ATOM 2597 C C . GLY A 1 327 ? -13.596 -12.555 -16.835 1.00 93.62 327 GLY A C 1
ATOM 2598 O O . GLY A 1 327 ? -14.573 -11.819 -16.707 1.00 93.62 327 GLY A O 1
ATOM 2599 N N . ASP A 1 328 ? -13.411 -13.628 -16.056 1.00 95.06 328 ASP A N 1
ATOM 2600 C CA . ASP A 1 328 ? -14.333 -14.006 -14.967 1.00 95.06 328 ASP A CA 1
ATOM 2601 C C . ASP A 1 328 ? -13.963 -13.364 -13.609 1.00 95.06 328 ASP A C 1
ATOM 2603 O O . ASP A 1 328 ? -14.693 -13.527 -12.630 1.00 95.06 328 ASP A O 1
ATOM 2607 N N . VAL A 1 329 ? -12.851 -12.619 -13.527 1.00 95.50 329 VAL A N 1
ATOM 2608 C CA . VAL A 1 329 ? -12.357 -12.018 -12.276 1.00 95.50 329 VAL A CA 1
ATOM 2609 C C . VAL A 1 329 ? -12.578 -10.507 -12.237 1.00 95.50 329 VAL A C 1
ATOM 2611 O O . VAL A 1 329 ? -12.139 -9.767 -13.112 1.00 95.50 329 VAL A O 1
ATOM 2614 N N . THR A 1 330 ? -13.228 -10.033 -11.173 1.00 94.25 330 THR A N 1
ATOM 2615 C CA . THR A 1 330 ? -13.460 -8.608 -10.891 1.00 94.25 330 THR A CA 1
ATOM 2616 C C . THR A 1 330 ? -12.785 -8.205 -9.585 1.00 94.25 330 THR A C 1
ATOM 2618 O O . THR A 1 330 ? -12.969 -8.860 -8.561 1.00 94.25 330 THR A O 1
ATOM 2621 N N . ILE A 1 331 ? -12.041 -7.100 -9.580 1.00 91.94 331 ILE A N 1
ATOM 2622 C CA . ILE A 1 331 ? -11.384 -6.593 -8.368 1.00 91.94 331 ILE A CA 1
ATOM 2623 C C . ILE A 1 331 ? -12.391 -5.793 -7.542 1.00 91.94 331 ILE A C 1
ATOM 2625 O O . ILE A 1 331 ? -12.974 -4.832 -8.039 1.00 91.94 331 ILE A O 1
ATOM 2629 N N . LEU A 1 332 ? -12.609 -6.200 -6.290 1.00 89.38 332 LEU A N 1
ATOM 2630 C CA . LEU A 1 332 ? -13.580 -5.567 -5.392 1.00 89.38 332 LEU A CA 1
ATOM 2631 C C . LEU A 1 332 ? -12.929 -4.556 -4.449 1.00 89.38 332 LEU A C 1
ATOM 2633 O O . LEU A 1 332 ? -13.493 -3.493 -4.202 1.00 89.38 332 LEU A O 1
ATOM 2637 N N . PHE A 1 333 ? -11.763 -4.890 -3.892 1.00 86.06 333 PHE A N 1
ATOM 2638 C CA . PHE A 1 333 ? -11.090 -4.036 -2.917 1.00 86.06 333 PHE A CA 1
ATOM 2639 C C . PHE A 1 333 ? -9.576 -4.233 -2.952 1.00 86.06 333 PHE A C 1
ATOM 2641 O O . PHE A 1 333 ? -9.047 -5.253 -2.507 1.00 86.06 333 PHE A O 1
ATOM 2648 N N . THR A 1 334 ? -8.873 -3.231 -3.472 1.00 81.62 334 THR A N 1
ATOM 2649 C CA . THR A 1 334 ? -7.440 -3.316 -3.752 1.00 81.62 334 THR A CA 1
ATOM 2650 C C . THR A 1 334 ? -6.536 -3.350 -2.515 1.00 81.62 334 THR A C 1
ATOM 2652 O O . THR A 1 334 ? -5.664 -4.215 -2.492 1.00 81.62 334 THR A O 1
ATOM 2655 N N . PRO A 1 335 ? -6.731 -2.524 -1.459 1.00 78.75 335 PRO A N 1
ATOM 2656 C CA . PRO A 1 335 ? -5.865 -2.569 -0.272 1.00 78.75 335 PRO A CA 1
ATOM 2657 C C . PRO A 1 335 ? -5.828 -3.940 0.420 1.00 78.75 335 PRO A C 1
ATOM 2659 O O . PRO A 1 335 ? -4.853 -4.277 1.078 1.00 78.75 335 PRO A O 1
ATOM 2662 N N . GLY A 1 336 ? -6.883 -4.742 0.251 1.00 78.56 336 GLY A N 1
ATOM 2663 C CA . GLY A 1 336 ? -6.975 -6.105 0.772 1.00 78.56 336 GLY A CA 1
ATOM 2664 C C . GLY A 1 336 ? -6.766 -7.214 -0.253 1.00 78.56 336 GLY A C 1
ATOM 2665 O O . GLY A 1 336 ? -6.994 -8.374 0.083 1.00 78.56 336 GLY A O 1
ATOM 2666 N N . ALA A 1 337 ? -6.426 -6.866 -1.498 1.00 87.00 337 ALA A N 1
ATOM 2667 C CA . ALA A 1 337 ? -6.375 -7.773 -2.641 1.00 87.00 337 ALA A CA 1
ATOM 2668 C C . ALA A 1 337 ? -7.609 -8.691 -2.744 1.00 87.00 337 ALA A C 1
ATOM 2670 O O . ALA A 1 337 ? -7.474 -9.900 -2.949 1.00 87.00 337 ALA A O 1
ATOM 2671 N N . ILE A 1 338 ? -8.809 -8.125 -2.588 1.00 92.00 338 ILE A N 1
ATOM 2672 C CA . ILE A 1 338 ? -10.067 -8.868 -2.685 1.00 92.00 338 ILE A CA 1
ATOM 2673 C C . ILE A 1 338 ? -10.566 -8.857 -4.128 1.00 92.00 338 ILE A C 1
ATOM 2675 O O . ILE A 1 338 ? -10.806 -7.789 -4.701 1.00 92.00 338 ILE A O 1
ATOM 2679 N N . ALA A 1 339 ? -10.773 -10.044 -4.689 1.00 94.38 339 ALA A N 1
ATOM 2680 C CA . ALA A 1 339 ? -11.334 -10.246 -6.018 1.00 94.38 339 ALA A CA 1
ATOM 2681 C C . ALA A 1 339 ? -12.524 -11.210 -5.979 1.00 94.38 339 ALA A C 1
ATOM 2683 O O . ALA A 1 339 ? -12.578 -12.129 -5.166 1.00 94.38 339 ALA A O 1
ATOM 2684 N N . ARG A 1 340 ? -13.481 -11.010 -6.880 1.00 95.81 340 ARG A N 1
ATOM 2685 C CA . ARG A 1 340 ? -14.611 -11.907 -7.122 1.00 95.81 340 ARG A CA 1
ATOM 2686 C C . ARG A 1 340 ? -14.341 -12.694 -8.392 1.00 95.81 340 ARG A C 1
ATOM 2688 O O . ARG A 1 340 ? -14.175 -12.081 -9.441 1.00 95.81 340 ARG A O 1
ATOM 2695 N N . GLY A 1 341 ? -14.306 -14.016 -8.285 1.00 95.75 341 GLY A N 1
ATOM 2696 C CA . GLY A 1 341 ? -14.405 -14.921 -9.427 1.00 95.75 341 GLY A CA 1
ATOM 2697 C C . GLY A 1 341 ? -15.832 -15.435 -9.608 1.00 95.75 341 GLY A C 1
ATOM 2698 O O . GLY A 1 341 ? -16.743 -15.038 -8.875 1.00 95.75 341 GLY A O 1
ATOM 2699 N N . ARG A 1 342 ? -16.035 -16.353 -10.557 1.00 93.44 342 ARG A N 1
ATOM 2700 C CA . ARG A 1 342 ? -17.341 -16.981 -10.783 1.00 93.44 342 ARG A CA 1
ATOM 2701 C C . ARG A 1 342 ? -17.747 -17.881 -9.617 1.00 93.44 342 ARG A C 1
ATOM 2703 O O . ARG A 1 342 ? -18.928 -17.946 -9.289 1.00 93.44 342 ARG A O 1
ATOM 2710 N N . ASN A 1 343 ? -16.786 -18.572 -9.001 1.00 89.69 343 ASN A N 1
ATOM 2711 C CA . ASN A 1 343 ? -17.075 -19.624 -8.021 1.00 89.69 343 ASN A CA 1
ATOM 2712 C C . ASN A 1 343 ? -16.655 -19.277 -6.590 1.00 89.69 343 ASN A C 1
ATOM 2714 O O . ASN A 1 343 ? -17.117 -19.926 -5.653 1.00 89.69 343 ASN A O 1
ATOM 2718 N N . ALA A 1 344 ? -15.790 -18.278 -6.398 1.00 95.75 344 ALA A N 1
ATOM 2719 C CA . ALA A 1 344 ? -15.322 -17.887 -5.072 1.00 95.75 344 ALA A CA 1
ATOM 2720 C C . ALA A 1 344 ? -14.991 -16.390 -4.971 1.00 95.75 344 ALA A C 1
ATOM 2722 O O . ALA A 1 344 ? -14.804 -15.686 -5.966 1.00 95.75 344 ALA A O 1
ATOM 2723 N N . ILE A 1 345 ? -14.889 -15.919 -3.729 1.00 96.12 345 ILE A N 1
ATOM 2724 C CA . ILE A 1 345 ? -14.184 -14.681 -3.401 1.00 96.12 345 ILE A CA 1
ATOM 2725 C C . ILE A 1 345 ? -12.750 -15.038 -3.062 1.00 96.12 345 ILE A C 1
ATOM 2727 O O . ILE A 1 345 ? -12.506 -16.009 -2.354 1.00 96.12 345 ILE A O 1
ATOM 2731 N N . TYR A 1 346 ? -11.809 -14.249 -3.559 1.00 94.00 346 TYR A N 1
ATOM 2732 C CA . TYR A 1 346 ? -10.385 -14.455 -3.382 1.00 94.00 346 TYR A CA 1
ATOM 2733 C C . TYR A 1 346 ? -9.773 -13.314 -2.587 1.00 94.00 346 TYR A C 1
ATOM 2735 O O . TYR A 1 346 ? -10.058 -12.148 -2.849 1.00 94.00 346 TYR A O 1
ATOM 2743 N N . ARG A 1 347 ? -8.882 -13.656 -1.659 1.00 91.81 347 ARG A N 1
ATOM 2744 C CA . ARG A 1 347 ? -7.966 -12.731 -0.994 1.00 91.81 347 ARG A CA 1
ATOM 2745 C C . ARG A 1 347 ? -6.543 -13.183 -1.267 1.00 91.81 347 ARG A C 1
ATOM 2747 O O . ARG A 1 347 ? -6.201 -14.323 -0.964 1.00 91.81 347 ARG A O 1
ATOM 2754 N N . PHE A 1 348 ? -5.726 -12.309 -1.846 1.00 88.31 348 PHE A N 1
ATOM 2755 C CA . PHE A 1 348 ? -4.381 -12.667 -2.314 1.00 88.31 348 PHE A CA 1
ATOM 2756 C C . PHE A 1 348 ? -4.372 -13.945 -3.188 1.00 88.31 348 PHE A C 1
ATOM 2758 O O . PHE A 1 348 ? -3.518 -14.820 -3.044 1.00 88.31 348 PHE A O 1
ATOM 2765 N N . GLY A 1 349 ? -5.395 -14.111 -4.038 1.00 90.19 349 GLY A N 1
ATOM 2766 C CA . GLY A 1 349 ? -5.596 -15.307 -4.867 1.00 90.19 349 GLY A CA 1
ATOM 2767 C C . GLY A 1 349 ? -5.993 -16.587 -4.118 1.00 90.19 349 GLY A C 1
ATOM 2768 O O . GLY A 1 349 ? -6.177 -17.623 -4.753 1.00 90.19 349 GLY A O 1
ATOM 2769 N N . ALA A 1 350 ? -6.127 -16.567 -2.789 1.00 91.12 350 ALA A N 1
ATOM 2770 C CA . ALA A 1 350 ? -6.662 -17.675 -1.998 1.00 91.12 350 ALA A CA 1
ATOM 2771 C C . ALA A 1 350 ? -8.190 -17.574 -1.898 1.00 91.12 350 ALA A C 1
ATOM 2773 O O . ALA A 1 350 ? -8.672 -16.483 -1.594 1.00 91.12 350 ALA A O 1
ATOM 2774 N N . PRO A 1 351 ? -8.960 -18.658 -2.102 1.00 93.94 351 PRO A N 1
ATOM 2775 C CA . PRO A 1 351 ? -10.403 -18.609 -1.896 1.00 93.94 351 PRO A CA 1
ATOM 2776 C C . PRO A 1 351 ? -10.732 -18.360 -0.415 1.00 93.94 351 PRO A C 1
ATOM 2778 O O . PRO A 1 351 ? -10.138 -18.972 0.473 1.00 93.94 351 PRO A O 1
ATOM 2781 N N . LEU A 1 352 ? -11.688 -17.472 -0.154 1.00 92.62 352 LEU A N 1
ATOM 2782 C CA . LEU A 1 352 ? -12.313 -17.297 1.151 1.00 92.62 352 LEU A CA 1
ATOM 2783 C C . LEU A 1 352 ? -13.398 -18.361 1.325 1.00 92.62 352 LEU A C 1
ATOM 2785 O O . LEU A 1 352 ? -14.395 -18.380 0.600 1.00 92.62 352 LEU A O 1
ATOM 2789 N N . GLU A 1 353 ? -13.197 -19.259 2.285 1.00 90.69 353 GLU A N 1
ATOM 2790 C CA . GLU A 1 353 ? -14.156 -20.320 2.594 1.00 90.69 353 GLU A CA 1
ATOM 2791 C C . GLU A 1 353 ? -15.487 -19.739 3.076 1.00 90.69 353 GLU A C 1
ATOM 2793 O O . GLU A 1 353 ? -15.503 -18.813 3.875 1.00 90.69 353 GLU A O 1
ATOM 2798 N N . HIS A 1 354 ? -16.608 -20.310 2.631 1.00 89.00 354 HIS A N 1
ATOM 2799 C CA . HIS A 1 354 ? -17.975 -19.885 2.979 1.00 89.00 354 HIS A CA 1
ATOM 2800 C C . HIS A 1 354 ? -18.422 -18.518 2.446 1.00 89.00 354 HIS A C 1
ATOM 2802 O O . HIS A 1 354 ? -19.553 -18.120 2.736 1.00 89.00 354 HIS A O 1
ATOM 2808 N N . ALA A 1 355 ? -17.590 -17.825 1.665 1.00 92.50 355 ALA A N 1
ATOM 2809 C CA . ALA A 1 355 ? -18.019 -16.605 1.001 1.00 92.50 355 ALA A CA 1
ATOM 2810 C C . ALA A 1 355 ? -19.019 -16.909 -0.131 1.00 92.50 355 ALA A C 1
ATOM 2812 O O . ALA A 1 355 ? -18.867 -17.904 -0.842 1.00 92.50 355 ALA A O 1
ATOM 2813 N N . VAL A 1 356 ? -20.025 -16.051 -0.323 1.00 92.56 356 VAL A N 1
ATOM 2814 C CA . VAL A 1 356 ? -21.043 -16.171 -1.383 1.00 92.56 356 VAL A CA 1
ATOM 2815 C C . VAL A 1 356 ? -20.756 -15.132 -2.475 1.00 92.56 356 VAL A C 1
ATOM 2817 O O . VAL A 1 356 ? -21.129 -13.966 -2.314 1.00 92.56 356 VAL A O 1
ATOM 2820 N N . PRO A 1 357 ? -20.116 -15.510 -3.602 1.00 94.00 357 PRO A N 1
ATOM 2821 C CA . PRO A 1 357 ? -19.528 -14.547 -4.536 1.00 94.00 357 PRO A CA 1
ATOM 2822 C C . PRO A 1 357 ? -20.519 -13.546 -5.121 1.00 94.00 357 PRO A C 1
ATOM 2824 O O . PRO A 1 357 ? -20.224 -12.353 -5.209 1.00 94.00 357 PRO A O 1
ATOM 2827 N N . GLU A 1 358 ? -21.713 -14.027 -5.465 1.00 93.31 358 GLU A N 1
ATOM 2828 C CA . GLU A 1 358 ? -22.788 -13.235 -6.072 1.00 93.31 358 GLU A CA 1
ATOM 2829 C C . GLU A 1 358 ? -23.338 -12.146 -5.139 1.00 93.31 358 GLU A C 1
ATOM 2831 O O . GLU A 1 358 ? -23.913 -11.168 -5.610 1.00 93.31 358 GLU A O 1
ATOM 2836 N N . GLN A 1 359 ? -23.155 -12.298 -3.825 1.00 91.12 359 GLN A N 1
ATOM 2837 C CA . GLN A 1 359 ? -23.686 -11.392 -2.802 1.00 91.12 359 GLN A CA 1
ATOM 2838 C C . GLN A 1 359 ? -22.587 -10.623 -2.059 1.00 91.12 359 GLN A C 1
ATOM 2840 O O . GLN A 1 359 ? -22.910 -9.794 -1.212 1.00 91.12 359 GLN A O 1
ATOM 2845 N N . PHE A 1 360 ? -21.310 -10.894 -2.356 1.00 92.75 360 PHE A N 1
ATOM 2846 C CA . PHE A 1 360 ? -20.183 -10.338 -1.614 1.00 92.75 360 PHE A CA 1
ATOM 2847 C C . PHE A 1 360 ? -19.960 -8.865 -1.928 1.00 92.75 360 PHE A C 1
ATOM 2849 O O . PHE A 1 360 ? -19.496 -8.525 -3.014 1.00 92.75 360 PHE A O 1
ATOM 2856 N N . GLU A 1 361 ? -20.245 -7.977 -0.990 1.00 89.06 361 GLU A N 1
ATOM 2857 C CA . GLU A 1 361 ? -20.213 -6.532 -1.211 1.00 89.06 361 GLU A CA 1
ATOM 2858 C C . GLU A 1 361 ? -19.321 -5.836 -0.186 1.00 89.06 361 GLU A C 1
ATOM 2860 O O . GLU A 1 361 ? -19.383 -6.147 1.001 1.00 89.06 361 GLU A O 1
ATOM 2865 N N . PHE A 1 362 ? -18.517 -4.870 -0.640 1.00 87.31 362 PHE A N 1
ATOM 2866 C CA . PHE A 1 362 ? -17.760 -3.980 0.237 1.00 87.31 362 PHE A CA 1
ATOM 2867 C C . PHE A 1 362 ? -18.650 -2.842 0.740 1.00 87.31 362 PHE A C 1
ATOM 2869 O O . PHE A 1 362 ? -19.239 -2.115 -0.056 1.00 87.31 362 PHE A O 1
ATOM 2876 N N . LEU A 1 363 ? -18.710 -2.664 2.058 1.00 80.81 363 LEU A N 1
ATOM 2877 C CA . LEU A 1 363 ? -19.570 -1.676 2.715 1.00 80.81 363 LEU A CA 1
ATOM 2878 C C . LEU A 1 363 ? -18.816 -0.411 3.149 1.00 80.81 363 LEU A C 1
ATOM 2880 O O . LEU A 1 363 ? -19.439 0.559 3.576 1.00 80.81 363 LEU A O 1
ATOM 2884 N N . GLY A 1 364 ? -17.486 -0.400 3.025 1.00 77.81 364 GLY A N 1
ATOM 2885 C CA . GLY A 1 364 ? -16.625 0.653 3.562 1.00 77.81 364 GLY A CA 1
ATOM 2886 C C . GLY A 1 364 ? -15.967 0.253 4.883 1.00 77.81 364 GLY A C 1
ATOM 2887 O O . GLY A 1 364 ? -16.400 -0.675 5.558 1.00 77.81 364 GLY A O 1
ATOM 2888 N N . GLN A 1 365 ? -14.895 0.965 5.248 1.00 74.69 365 GLN A N 1
ATOM 2889 C CA . GLN A 1 365 ? -14.203 0.819 6.541 1.00 74.69 365 GLN A CA 1
ATOM 2890 C C . GLN A 1 365 ? -13.766 -0.620 6.876 1.00 74.69 365 GLN A C 1
ATOM 2892 O O . GLN A 1 365 ? -13.796 -1.024 8.026 1.00 74.69 365 GLN A O 1
ATOM 2897 N N . GLY A 1 366 ? -13.387 -1.405 5.863 1.00 80.06 366 GLY A N 1
ATOM 2898 C CA . GLY A 1 366 ? -12.946 -2.793 6.044 1.00 80.06 366 GLY A CA 1
ATOM 2899 C C . GLY A 1 366 ? -14.068 -3.833 6.145 1.00 80.06 366 GLY A C 1
ATOM 2900 O O . GLY A 1 366 ? -13.760 -5.023 6.174 1.00 80.06 366 GLY A O 1
ATOM 2901 N N . TYR A 1 367 ? -15.341 -3.419 6.136 1.00 82.06 367 TYR A N 1
ATOM 2902 C CA . TYR A 1 367 ? -16.486 -4.326 6.223 1.00 82.06 367 TYR A CA 1
ATOM 2903 C C . TYR A 1 367 ? -16.942 -4.844 4.859 1.00 82.06 367 TYR A C 1
ATOM 2905 O O . TYR A 1 367 ? -17.045 -4.092 3.885 1.00 82.06 367 TYR A O 1
ATOM 2913 N N . PHE A 1 368 ? -17.301 -6.125 4.822 1.00 88.56 368 PHE A N 1
ATOM 2914 C CA . PHE A 1 368 ? -17.979 -6.764 3.698 1.00 88.56 368 PHE A CA 1
ATOM 2915 C C . PHE A 1 368 ? -19.200 -7.549 4.184 1.00 88.56 368 PHE A C 1
ATOM 2917 O O . PHE A 1 368 ? -19.305 -7.880 5.365 1.00 88.56 368 PHE A O 1
ATOM 2924 N N . ARG A 1 369 ? -20.125 -7.867 3.279 1.00 86.75 369 ARG A N 1
ATOM 2925 C CA . ARG A 1 369 ? -21.268 -8.747 3.564 1.00 86.75 369 ARG A CA 1
ATOM 2926 C C . ARG A 1 369 ? -21.501 -9.744 2.452 1.00 86.75 369 ARG A C 1
ATOM 2928 O O . ARG A 1 369 ? -21.249 -9.422 1.299 1.00 86.75 369 ARG A O 1
ATOM 2935 N N . ASP A 1 370 ? -22.057 -10.895 2.801 1.00 88.81 370 ASP A N 1
ATOM 2936 C CA . ASP A 1 370 ? -22.636 -11.866 1.874 1.00 88.81 370 ASP A CA 1
ATOM 2937 C C . ASP A 1 370 ? -23.644 -12.759 2.602 1.00 88.81 370 ASP A C 1
ATOM 2939 O O . ASP A 1 370 ? -23.500 -12.966 3.793 1.00 88.81 370 ASP A O 1
ATOM 2943 N N . GLY A 1 371 ? -24.692 -13.281 1.955 1.00 77.50 371 GLY A N 1
ATOM 2944 C CA . GLY A 1 371 ? -25.481 -14.402 2.501 1.00 77.50 371 GLY A CA 1
ATOM 2945 C C . GLY A 1 371 ? -25.976 -14.287 3.956 1.00 77.50 371 GLY A C 1
ATOM 2946 O O . GLY A 1 371 ? -26.135 -15.311 4.618 1.00 77.50 371 GLY A O 1
ATOM 2947 N N . GLY A 1 372 ? -26.181 -13.072 4.481 1.00 76.00 372 GLY A N 1
ATOM 2948 C CA . GLY A 1 372 ? -26.526 -12.822 5.888 1.00 76.00 372 GLY A CA 1
ATOM 2949 C C . GLY A 1 372 ? -25.347 -12.736 6.870 1.00 76.00 372 GLY A C 1
ATOM 2950 O O . GLY A 1 372 ? -25.581 -12.471 8.042 1.00 76.00 372 GLY A O 1
ATOM 2951 N N . ALA A 1 373 ? -24.108 -12.918 6.421 1.00 82.38 373 ALA A N 1
ATOM 2952 C CA . ALA A 1 373 ? -22.873 -12.753 7.177 1.00 82.38 373 ALA A CA 1
ATOM 2953 C C . ALA A 1 373 ? -22.259 -11.361 6.995 1.00 82.38 373 ALA A C 1
ATOM 2955 O O . ALA A 1 373 ? -22.424 -10.711 5.958 1.00 82.38 373 ALA A O 1
ATOM 2956 N N . LEU A 1 374 ? -21.482 -10.955 7.994 1.00 84.56 374 LEU A N 1
ATOM 2957 C CA . LEU A 1 374 ? -20.566 -9.823 7.907 1.00 84.56 374 LEU A CA 1
ATOM 2958 C C . LEU A 1 374 ? -19.135 -10.343 7.889 1.00 84.56 374 LEU A C 1
ATOM 2960 O O . LEU A 1 374 ? -18.849 -11.418 8.410 1.00 84.56 374 LEU A O 1
ATOM 2964 N N . TRP A 1 375 ? -18.237 -9.576 7.298 1.00 88.12 375 TRP A N 1
ATOM 2965 C CA . TRP A 1 375 ? -16.816 -9.867 7.261 1.00 88.12 375 TRP A CA 1
ATOM 2966 C C . TRP A 1 375 ? -16.045 -8.612 7.622 1.00 88.12 375 TRP A C 1
ATOM 2968 O O . TRP A 1 375 ? -16.383 -7.526 7.151 1.00 88.12 375 TRP A O 1
ATOM 2978 N N . HIS A 1 376 ? -14.990 -8.768 8.407 1.00 85.94 376 HIS A N 1
ATOM 2979 C CA . HIS A 1 376 ? -14.060 -7.691 8.715 1.00 85.94 376 HIS A CA 1
ATOM 2980 C C . HIS A 1 376 ? -12.654 -8.258 8.877 1.00 85.94 376 HIS A C 1
ATOM 2982 O O . HIS A 1 376 ? -12.473 -9.461 9.077 1.00 85.94 376 HIS A O 1
ATOM 2988 N N . TYR A 1 377 ? -11.645 -7.403 8.760 1.00 84.19 377 TYR A N 1
ATOM 2989 C CA . TYR A 1 377 ? -10.289 -7.802 9.098 1.00 84.19 377 TYR A CA 1
ATOM 2990 C C . TYR A 1 377 ? -10.169 -8.122 10.594 1.00 84.19 377 TYR A C 1
ATOM 2992 O O . TYR A 1 377 ? -10.846 -7.516 11.424 1.00 84.19 377 TYR A O 1
ATOM 3000 N N . ASP A 1 378 ? -9.316 -9.077 10.952 1.00 78.19 378 ASP A N 1
ATOM 3001 C CA . ASP A 1 378 ? -8.877 -9.203 12.340 1.00 78.19 378 ASP A CA 1
ATOM 3002 C C . ASP A 1 378 ? -8.091 -7.954 12.781 1.00 78.19 378 ASP A C 1
ATOM 3004 O O . ASP A 1 378 ? -7.701 -7.118 11.962 1.00 78.19 378 ASP A O 1
ATOM 3008 N N . SER A 1 379 ? -7.843 -7.828 14.084 1.00 71.50 379 SER A N 1
ATOM 3009 C CA . SER A 1 379 ? -7.186 -6.651 14.673 1.00 71.50 379 SER A CA 1
ATOM 3010 C C . SER A 1 379 ? -5.760 -6.401 14.166 1.00 71.50 379 SER A C 1
ATOM 3012 O O . SER A 1 379 ? -5.246 -5.293 14.282 1.00 71.50 379 SER A O 1
ATOM 3014 N N . ASN A 1 380 ? -5.120 -7.410 13.563 1.00 76.62 380 ASN A N 1
ATOM 3015 C CA . ASN A 1 380 ? -3.792 -7.299 12.951 1.00 76.62 380 ASN A CA 1
ATOM 3016 C C . ASN A 1 380 ? -3.844 -7.065 11.432 1.00 76.62 380 ASN A C 1
ATOM 3018 O O . ASN A 1 380 ? -2.801 -7.079 10.778 1.00 76.62 380 ASN A O 1
ATOM 3022 N N . LEU A 1 381 ? -5.038 -6.905 10.849 1.00 75.69 381 LEU A N 1
ATOM 3023 C CA . LEU A 1 381 ? -5.268 -6.778 9.405 1.00 75.69 381 LEU A CA 1
ATOM 3024 C C . LEU A 1 381 ? -4.754 -7.975 8.575 1.00 75.69 381 LEU A C 1
ATOM 3026 O O . LEU A 1 381 ? -4.642 -7.920 7.345 1.00 75.69 381 LEU A O 1
ATOM 3030 N N . ALA A 1 382 ? -4.470 -9.095 9.238 1.00 78.50 382 ALA A N 1
ATOM 3031 C CA . ALA A 1 382 ? -3.828 -10.269 8.675 1.00 78.50 382 ALA A CA 1
ATOM 3032 C C . ALA A 1 382 ? -4.825 -11.176 7.949 1.00 78.50 382 ALA A C 1
ATOM 3034 O O . ALA A 1 382 ? -4.466 -11.796 6.939 1.00 78.50 382 ALA A O 1
ATOM 3035 N N . ARG A 1 383 ? -6.076 -11.253 8.418 1.00 84.81 383 ARG A N 1
ATOM 3036 C CA . ARG A 1 383 ? -7.118 -12.130 7.855 1.00 84.81 383 ARG A CA 1
ATOM 3037 C C . ARG A 1 383 ? -8.447 -11.407 7.733 1.00 84.81 383 ARG A C 1
ATOM 3039 O O . ARG A 1 383 ? -8.785 -10.611 8.593 1.00 84.81 383 ARG A O 1
ATOM 3046 N N . LEU A 1 384 ? -9.211 -11.734 6.690 1.00 88.94 384 LEU A N 1
ATOM 3047 C CA . LEU A 1 384 ? -10.618 -11.353 6.598 1.00 88.94 384 LEU A CA 1
ATOM 3048 C C . LEU A 1 384 ? -11.454 -12.458 7.251 1.00 88.94 384 LEU A C 1
ATOM 3050 O O . LEU A 1 384 ? -11.443 -13.597 6.785 1.00 88.94 384 LEU A O 1
ATOM 3054 N N . VAL A 1 385 ? -12.121 -12.134 8.353 1.00 87.69 385 VAL A N 1
ATOM 3055 C CA . VAL A 1 385 ? -12.830 -13.082 9.215 1.00 87.69 385 VAL A CA 1
ATOM 3056 C C . VAL A 1 385 ? -14.331 -12.953 9.001 1.00 87.69 385 VAL A C 1
ATOM 3058 O O . VAL A 1 385 ? -14.868 -11.847 8.975 1.00 87.69 385 VAL A O 1
ATOM 3061 N N . ARG A 1 386 ? -15.013 -14.097 8.879 1.00 87.50 386 ARG A N 1
ATOM 3062 C CA . ARG A 1 386 ? -16.474 -14.171 8.833 1.00 87.50 386 ARG A CA 1
ATOM 3063 C C . ARG A 1 386 ? -17.049 -13.996 10.234 1.00 87.50 386 ARG A C 1
ATOM 3065 O O . ARG A 1 386 ? -16.824 -14.824 11.114 1.00 87.50 386 ARG A O 1
ATOM 3072 N N . MET A 1 387 ? -17.833 -12.950 10.416 1.00 81.56 387 MET A N 1
ATOM 3073 C CA . MET A 1 387 ? -18.547 -12.640 11.643 1.00 81.56 387 MET A CA 1
ATOM 3074 C C . MET A 1 387 ? -19.932 -13.310 11.619 1.00 81.56 387 MET A C 1
ATOM 3076 O O . MET A 1 387 ? -20.586 -13.355 10.568 1.00 81.56 387 MET A O 1
ATOM 3080 N N . PRO A 1 388 ? -20.421 -13.838 12.753 1.00 68.69 388 PRO A N 1
ATOM 3081 C CA . PRO A 1 388 ? -21.793 -14.317 12.850 1.00 68.69 388 PRO A CA 1
ATOM 3082 C C . PRO A 1 388 ? -22.743 -13.119 12.730 1.00 68.69 388 PRO A C 1
ATOM 3084 O O . PRO A 1 388 ? -22.703 -12.227 13.570 1.00 68.69 388 PRO A O 1
ATOM 3087 N N . SER A 1 389 ? -23.608 -13.089 11.716 1.00 66.50 389 SER A N 1
ATOM 3088 C CA . SER A 1 389 ? -24.768 -12.191 11.719 1.00 66.50 389 SER A CA 1
ATOM 3089 C C . SER A 1 389 ? -26.031 -12.990 11.423 1.00 66.50 389 SER A C 1
ATOM 3091 O O . SER A 1 389 ? -26.021 -13.959 10.660 1.00 66.50 389 SER A O 1
ATOM 3093 N N . SER A 1 390 ? -27.115 -12.608 12.094 1.00 58.50 390 SER A N 1
ATOM 3094 C CA . SER A 1 390 ? -28.470 -13.091 11.838 1.00 58.50 390 SER A CA 1
ATOM 3095 C C . SER A 1 390 ? -29.288 -12.099 10.999 1.00 58.50 390 SER A C 1
ATOM 3097 O O . SER A 1 390 ? -30.418 -12.424 10.632 1.00 58.50 390 SER A O 1
ATOM 3099 N N . ALA A 1 391 ? -28.743 -10.919 10.649 1.00 54.44 391 ALA A N 1
ATOM 3100 C CA . ALA A 1 391 ? -29.454 -9.895 9.879 1.00 54.44 391 ALA A CA 1
ATOM 3101 C C . ALA A 1 391 ? -28.541 -8.836 9.208 1.00 54.44 391 ALA A C 1
ATOM 3103 O O . ALA A 1 391 ? -28.709 -7.637 9.423 1.00 54.44 391 ALA A O 1
ATOM 3104 N N . ALA A 1 392 ? -27.652 -9.228 8.286 1.00 55.16 392 ALA A N 1
ATOM 3105 C CA . ALA A 1 392 ? -26.788 -8.302 7.519 1.00 55.16 392 ALA A CA 1
ATOM 3106 C C . ALA A 1 392 ? -27.512 -7.219 6.660 1.00 55.16 392 ALA A C 1
ATOM 3108 O O . ALA A 1 392 ? -26.867 -6.437 5.955 1.00 55.16 392 ALA A O 1
ATOM 3109 N N . HIS A 1 393 ? -28.848 -7.147 6.686 1.00 56.34 393 HIS A N 1
ATOM 3110 C CA . HIS A 1 393 ? -29.639 -6.189 5.904 1.00 56.34 393 HIS A CA 1
ATOM 3111 C C . HIS A 1 393 ? -29.735 -4.788 6.538 1.00 56.34 393 HIS A C 1
ATOM 3113 O O . HIS A 1 393 ? -30.072 -3.846 5.826 1.00 56.34 393 HIS A O 1
ATOM 3119 N N . ALA A 1 394 ? -29.422 -4.627 7.831 1.00 62.81 394 ALA A N 1
ATOM 3120 C CA . ALA A 1 394 ? -29.574 -3.363 8.567 1.00 62.81 394 ALA A CA 1
ATOM 3121 C C . ALA A 1 394 ? -28.260 -2.857 9.198 1.00 62.81 394 ALA A C 1
ATOM 3123 O O . ALA A 1 394 ? -28.271 -2.311 10.300 1.00 62.81 394 ALA A O 1
ATOM 3124 N N . LEU A 1 395 ? -27.122 -3.038 8.513 1.00 73.75 395 LEU A N 1
ATOM 3125 C CA . LEU A 1 395 ? -25.830 -2.582 9.028 1.00 73.75 395 LEU A CA 1
ATOM 3126 C C . LEU A 1 395 ? -25.750 -1.049 9.068 1.00 73.75 395 LEU A C 1
ATOM 3128 O O . LEU A 1 395 ? -25.817 -0.380 8.036 1.00 73.75 395 LEU A O 1
ATOM 3132 N N . ARG A 1 396 ? -25.537 -0.495 10.259 1.00 80.25 396 ARG A N 1
ATOM 3133 C CA . ARG A 1 396 ? -25.197 0.910 10.484 1.00 80.25 396 ARG A CA 1
ATOM 3134 C C . ARG A 1 396 ? -23.718 1.018 10.843 1.00 80.25 396 ARG A C 1
ATOM 3136 O O . ARG A 1 396 ? -23.285 0.459 11.848 1.00 80.25 396 ARG A O 1
ATOM 3143 N N . LEU A 1 397 ? -22.971 1.771 10.039 1.00 77.19 397 LEU A N 1
ATOM 3144 C CA . LEU A 1 397 ? -21.564 2.098 10.283 1.00 77.19 397 LEU A CA 1
ATOM 3145 C C . LEU A 1 397 ? -21.451 3.382 11.115 1.00 77.19 397 LEU A C 1
ATOM 3147 O O . LEU A 1 397 ? -22.163 4.353 10.854 1.00 77.19 397 LEU A O 1
ATOM 3151 N N . ALA A 1 398 ? -20.554 3.396 12.099 1.00 74.44 398 ALA A N 1
ATOM 3152 C CA . ALA A 1 398 ? -20.307 4.537 12.977 1.00 74.44 398 ALA A CA 1
ATOM 3153 C C . ALA A 1 398 ? -18.808 4.626 13.316 1.00 74.44 398 ALA A C 1
ATOM 3155 O O . ALA A 1 398 ? -18.378 4.291 14.417 1.00 74.44 398 ALA A O 1
ATOM 3156 N N . GLY A 1 399 ? -18.006 5.056 12.337 1.00 73.00 399 GLY A N 1
ATOM 3157 C CA . GLY A 1 399 ? -16.550 4.906 12.411 1.00 73.00 399 GLY A CA 1
ATOM 3158 C C . GLY A 1 399 ? -16.160 3.417 12.429 1.00 73.00 399 GLY A C 1
ATOM 3159 O O . GLY A 1 399 ? -16.886 2.612 11.844 1.00 73.00 399 GLY A O 1
ATOM 3160 N N . PRO A 1 400 ? -15.075 3.021 13.114 1.00 77.94 400 PRO A N 1
ATOM 3161 C CA . PRO A 1 400 ? -14.655 1.612 13.229 1.00 77.94 400 PRO A CA 1
ATOM 3162 C C . PRO A 1 400 ? -15.686 0.681 13.900 1.00 77.94 400 PRO A C 1
ATOM 3164 O O . PRO A 1 400 ? -15.533 -0.543 13.860 1.00 77.94 400 PRO A O 1
ATOM 3167 N N . PHE A 1 401 ? -16.761 1.237 14.469 1.00 85.69 401 PHE A N 1
ATOM 3168 C CA . PHE A 1 401 ? -17.895 0.472 14.970 1.00 85.69 401 PHE A CA 1
ATOM 3169 C C . PHE A 1 401 ? -18.927 0.158 13.881 1.00 85.69 401 PHE A C 1
ATOM 3171 O O . PHE A 1 401 ? -19.239 0.990 13.023 1.00 85.69 401 PHE A O 1
ATOM 3178 N N . CYS A 1 402 ? -19.574 -0.999 13.996 1.00 85.44 402 CYS A N 1
ATOM 3179 C CA . CYS A 1 402 ? -20.779 -1.306 13.235 1.00 85.44 402 CYS A CA 1
ATOM 3180 C C . CYS A 1 402 ? -21.848 -1.987 14.097 1.00 85.44 402 CYS A C 1
ATOM 3182 O O . CYS A 1 402 ? -21.570 -2.526 15.166 1.00 85.44 402 CYS A O 1
ATOM 3184 N N . THR A 1 403 ? -23.101 -1.938 13.648 1.00 84.31 403 THR A N 1
ATOM 3185 C CA . THR A 1 403 ? -24.207 -2.662 14.285 1.00 84.31 403 THR A CA 1
ATOM 3186 C C . THR A 1 403 ? -25.242 -3.102 13.262 1.00 84.31 403 THR A C 1
ATOM 3188 O O . THR A 1 403 ? -25.539 -2.351 12.339 1.00 84.31 403 THR A O 1
ATOM 3191 N N . ASP A 1 404 ? -25.811 -4.293 13.430 1.00 79.44 404 ASP A N 1
ATOM 3192 C CA . ASP A 1 404 ? -26.915 -4.825 12.619 1.00 79.44 404 ASP A CA 1
ATOM 3193 C C . ASP A 1 404 ? -28.279 -4.677 13.319 1.00 79.44 404 ASP A C 1
ATOM 3195 O O . ASP A 1 404 ? -29.285 -5.224 12.869 1.00 79.44 404 ASP A O 1
ATOM 3199 N N . GLY A 1 405 ? -28.309 -3.945 14.439 1.00 82.19 405 GLY A N 1
ATOM 3200 C CA . GLY A 1 405 ? -29.475 -3.788 15.307 1.00 82.19 405 GLY A CA 1
ATOM 3201 C C . GLY A 1 405 ? -29.635 -4.885 16.367 1.00 82.19 405 GLY A C 1
ATOM 3202 O O . GLY A 1 405 ? -30.405 -4.683 17.304 1.00 82.19 405 GLY A O 1
ATOM 3203 N N . PHE A 1 406 ? -28.896 -5.996 16.279 1.00 83.56 406 PHE A N 1
ATOM 3204 C CA . PHE A 1 406 ? -28.885 -7.077 17.277 1.00 83.56 406 PHE A CA 1
ATOM 3205 C C . PHE A 1 406 ? -27.570 -7.163 18.039 1.00 83.56 406 PHE A C 1
ATOM 3207 O O . PHE A 1 406 ? -27.549 -7.544 19.207 1.00 83.56 406 PHE A O 1
ATOM 3214 N N . SER A 1 407 ? -26.468 -6.810 17.393 1.00 87.12 407 SER A N 1
ATOM 3215 C CA . SER A 1 407 ? -25.141 -6.805 17.993 1.00 87.12 407 SER A CA 1
ATOM 3216 C C . SER A 1 407 ? -24.371 -5.558 17.577 1.00 87.12 407 SER A C 1
ATOM 3218 O O . SER A 1 407 ? -24.729 -4.861 16.621 1.00 87.12 407 SER A O 1
ATOM 3220 N N . VAL A 1 408 ? -23.349 -5.233 18.361 1.00 88.88 408 VAL A N 1
ATOM 3221 C CA . VAL A 1 408 ? -22.420 -4.140 18.089 1.00 88.88 408 VAL A CA 1
ATOM 3222 C C . VAL A 1 408 ? -21.026 -4.728 18.013 1.00 88.88 408 VAL A C 1
ATOM 3224 O O . VAL A 1 408 ? -20.665 -5.565 18.840 1.00 88.88 408 VAL A O 1
ATOM 3227 N N . TRP A 1 409 ? -20.251 -4.273 17.038 1.00 86.94 409 TRP A N 1
ATOM 3228 C CA . TRP A 1 409 ? -18.878 -4.702 16.844 1.00 86.94 409 TRP A CA 1
ATOM 3229 C C . TRP A 1 409 ? -17.932 -3.517 16.766 1.00 86.94 409 TRP A C 1
ATOM 3231 O O . TRP A 1 409 ? -18.288 -2.457 16.248 1.00 86.94 409 TRP A O 1
ATOM 3241 N N . TRP A 1 410 ? -16.720 -3.740 17.256 1.00 86.19 410 TRP A N 1
ATOM 3242 C CA . TRP A 1 410 ? -15.528 -2.978 16.926 1.00 86.19 410 TRP A CA 1
ATOM 3243 C C . TRP A 1 410 ? -14.658 -3.890 16.068 1.00 86.19 410 TRP A C 1
ATOM 3245 O O . TRP A 1 410 ? -14.218 -4.942 16.540 1.00 86.19 410 TRP A O 1
ATOM 3255 N N . GLU A 1 411 ? -14.446 -3.524 14.805 1.00 81.31 411 GLU A N 1
ATOM 3256 C CA . GLU A 1 411 ? -13.781 -4.393 13.829 1.00 81.31 411 GLU A CA 1
ATOM 3257 C C . GLU A 1 411 ? -14.458 -5.784 13.758 1.00 81.31 411 GLU A C 1
ATOM 3259 O O . GLU A 1 411 ? -15.645 -5.887 13.449 1.00 81.31 411 GLU A O 1
ATOM 3264 N N . ALA A 1 412 ? -13.731 -6.866 14.062 1.00 80.38 412 ALA A N 1
ATOM 3265 C CA . ALA A 1 412 ? -14.259 -8.232 14.092 1.00 80.38 412 ALA A CA 1
ATOM 3266 C C . ALA A 1 412 ? -14.721 -8.700 15.493 1.00 80.38 412 ALA A C 1
ATOM 3268 O O . ALA A 1 412 ? -15.151 -9.847 15.638 1.00 80.38 412 ALA A O 1
ATOM 3269 N N . GLN A 1 413 ? -14.633 -7.853 16.525 1.00 85.38 413 GLN A N 1
ATOM 3270 C CA . GLN A 1 413 ? -14.937 -8.210 17.915 1.00 85.38 413 GLN A CA 1
ATOM 3271 C C . GLN A 1 413 ? -16.322 -7.712 18.335 1.00 85.38 413 GLN A C 1
ATOM 3273 O O . GLN A 1 413 ? -16.644 -6.537 18.172 1.00 85.38 413 GLN A O 1
ATOM 3278 N N . VAL A 1 414 ? -17.145 -8.605 18.895 1.00 87.69 414 VAL A N 1
ATOM 3279 C CA . VAL A 1 414 ? -18.459 -8.249 19.453 1.00 87.69 414 VAL A CA 1
ATOM 3280 C C . VAL A 1 414 ? -18.300 -7.559 20.809 1.00 87.69 414 VAL A C 1
ATOM 3282 O O . VAL A 1 414 ? -17.502 -7.989 21.642 1.00 87.69 414 VAL A O 1
ATOM 3285 N N . LEU A 1 415 ? -19.066 -6.492 21.034 1.00 91.88 415 LEU A N 1
ATOM 3286 C CA . LEU A 1 415 ? -19.161 -5.813 22.324 1.00 91.88 415 LEU A CA 1
ATOM 3287 C C . LEU A 1 415 ? -20.237 -6.510 23.165 1.00 91.88 415 LEU A C 1
ATOM 3289 O O . LEU A 1 415 ? -21.430 -6.215 23.056 1.00 91.88 415 LEU A O 1
ATOM 3293 N N . GLU A 1 416 ? -19.817 -7.469 23.986 1.00 91.00 416 GLU A N 1
ATOM 3294 C CA . GLU A 1 416 ? -20.717 -8.256 24.835 1.00 91.00 416 GLU A CA 1
ATOM 3295 C C . GLU A 1 416 ? -21.489 -7.369 25.823 1.00 91.00 416 GLU A C 1
ATOM 3297 O O . GLU A 1 416 ? -20.907 -6.696 26.672 1.00 91.00 416 GLU A O 1
ATOM 3302 N N . GLY A 1 417 ? -22.821 -7.382 25.735 1.00 91.50 417 GLY A N 1
ATOM 3303 C CA . GLY A 1 417 ? -23.694 -6.563 26.584 1.00 91.50 417 GLY A CA 1
ATOM 3304 C C . GLY A 1 417 ? -23.888 -5.114 26.122 1.00 91.50 417 GLY A C 1
ATOM 3305 O O . GLY A 1 417 ? -24.546 -4.349 26.834 1.00 91.50 417 GLY A O 1
ATOM 3306 N N . ALA A 1 418 ? -23.365 -4.732 24.950 1.00 94.06 418 ALA A N 1
ATOM 3307 C CA . ALA A 1 418 ? -23.722 -3.464 24.317 1.00 94.06 418 ALA A CA 1
ATOM 3308 C C . ALA A 1 418 ? -25.209 -3.423 23.956 1.00 94.06 418 ALA A C 1
ATOM 3310 O O . ALA A 1 418 ? -25.819 -4.451 23.661 1.00 94.06 418 ALA A O 1
ATOM 3311 N N . ASP A 1 419 ? -25.783 -2.221 23.944 1.00 93.56 419 ASP A N 1
ATOM 3312 C CA . ASP A 1 419 ? -27.165 -1.997 23.523 1.00 93.56 419 ASP A CA 1
ATOM 3313 C C . ASP A 1 419 ? -27.230 -1.429 22.090 1.00 93.56 419 ASP A C 1
ATOM 3315 O O . ASP A 1 419 ? -27.080 -0.215 21.902 1.00 93.56 419 ASP A O 1
ATOM 3319 N N . PRO A 1 420 ? -27.499 -2.259 21.060 1.00 90.25 420 PRO A N 1
ATOM 3320 C CA . PRO A 1 420 ? -27.435 -1.836 19.658 1.00 90.25 420 PRO A CA 1
ATOM 3321 C C . PRO A 1 420 ? -28.376 -0.679 19.314 1.00 90.25 420 PRO A C 1
ATOM 3323 O O . PRO A 1 420 ? -28.044 0.178 18.493 1.00 90.25 420 PRO A O 1
ATOM 3326 N N . ALA A 1 421 ? -29.550 -0.638 19.951 1.00 90.50 421 ALA A N 1
ATOM 3327 C CA . ALA A 1 421 ? -30.591 0.342 19.656 1.00 90.50 421 ALA A CA 1
ATOM 3328 C C . ALA A 1 421 ? -30.202 1.762 20.096 1.00 90.50 421 ALA A C 1
ATOM 3330 O O . ALA A 1 421 ? -30.655 2.736 19.497 1.00 90.50 421 ALA A O 1
ATOM 3331 N N . THR A 1 422 ? -29.359 1.882 21.124 1.00 93.12 422 THR A N 1
ATOM 3332 C CA . THR A 1 422 ? -28.912 3.175 21.675 1.00 93.12 422 THR A CA 1
ATOM 3333 C C . THR A 1 422 ? -27.433 3.468 21.447 1.00 93.12 422 THR A C 1
ATOM 3335 O O . THR A 1 422 ? -26.989 4.578 21.731 1.00 93.12 422 THR A O 1
ATOM 3338 N N . PHE A 1 423 ? -26.689 2.516 20.880 1.00 93.25 423 PHE A N 1
ATOM 3339 C CA . PHE A 1 423 ? -25.265 2.656 20.609 1.00 93.25 423 PHE A CA 1
ATOM 3340 C C . PHE A 1 423 ? -24.956 3.844 19.690 1.00 93.25 423 PHE A C 1
ATOM 3342 O O . PHE A 1 423 ? -25.593 4.029 18.644 1.00 93.25 423 PHE A O 1
ATOM 3349 N N . ARG A 1 424 ? -23.936 4.622 20.054 1.00 91.56 424 ARG A N 1
ATOM 3350 C CA . ARG A 1 424 ? -23.442 5.778 19.305 1.00 91.56 424 ARG A CA 1
ATOM 3351 C C . ARG A 1 424 ? -21.932 5.922 19.481 1.00 91.56 424 ARG A C 1
ATOM 3353 O O . ARG A 1 424 ? -21.450 6.084 20.597 1.00 91.56 424 ARG A O 1
ATOM 3360 N N . ALA A 1 425 ? -21.195 5.961 18.372 1.00 90.06 425 ALA A N 1
ATOM 3361 C CA . ALA A 1 425 ? -19.793 6.369 18.383 1.00 90.06 425 ALA A CA 1
ATOM 3362 C C . ALA A 1 425 ? -19.679 7.875 18.677 1.00 90.06 425 ALA A C 1
ATOM 3364 O O . ALA A 1 425 ? -20.417 8.683 18.105 1.00 90.06 425 ALA A O 1
ATOM 3365 N N . ILE A 1 426 ? -18.775 8.248 19.583 1.00 88.62 426 ILE A N 1
ATOM 3366 C CA . ILE A 1 426 ? -18.576 9.636 20.044 1.00 88.62 426 ILE A CA 1
ATOM 3367 C C . ILE A 1 426 ? -17.162 10.164 19.786 1.00 88.62 426 ILE A C 1
ATOM 3369 O O . ILE A 1 426 ? -16.883 11.329 20.044 1.00 88.62 426 ILE A O 1
ATOM 3373 N N . GLY A 1 427 ? -16.287 9.315 19.258 1.00 81.31 427 GLY A N 1
ATOM 3374 C CA . GLY A 1 427 ? -14.935 9.628 18.817 1.00 81.31 427 GLY A CA 1
ATOM 3375 C C . GLY A 1 427 ? -14.412 8.484 17.952 1.00 81.31 427 GLY A C 1
ATOM 3376 O O . GLY A 1 427 ? -15.155 7.548 17.661 1.00 81.31 427 GLY A O 1
ATOM 3377 N N . PHE A 1 428 ? -13.135 8.534 17.559 1.00 75.00 428 PHE A N 1
ATOM 3378 C CA . PHE A 1 428 ? -12.554 7.470 16.730 1.00 75.00 428 PHE A CA 1
ATOM 3379 C C . PHE A 1 428 ? -12.601 6.110 17.440 1.00 75.00 428 PHE A C 1
ATOM 3381 O O . PHE A 1 428 ? -12.994 5.126 16.831 1.00 75.00 428 PHE A O 1
ATOM 3388 N N . SER A 1 429 ? -12.285 6.083 18.740 1.00 88.25 429 SER A N 1
ATOM 3389 C CA . SER A 1 429 ? -12.227 4.848 19.534 1.00 88.25 429 SER A CA 1
ATOM 3390 C C . SER A 1 429 ? -13.212 4.786 20.696 1.00 88.25 429 SER A C 1
ATOM 3392 O O . SER A 1 429 ? -13.224 3.790 21.403 1.00 88.25 429 SER A O 1
ATOM 3394 N N . TYR A 1 430 ? -14.025 5.821 20.922 1.00 92.25 430 TYR A N 1
ATOM 3395 C CA . TYR A 1 430 ? -14.982 5.854 22.032 1.00 92.25 430 TYR A CA 1
ATOM 3396 C C . TYR A 1 430 ? -16.420 5.763 21.532 1.00 92.25 430 TYR A C 1
ATOM 3398 O O . TYR A 1 430 ? -16.787 6.392 20.532 1.00 92.25 430 TYR A O 1
ATOM 3406 N N . ALA A 1 431 ? -17.252 5.051 22.282 1.00 94.00 431 ALA A N 1
ATOM 3407 C CA . ALA A 1 431 ? -18.684 4.966 22.045 1.00 94.00 431 ALA A CA 1
ATOM 3408 C C . ALA A 1 431 ? -19.469 4.923 23.356 1.00 94.00 431 ALA A C 1
ATOM 3410 O O . ALA A 1 431 ? -18.923 4.657 24.423 1.00 94.00 431 ALA A O 1
ATOM 3411 N N . ILE A 1 432 ? -20.763 5.203 23.261 1.00 94.75 432 ILE A N 1
ATOM 3412 C CA . ILE A 1 432 ? -21.697 5.164 24.381 1.00 94.75 432 ILE A CA 1
ATOM 3413 C C . ILE A 1 432 ? -22.986 4.471 23.947 1.00 94.75 432 ILE A C 1
ATOM 3415 O O . ILE A 1 432 ? -23.444 4.642 22.815 1.00 94.75 432 ILE A O 1
ATOM 3419 N N . ASP A 1 433 ? -23.576 3.703 24.849 1.00 95.50 433 ASP A N 1
ATOM 3420 C CA . ASP A 1 433 ? -24.953 3.230 24.757 1.00 95.50 433 ASP A CA 1
ATOM 3421 C C . ASP A 1 433 ? -25.715 3.597 26.042 1.00 95.50 433 ASP A C 1
ATOM 3423 O O . ASP A 1 433 ? -25.182 4.286 26.909 1.00 95.50 433 ASP A O 1
ATOM 3427 N N . ARG A 1 434 ? -26.982 3.190 26.176 1.00 95.38 434 ARG A N 1
ATOM 3428 C CA . ARG A 1 434 ? -27.796 3.561 27.349 1.00 95.38 434 ARG A CA 1
ATOM 3429 C C . ARG A 1 434 ? -27.264 3.038 28.695 1.00 95.38 434 ARG A C 1
ATOM 3431 O O . ARG A 1 434 ? -27.721 3.513 29.727 1.00 95.38 434 ARG A O 1
ATOM 3438 N N . ASN A 1 435 ? -26.397 2.025 28.685 1.00 95.50 435 ASN A N 1
ATOM 3439 C CA . ASN A 1 435 ? -25.920 1.314 29.871 1.00 95.50 435 ASN A CA 1
ATOM 3440 C C . ASN A 1 435 ? -24.400 1.431 30.069 1.00 95.50 435 ASN A C 1
ATOM 3442 O O . ASN A 1 435 ? -23.930 1.233 31.186 1.00 95.50 435 ASN A O 1
ATOM 3446 N N . ASN A 1 436 ? -23.628 1.684 29.008 1.00 96.88 436 ASN A N 1
ATOM 3447 C CA . ASN A 1 436 ? -22.178 1.518 29.016 1.00 96.88 436 ASN A CA 1
ATOM 3448 C C . ASN A 1 436 ? -21.446 2.602 28.206 1.00 96.88 436 ASN A C 1
ATOM 3450 O O . ASN A 1 436 ? -21.926 3.067 27.168 1.00 96.88 436 ASN A O 1
ATOM 3454 N N . VAL A 1 437 ? -20.223 2.914 28.640 1.00 96.69 437 VAL A N 1
ATOM 3455 C CA . VAL A 1 437 ? -19.211 3.608 27.836 1.00 96.69 437 VAL A CA 1
ATOM 3456 C C . VAL A 1 437 ? -18.178 2.592 27.359 1.00 96.69 437 VAL A C 1
ATOM 3458 O O . VAL A 1 437 ? -17.768 1.708 28.112 1.00 96.69 437 VAL A O 1
ATOM 3461 N N . TRP A 1 438 ? -17.743 2.735 26.114 1.00 96.25 438 TRP A N 1
ATOM 3462 C CA . TRP A 1 438 ? -16.833 1.819 25.441 1.00 96.25 438 TRP A CA 1
ATOM 3463 C C . TRP A 1 438 ? -15.590 2.549 24.944 1.00 96.25 438 TRP A C 1
ATOM 3465 O O . TRP A 1 438 ? -15.683 3.662 24.416 1.00 96.25 438 TRP A O 1
ATOM 3475 N N . PHE A 1 439 ? -14.442 1.887 25.059 1.00 94.00 439 PHE A N 1
ATOM 3476 C CA . PHE A 1 439 ? -13.236 2.194 24.303 1.00 94.00 439 PHE A CA 1
ATOM 3477 C C . PHE A 1 439 ? -12.881 0.975 23.453 1.00 94.00 439 PHE A C 1
ATOM 3479 O O . PHE A 1 439 ? -12.555 -0.081 23.986 1.00 94.00 439 PHE A O 1
ATOM 3486 N N . GLN A 1 440 ? -12.946 1.115 22.131 1.00 91.94 440 GLN A N 1
ATOM 3487 C CA . GLN A 1 440 ? -12.851 -0.007 21.198 1.00 91.94 440 GLN A CA 1
ATOM 3488 C C . GLN A 1 440 ? -13.871 -1.100 21.569 1.00 91.94 440 GLN A C 1
ATOM 3490 O O . GLN A 1 440 ? -15.052 -0.796 21.733 1.00 91.94 440 GLN A O 1
ATOM 3495 N N . ALA A 1 441 ? -13.439 -2.351 21.725 1.00 91.31 441 ALA A N 1
ATOM 3496 C CA . ALA A 1 441 ? -14.298 -3.443 22.173 1.00 91.31 441 ALA A CA 1
ATOM 3497 C C . ALA A 1 441 ? -14.430 -3.561 23.706 1.00 91.31 441 ALA A C 1
ATOM 3499 O O . ALA A 1 441 ? -15.214 -4.381 24.184 1.00 91.31 441 ALA A O 1
ATOM 3500 N N . ASP A 1 442 ? -13.687 -2.761 24.477 1.00 93.88 442 ASP A N 1
ATOM 3501 C CA . ASP A 1 442 ? -13.651 -2.847 25.935 1.00 93.88 442 ASP A CA 1
ATOM 3502 C C . ASP A 1 442 ? -14.652 -1.887 26.583 1.00 93.88 442 ASP A C 1
ATOM 3504 O O . ASP A 1 442 ? -14.733 -0.699 26.249 1.00 93.88 442 ASP A O 1
ATOM 3508 N N . ARG A 1 443 ? -15.387 -2.387 27.579 1.00 96.19 443 ARG A N 1
ATOM 3509 C CA . ARG A 1 443 ? -16.227 -1.549 28.438 1.00 96.19 443 ARG A CA 1
ATOM 3510 C C . ARG A 1 443 ? -15.363 -0.774 29.433 1.00 96.19 443 ARG A C 1
ATOM 3512 O O . ARG A 1 443 ? -14.489 -1.348 30.081 1.00 96.19 443 ARG A O 1
ATOM 3519 N N . ILE A 1 444 ? -15.653 0.513 29.608 1.00 96.12 444 ILE A N 1
ATOM 3520 C CA . ILE A 1 444 ? -15.054 1.349 30.652 1.00 96.12 444 ILE A CA 1
ATOM 3521 C C . ILE A 1 444 ? -15.925 1.253 31.907 1.00 96.12 444 ILE A C 1
ATOM 3523 O O . ILE A 1 444 ? -16.993 1.861 31.991 1.00 96.12 444 ILE A O 1
ATOM 3527 N N . ASP A 1 445 ? -15.481 0.469 32.886 1.00 93.19 445 ASP A N 1
ATOM 3528 C CA . ASP A 1 445 ? -16.205 0.307 34.146 1.00 93.19 445 ASP A CA 1
ATOM 3529 C C . ASP A 1 445 ? -16.174 1.598 34.983 1.00 93.19 445 ASP A C 1
ATOM 3531 O O . ASP A 1 445 ? -15.123 2.210 35.174 1.00 93.19 445 ASP A O 1
ATOM 3535 N N . GLY A 1 446 ? -17.333 1.991 35.520 1.00 91.38 446 GLY A N 1
ATOM 3536 C CA . GLY A 1 446 ? -17.467 3.127 36.440 1.00 91.38 446 GLY A CA 1
ATOM 3537 C C . GLY A 1 446 ? -17.504 4.515 35.792 1.00 91.38 446 GLY A C 1
ATOM 3538 O O . GLY A 1 446 ? -17.581 5.492 36.526 1.00 91.38 446 GLY A O 1
ATOM 3539 N N . ALA A 1 447 ? -17.472 4.607 34.459 1.00 94.75 447 ALA A N 1
ATOM 3540 C CA . ALA A 1 447 ? -17.649 5.871 33.747 1.00 94.75 447 ALA A CA 1
ATOM 3541 C C . ALA A 1 447 ? -19.062 6.447 33.946 1.00 94.75 447 ALA A C 1
ATOM 3543 O O . ALA A 1 447 ? -20.055 5.717 33.859 1.00 94.75 447 ALA A O 1
ATOM 3544 N N . ASP A 1 448 ? -19.155 7.757 34.168 1.00 95.62 448 ASP A N 1
ATOM 3545 C CA . ASP A 1 448 ? -20.434 8.463 34.265 1.00 95.62 448 ASP A CA 1
ATOM 3546 C C . ASP A 1 448 ? -21.004 8.756 32.869 1.00 95.62 448 ASP A C 1
ATOM 3548 O O . ASP A 1 448 ? -20.546 9.655 32.164 1.00 95.62 448 ASP A O 1
ATOM 3552 N N . LEU A 1 449 ? -22.037 7.999 3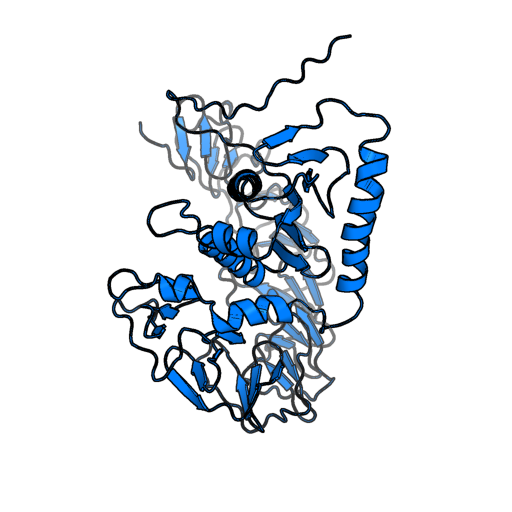2.486 1.00 94.75 449 LEU A N 1
ATOM 3553 C CA . LEU A 1 449 ? -22.713 8.090 31.187 1.00 94.75 449 LEU A CA 1
ATOM 3554 C C . LEU A 1 449 ? -23.204 9.503 30.848 1.00 94.75 449 LEU A C 1
ATOM 3556 O O . LEU A 1 449 ? -23.160 9.890 29.679 1.00 94.75 449 LEU A O 1
ATOM 3560 N N . ASP A 1 450 ? -23.675 10.262 31.840 1.00 93.75 450 ASP A N 1
ATOM 3561 C CA . ASP A 1 450 ? -24.329 11.551 31.605 1.00 93.75 450 ASP A CA 1
ATOM 3562 C C . ASP A 1 450 ? -23.313 12.661 31.307 1.00 93.75 450 ASP A C 1
ATOM 3564 O O . ASP A 1 450 ? -23.609 13.599 30.559 1.00 93.75 450 ASP A O 1
ATOM 3568 N N . SER A 1 451 ? -22.106 12.554 31.870 1.00 95.62 451 SER A N 1
ATOM 3569 C CA . SER A 1 451 ? -21.043 13.553 31.729 1.00 95.62 451 SER A CA 1
ATOM 3570 C C . SER A 1 451 ? -19.877 13.108 30.838 1.00 95.62 451 SER A C 1
ATOM 3572 O O . SER A 1 451 ? -19.004 13.927 30.534 1.00 95.62 451 SER A O 1
ATOM 3574 N N . PHE A 1 452 ? -19.865 11.852 30.369 1.00 96.50 452 PHE A N 1
ATOM 3575 C CA . PHE A 1 452 ? -18.777 11.322 29.550 1.00 96.50 452 PHE A CA 1
ATOM 3576 C C . PHE A 1 452 ? -18.626 12.061 28.214 1.00 96.50 452 PHE A C 1
ATOM 3578 O O . PHE A 1 452 ? -19.551 12.177 27.403 1.00 96.50 452 PHE A O 1
ATOM 3585 N N . GLN A 1 453 ? -17.402 12.493 27.934 1.00 93.75 453 GLN A N 1
ATOM 3586 C CA . GLN A 1 453 ? -17.039 13.260 26.757 1.00 93.75 453 GLN A CA 1
ATOM 3587 C C . GLN A 1 453 ? -15.703 12.772 26.184 1.00 93.75 453 GLN A C 1
ATOM 3589 O O . GLN A 1 453 ? -14.667 12.810 26.847 1.00 93.75 453 GLN A O 1
ATOM 3594 N N . ASN A 1 454 ? -15.700 12.384 24.903 1.00 92.44 454 ASN A N 1
ATOM 3595 C CA . ASN A 1 454 ? -14.453 12.231 24.154 1.00 92.44 454 ASN A CA 1
ATOM 3596 C C . ASN A 1 454 ? -13.850 13.607 23.842 1.00 92.44 454 ASN A C 1
ATOM 3598 O O . ASN A 1 454 ? -14.558 14.527 23.423 1.00 92.44 454 ASN A O 1
ATOM 3602 N N . LEU A 1 455 ? -12.534 13.735 24.004 1.00 90.88 455 LEU A N 1
ATOM 3603 C CA . LEU A 1 455 ? -11.811 14.950 23.658 1.00 90.88 455 LEU A CA 1
ATOM 3604 C C . LEU A 1 455 ? -11.263 14.804 22.236 1.00 90.88 455 LEU A C 1
ATOM 3606 O O . LEU A 1 455 ? -10.291 14.086 21.987 1.00 90.88 455 LEU A O 1
ATOM 3610 N N . ALA A 1 456 ? -11.960 15.453 21.300 1.00 81.00 456 ALA A N 1
ATOM 3611 C CA . ALA A 1 456 ? -11.776 15.279 19.863 1.00 81.00 456 ALA A CA 1
ATOM 3612 C C . ALA A 1 456 ? -10.314 15.444 19.418 1.00 81.00 456 ALA A C 1
ATOM 3614 O O . ALA A 1 456 ? -9.598 16.324 19.891 1.00 81.00 456 ALA A O 1
ATOM 3615 N N . GLY A 1 457 ? -9.891 14.604 18.469 1.00 81.75 457 GLY A N 1
ATOM 3616 C CA . GLY A 1 457 ? -8.526 14.625 17.939 1.00 81.75 457 GLY A CA 1
ATOM 3617 C C . GLY A 1 457 ? -7.469 14.074 18.899 1.00 81.75 457 GLY A C 1
ATOM 3618 O O . GLY A 1 457 ? -6.289 14.334 18.682 1.00 81.75 457 GLY A O 1
ATOM 3619 N N . SER A 1 458 ? -7.867 13.328 19.938 1.00 88.69 458 SER A N 1
ATOM 3620 C CA . SER A 1 458 ? -6.938 12.729 20.900 1.00 88.69 458 SER A CA 1
ATOM 3621 C C . SER A 1 458 ? -7.389 11.374 21.441 1.00 88.69 458 SER A C 1
ATOM 3623 O O . SER A 1 458 ? -8.531 10.944 21.257 1.00 88.69 458 SER A O 1
ATOM 3625 N N . ILE A 1 459 ? -6.473 10.724 22.157 1.00 90.81 459 ILE A N 1
ATOM 3626 C CA . ILE A 1 459 ? -6.715 9.493 22.924 1.00 90.81 459 ILE A CA 1
ATOM 3627 C C . ILE A 1 459 ? -7.492 9.728 24.231 1.00 90.81 459 ILE A C 1
ATOM 3629 O O . ILE A 1 459 ? -7.903 8.759 24.883 1.00 90.81 459 ILE A O 1
ATOM 3633 N N . TYR A 1 460 ? -7.666 10.993 24.629 1.00 94.06 460 TYR A N 1
ATOM 3634 C CA . TYR A 1 460 ? -8.216 11.366 25.923 1.00 94.06 460 TYR A CA 1
ATOM 3635 C C . TYR A 1 460 ? -9.746 11.456 25.902 1.00 94.06 460 TYR A C 1
ATOM 3637 O O . TYR A 1 460 ? -10.382 11.846 24.918 1.00 94.06 460 TYR A O 1
ATOM 3645 N N . ALA A 1 461 ? -10.344 11.114 27.033 1.00 95.69 461 ALA A N 1
ATOM 3646 C CA . ALA A 1 461 ? -11.742 11.364 27.347 1.00 95.69 461 ALA A CA 1
ATOM 3647 C C . ALA A 1 461 ? -11.849 11.802 28.809 1.00 95.69 461 ALA A C 1
ATOM 3649 O O . ALA A 1 461 ? -10.903 11.653 29.582 1.00 95.69 461 ALA A O 1
ATOM 3650 N N . ARG A 1 462 ? -12.991 12.354 29.198 1.00 95.94 462 ARG A N 1
ATOM 3651 C CA . ARG A 1 462 ? -13.273 12.689 30.594 1.00 95.94 462 ARG A CA 1
ATOM 3652 C C . ARG A 1 462 ? -14.742 12.491 30.904 1.00 95.94 462 ARG A C 1
ATOM 3654 O O . ARG A 1 462 ? -15.568 12.580 30.002 1.00 95.94 462 ARG A O 1
ATOM 3661 N N . ASP A 1 463 ? -15.045 12.298 32.171 1.00 96.81 463 ASP A N 1
ATOM 3662 C CA . ASP A 1 463 ? -16.373 12.532 32.721 1.00 96.81 463 ASP A CA 1
ATOM 3663 C C . ASP A 1 463 ? -16.281 13.565 33.855 1.00 96.81 463 ASP A C 1
ATOM 3665 O O . ASP A 1 463 ? -15.253 14.231 34.012 1.00 96.81 463 ASP A O 1
ATOM 3669 N N . GLY A 1 464 ? -17.351 13.750 34.627 1.00 95.19 464 GLY A N 1
ATOM 3670 C CA . GLY A 1 464 ? -17.387 14.710 35.731 1.00 95.19 464 GLY A CA 1
ATOM 3671 C C . GLY A 1 464 ? -16.429 14.397 36.889 1.00 95.19 464 GLY A C 1
ATOM 3672 O O . GLY A 1 464 ? -16.280 15.222 37.786 1.00 95.19 464 GLY A O 1
ATOM 3673 N N . THR A 1 465 ? -15.791 13.224 36.905 1.00 94.81 465 THR A N 1
ATOM 3674 C CA . THR A 1 465 ? -14.958 12.751 38.022 1.00 94.81 465 THR A CA 1
ATOM 3675 C C . THR A 1 465 ? -13.582 12.234 37.609 1.00 94.81 465 THR A C 1
ATOM 3677 O O . THR A 1 465 ? -12.641 12.325 38.394 1.00 94.81 465 THR A O 1
ATOM 3680 N N . CYS A 1 466 ? -13.444 11.719 36.390 1.00 96.81 466 CYS A N 1
ATOM 3681 C CA . CYS A 1 466 ? -12.282 10.983 35.920 1.00 96.81 466 CYS A CA 1
ATOM 3682 C C . CYS A 1 466 ? -11.794 11.495 34.560 1.00 96.81 466 CYS A C 1
ATOM 3684 O O . CYS A 1 466 ? -12.569 11.931 33.706 1.00 96.81 466 CYS A O 1
ATOM 3686 N N . VAL A 1 467 ? -10.483 11.385 34.339 1.00 96.81 467 VAL A N 1
ATOM 3687 C CA . VAL A 1 467 ? -9.863 11.502 33.013 1.00 96.81 467 VAL A CA 1
ATOM 3688 C C . VAL A 1 467 ? -9.441 10.117 32.551 1.00 96.81 467 VAL A C 1
ATOM 3690 O O . VAL A 1 467 ? -8.949 9.316 33.344 1.00 96.81 467 VAL A O 1
ATOM 3693 N N . TYR A 1 468 ? -9.599 9.850 31.261 1.00 96.19 468 TYR A N 1
ATOM 3694 C CA . TYR A 1 468 ? -9.277 8.581 30.629 1.00 96.19 468 TYR A CA 1
ATOM 3695 C C . TYR A 1 468 ? -8.293 8.780 29.477 1.00 96.19 468 TYR A C 1
ATOM 3697 O O . TYR A 1 468 ? -8.403 9.747 28.725 1.00 96.19 468 TYR A O 1
ATOM 3705 N N . ALA A 1 469 ? -7.391 7.821 29.284 1.00 94.50 469 ALA A N 1
ATOM 3706 C CA . ALA A 1 469 ? -6.631 7.629 28.052 1.00 94.50 469 ALA A CA 1
ATOM 3707 C C . ALA A 1 469 ? -6.668 6.149 27.671 1.00 94.50 469 ALA A C 1
ATOM 3709 O O . ALA A 1 469 ? -6.538 5.281 28.531 1.00 94.50 469 ALA A O 1
ATOM 3710 N N . TYR A 1 470 ? -6.883 5.850 26.388 1.00 93.19 470 TYR A N 1
ATOM 3711 C CA . TYR A 1 470 ? -7.070 4.473 25.906 1.00 93.19 470 TYR A CA 1
ATOM 3712 C C . TYR A 1 470 ? -8.131 3.676 26.698 1.00 93.19 470 TYR A C 1
ATOM 3714 O O . TYR A 1 470 ? -7.956 2.493 26.986 1.00 93.19 470 TYR A O 1
ATOM 3722 N N . GLY A 1 471 ? -9.206 4.345 27.136 1.00 94.12 471 GLY A N 1
ATOM 3723 C CA . GLY A 1 471 ? -10.251 3.733 27.962 1.00 94.12 471 GLY A CA 1
ATOM 3724 C C . GLY A 1 471 ? -9.844 3.398 29.401 1.00 94.12 471 GLY A C 1
ATOM 3725 O O . GLY A 1 471 ? -10.622 2.778 30.122 1.00 94.12 471 GLY A O 1
ATOM 3726 N N . LYS A 1 472 ? -8.643 3.786 29.845 1.00 95.56 472 LYS A N 1
ATOM 3727 C CA . LYS A 1 472 ? -8.154 3.580 31.214 1.00 95.56 472 LYS A CA 1
ATOM 3728 C C . LYS A 1 472 ? -8.143 4.894 31.979 1.00 95.56 472 LYS A C 1
ATOM 3730 O O . LYS A 1 472 ? -7.761 5.922 31.428 1.00 95.56 472 LYS A O 1
ATOM 3735 N N . VAL A 1 473 ? -8.548 4.846 33.247 1.00 96.44 473 VAL A N 1
ATOM 3736 C CA . VAL A 1 473 ? -8.504 5.999 34.158 1.00 96.44 473 VAL A CA 1
ATOM 3737 C C . VAL A 1 473 ? -7.054 6.433 34.367 1.00 96.44 473 VAL A C 1
ATOM 3739 O O . VAL A 1 473 ? -6.193 5.597 34.640 1.00 96.44 473 VAL A O 1
ATOM 3742 N N . ILE A 1 474 ? -6.805 7.737 34.278 1.00 95.62 474 ILE A N 1
ATOM 3743 C CA . ILE A 1 474 ? -5.548 8.369 34.672 1.00 95.62 474 ILE A CA 1
ATOM 3744 C C . ILE A 1 474 ? -5.673 8.774 36.147 1.00 95.62 474 ILE A C 1
ATOM 3746 O O . ILE A 1 474 ? -6.498 9.636 36.464 1.00 95.62 474 ILE A O 1
ATOM 3750 N N . PRO A 1 475 ? -4.892 8.173 37.060 1.00 92.94 475 PRO A N 1
ATOM 3751 C CA . PRO A 1 475 ? -4.948 8.519 38.476 1.00 92.94 475 PRO A CA 1
ATOM 3752 C C . PRO A 1 475 ? -4.615 9.995 38.722 1.00 92.94 475 PRO A C 1
ATOM 3754 O O . PRO A 1 475 ? -3.723 10.548 38.082 1.00 92.94 475 PRO A O 1
ATOM 3757 N N . ASP A 1 476 ? -5.324 10.613 39.669 1.00 91.56 476 ASP A N 1
ATOM 3758 C CA . ASP A 1 476 ? -5.100 11.980 40.174 1.00 91.56 476 ASP A CA 1
ATOM 3759 C C . ASP A 1 476 ? -5.223 13.132 39.157 1.00 91.56 476 ASP A C 1
ATOM 3761 O O . ASP A 1 476 ? -4.998 14.296 39.520 1.00 91.56 476 ASP A O 1
ATOM 3765 N N . ALA A 1 477 ? -5.621 12.829 37.918 1.00 95.25 477 ALA A N 1
ATOM 3766 C CA . ALA A 1 477 ? -5.879 13.820 36.884 1.00 95.25 477 ALA A CA 1
ATOM 3767 C C . ALA A 1 477 ? -7.125 14.651 37.186 1.00 95.25 477 ALA A C 1
ATOM 3769 O O . ALA A 1 477 ? -8.104 14.148 37.737 1.00 95.25 477 ALA A O 1
ATOM 3770 N N . LEU A 1 478 ? -7.086 15.932 36.814 1.00 96.25 478 LEU A N 1
ATOM 3771 C CA . LEU A 1 478 ? -8.167 16.884 37.067 1.00 96.25 478 LEU A CA 1
ATOM 3772 C C . LEU A 1 478 ? -9.061 17.043 35.823 1.00 96.25 478 LEU A C 1
ATOM 3774 O O . LEU A 1 478 ? -8.659 17.727 34.878 1.00 96.25 478 LEU A O 1
ATOM 3778 N N . PRO A 1 479 ? -10.288 16.480 35.802 1.00 95.56 479 PRO A N 1
ATOM 3779 C CA . PRO A 1 479 ? -11.149 16.519 34.617 1.00 95.56 479 PRO A CA 1
ATOM 3780 C C . PRO A 1 479 ? -11.544 17.936 34.203 1.00 95.56 479 PRO A C 1
ATOM 3782 O O . PRO A 1 479 ? -11.581 18.242 33.008 1.00 95.56 479 PRO A O 1
ATOM 3785 N N . ASP A 1 480 ? -11.800 18.808 35.180 1.00 95.62 480 ASP A N 1
ATOM 3786 C CA . ASP A 1 480 ? -12.297 20.168 34.953 1.00 95.62 480 ASP A CA 1
ATOM 3787 C C . ASP A 1 480 ? -11.281 21.067 34.239 1.00 95.62 480 ASP A C 1
ATOM 3789 O O . ASP A 1 480 ? -11.667 21.896 33.410 1.00 95.62 480 ASP A O 1
ATOM 3793 N N . SER A 1 481 ? -9.986 20.894 34.524 1.00 95.50 481 SER A N 1
ATOM 3794 C CA . SER A 1 481 ? -8.915 21.731 33.974 1.00 95.50 481 SER A CA 1
ATOM 3795 C C . SER A 1 481 ? -8.102 21.080 32.860 1.00 95.50 481 SER A C 1
ATOM 3797 O O . SER A 1 481 ? -7.232 21.738 32.286 1.00 95.50 481 SER A O 1
ATOM 3799 N N . LEU A 1 482 ? -8.403 19.829 32.501 1.00 96.06 482 LEU A N 1
ATOM 3800 C CA . LEU A 1 482 ? -7.710 19.116 31.434 1.00 96.06 482 LEU A CA 1
ATOM 3801 C C . LEU A 1 482 ? -7.872 19.811 30.072 1.00 96.06 482 LEU A C 1
ATOM 3803 O O . LEU A 1 482 ? -8.978 20.112 29.615 1.00 96.06 482 LEU A O 1
ATOM 3807 N N . ARG A 1 483 ? -6.748 20.003 29.383 1.00 94.19 483 ARG A N 1
ATOM 3808 C CA . ARG A 1 483 ? -6.643 20.572 28.039 1.00 94.19 483 ARG A CA 1
ATOM 3809 C C . ARG A 1 483 ? -5.834 19.640 27.152 1.00 94.19 483 ARG A C 1
ATOM 3811 O O . ARG A 1 483 ? -4.677 19.352 27.443 1.00 94.19 483 ARG A O 1
ATOM 3818 N N . VAL A 1 484 ? -6.431 19.204 26.050 1.00 93.38 484 VAL A N 1
ATOM 3819 C CA . VAL A 1 484 ? -5.726 18.449 25.008 1.00 93.38 484 VAL A CA 1
ATOM 3820 C C . VAL A 1 484 ? -4.816 19.397 24.233 1.00 93.38 484 VAL A C 1
ATOM 3822 O O . VAL A 1 484 ? -5.263 20.452 23.784 1.00 93.38 484 VAL A O 1
ATOM 3825 N N . LEU A 1 485 ? -3.547 19.019 24.089 1.00 91.50 485 LEU A N 1
ATOM 3826 C CA . LEU A 1 485 ? -2.543 19.772 23.337 1.00 91.50 485 LEU A CA 1
ATOM 3827 C C . LEU A 1 485 ? -2.376 19.199 21.925 1.00 91.50 485 LEU A C 1
ATOM 3829 O O . LEU A 1 485 ? -2.286 19.950 20.957 1.00 91.50 485 LEU A O 1
ATOM 3833 N N . ASN A 1 486 ? -2.361 17.871 21.807 1.00 90.81 486 ASN A N 1
ATOM 3834 C CA . ASN A 1 486 ? -2.336 17.139 20.541 1.00 90.81 486 ASN A CA 1
ATOM 3835 C C . ASN A 1 486 ? -2.877 15.708 20.738 1.00 90.81 486 ASN A C 1
ATOM 3837 O O . ASN A 1 486 ? -3.497 15.404 21.755 1.00 90.81 486 ASN A O 1
ATOM 3841 N N . TRP A 1 487 ? -2.653 14.824 19.760 1.00 85.88 487 TRP A N 1
ATOM 3842 C CA . TRP A 1 487 ? -3.164 13.452 19.778 1.00 85.88 487 TRP A CA 1
ATOM 3843 C C . TRP A 1 487 ? -2.814 12.665 21.051 1.00 85.88 487 TRP A C 1
ATOM 3845 O O . TRP A 1 487 ? -3.671 11.943 21.565 1.00 85.88 487 TRP A O 1
ATOM 3855 N N . CYS A 1 488 ? -1.582 12.797 21.556 1.00 90.69 488 CYS A N 1
ATOM 3856 C CA . CYS A 1 488 ? -1.066 12.018 22.684 1.00 90.69 488 CYS A CA 1
ATOM 3857 C C . CYS A 1 488 ? -0.757 12.848 23.936 1.00 90.69 488 CYS A C 1
ATOM 3859 O O . CYS A 1 488 ? -0.555 12.263 25.002 1.00 90.69 488 CYS A O 1
ATOM 3861 N N . GLU A 1 489 ? -0.784 14.177 23.852 1.00 93.62 489 GLU A N 1
ATOM 3862 C CA . GLU A 1 489 ? -0.485 15.072 24.970 1.00 93.62 489 GLU A CA 1
ATOM 3863 C C . GLU A 1 489 ? -1.722 15.823 25.465 1.00 93.62 489 GLU A C 1
ATOM 3865 O O . GLU A 1 489 ? -2.458 16.446 24.693 1.00 93.62 489 GLU A O 1
ATOM 3870 N N . ALA A 1 490 ? -1.912 15.817 26.780 1.00 94.06 490 ALA A N 1
ATOM 3871 C CA . ALA A 1 490 ? -2.895 16.642 27.468 1.00 94.06 490 ALA A CA 1
ATOM 3872 C C . ALA A 1 490 ? -2.292 17.180 28.762 1.00 94.06 490 ALA A C 1
ATOM 3874 O O . ALA A 1 490 ? -1.427 16.552 29.352 1.00 94.06 490 ALA A O 1
ATOM 3875 N N . ARG A 1 491 ? -2.741 18.339 29.225 1.00 95.50 491 ARG A N 1
ATOM 3876 C CA . ARG A 1 491 ? -2.258 18.959 30.458 1.00 95.50 491 ARG A CA 1
ATOM 3877 C C . ARG A 1 491 ? -3.432 19.418 31.299 1.00 95.50 491 ARG A C 1
ATOM 3879 O O . ARG A 1 491 ? -4.358 20.015 30.762 1.00 95.50 491 ARG A O 1
ATOM 3886 N N . ASP A 1 492 ? -3.376 19.172 32.598 1.00 96.12 492 ASP A N 1
ATOM 3887 C CA . ASP A 1 492 ? -4.265 19.810 33.567 1.00 96.12 492 ASP A CA 1
ATOM 3888 C C . ASP A 1 492 ? -3.512 20.891 34.365 1.00 96.12 492 ASP A C 1
ATOM 3890 O O . ASP A 1 492 ? -2.357 21.222 34.074 1.00 96.12 492 ASP A O 1
ATOM 3894 N N . ASP A 1 493 ? -4.163 21.479 35.369 1.00 95.88 493 ASP A N 1
ATOM 3895 C CA . ASP A 1 493 ? -3.541 22.522 36.196 1.00 95.88 493 ASP A CA 1
ATOM 3896 C C . ASP A 1 493 ? -2.339 22.028 37.025 1.00 95.88 493 ASP A C 1
ATOM 3898 O O . ASP A 1 493 ? -1.586 22.849 37.552 1.00 95.88 493 ASP A O 1
ATOM 3902 N N . ARG A 1 494 ? -2.143 20.709 37.160 1.00 93.81 494 ARG A N 1
ATOM 3903 C CA . ARG A 1 494 ? -1.052 20.107 37.937 1.00 93.81 494 ARG A CA 1
ATOM 3904 C C . ARG A 1 494 ? 0.105 19.669 37.055 1.00 93.81 494 ARG A C 1
ATOM 3906 O O . ARG A 1 494 ? 1.248 19.956 37.397 1.00 93.81 494 ARG A O 1
ATOM 3913 N N . GLN A 1 495 ? -0.169 18.968 35.958 1.00 94.75 495 GLN A N 1
ATOM 3914 C CA . GLN A 1 495 ? 0.872 18.275 35.198 1.00 94.75 495 GLN A CA 1
ATOM 3915 C C . GLN A 1 495 ? 0.492 17.993 33.741 1.00 94.75 495 GLN A C 1
ATOM 3917 O O . GLN A 1 495 ? -0.668 18.076 33.331 1.00 94.75 495 GLN A O 1
ATOM 3922 N N . LEU A 1 496 ? 1.516 17.673 32.949 1.00 95.06 496 LEU A N 1
ATOM 3923 C CA . LEU A 1 496 ? 1.398 17.179 31.582 1.00 95.06 496 LEU A CA 1
ATOM 3924 C C . LEU A 1 496 ? 1.274 15.647 31.597 1.00 95.06 496 LEU A C 1
ATOM 3926 O O . LEU A 1 496 ? 1.930 14.959 32.377 1.00 95.06 496 LEU A O 1
ATOM 3930 N N . TYR A 1 497 ? 0.451 15.123 30.701 1.00 94.31 497 TYR A N 1
ATOM 3931 C CA . TYR A 1 497 ? 0.272 13.708 30.423 1.00 94.31 497 TYR A CA 1
ATOM 3932 C C . TYR A 1 497 ? 0.680 13.431 28.982 1.00 94.31 497 TYR A C 1
ATOM 3934 O O . TYR A 1 497 ? 0.230 14.118 28.062 1.00 94.31 497 TYR A O 1
ATOM 3942 N N . VAL A 1 498 ? 1.493 12.397 28.786 1.00 94.00 498 VAL A N 1
ATOM 3943 C CA . VAL A 1 498 ? 1.903 11.898 27.472 1.00 94.00 498 VAL A CA 1
ATOM 3944 C C . VAL A 1 498 ? 1.486 10.434 27.391 1.00 94.00 498 VAL A C 1
ATOM 3946 O O . VAL A 1 498 ? 1.853 9.630 28.244 1.00 94.00 498 VAL A O 1
ATOM 3949 N N . TYR A 1 499 ? 0.662 10.081 26.403 1.00 91.62 499 TYR A N 1
ATOM 3950 C CA . TYR A 1 499 ? 0.048 8.749 26.282 1.00 91.62 499 TYR A CA 1
ATOM 3951 C C . TYR A 1 499 ? -0.730 8.292 27.533 1.00 91.62 499 TYR A C 1
ATOM 3953 O O . TYR A 1 499 ? -0.806 7.100 27.823 1.00 91.62 499 TYR A O 1
ATOM 3961 N N . GLY A 1 500 ? -1.315 9.231 28.284 1.00 91.31 500 GLY A N 1
ATOM 3962 C CA . GLY A 1 500 ? -2.026 8.933 29.531 1.00 91.31 500 GLY A CA 1
ATOM 3963 C C . GLY A 1 500 ? -1.134 8.732 30.758 1.00 91.31 500 GLY A C 1
ATOM 3964 O O . GLY A 1 500 ? -1.639 8.402 31.827 1.00 91.31 500 GLY A O 1
ATOM 3965 N N . ILE A 1 501 ? 0.177 8.937 30.625 1.00 92.88 501 ILE A N 1
ATOM 3966 C CA . ILE A 1 501 ? 1.147 8.823 31.716 1.00 92.88 501 ILE A CA 1
ATOM 3967 C C . ILE A 1 501 ? 1.568 10.232 32.124 1.00 92.88 501 ILE A C 1
ATOM 3969 O O . ILE A 1 501 ? 1.950 11.030 31.269 1.00 92.88 501 ILE A O 1
ATOM 3973 N N . ALA A 1 502 ? 1.504 10.543 33.420 1.00 90.12 502 ALA A N 1
ATOM 3974 C CA . ALA A 1 502 ? 2.014 11.805 33.944 1.00 90.12 502 ALA A CA 1
ATOM 3975 C C . ALA A 1 502 ? 3.518 11.921 33.645 1.00 90.12 502 ALA A C 1
ATOM 3977 O O . ALA A 1 502 ? 4.298 11.049 34.038 1.00 90.12 502 ALA A O 1
ATOM 3978 N N . SER A 1 503 ? 3.933 12.977 32.943 1.00 80.25 503 SER A N 1
ATOM 3979 C CA . SER A 1 503 ? 5.354 13.265 32.767 1.00 80.25 503 SER A CA 1
ATOM 3980 C C . SER A 1 503 ? 5.883 13.844 34.076 1.00 80.25 503 SER A C 1
ATOM 3982 O O . SER A 1 503 ? 5.469 14.935 34.473 1.00 80.25 503 SER A O 1
ATOM 3984 N N . GLY A 1 504 ? 6.769 13.114 34.756 1.00 68.38 504 GLY A N 1
ATOM 3985 C CA . GLY A 1 504 ? 7.556 13.691 35.846 1.00 68.38 504 GLY A CA 1
ATOM 3986 C C . GLY A 1 504 ? 8.410 14.853 35.331 1.00 68.38 504 GLY A C 1
ATOM 3987 O O . GLY A 1 504 ? 8.785 14.848 34.157 1.00 68.38 504 GLY A O 1
ATOM 3988 N N . GLU A 1 505 ? 8.656 15.842 36.194 1.00 41.75 505 GLU A N 1
ATOM 3989 C CA . GLU A 1 505 ? 9.570 16.967 35.922 1.00 41.75 505 GLU A CA 1
ATOM 3990 C C . GLU A 1 505 ? 10.969 16.521 35.481 1.00 41.75 505 GLU A C 1
ATOM 3992 O O . GLU A 1 505 ? 11.491 15.527 36.047 1.00 41.75 505 GLU A O 1
#

pLDDT: mean 73.13, std 20.74, range [18.97, 96.88]

Sequence (505 aa):
MKIRVTALIIEFNEETGWAVTMSESVSVAAQIRLSEAALARWFKHSIAPGNKVLDVLAGMLDEADLNPQETLYICQYLPATQTLVFFLSNSGARGSATVPVVSLLELLTQYTDMDDDGYLAIGTYPFGSFAEISASIMRRHAVVPVETSHPHALDELEPLLVKLLKWMPEQYRHYPVLYHRKIVLCFKRMGNSFVRRATPDDHVLIGDDYFTDGKRVLWNDRDDESAVPVPQADPYTFRRLAGRLWADAIHLYCEGQLILKLEGKPKVVGDVVIVGRRGLFAQLDSSGLEQDEVDPATLKRIDSRSDYYEDATHVWHGMRRMPELPGDVTILFTPGAIARGRNAIYRFGAPLEHAVPEQFEFLGQGYFRDGGALWHYDSNLARLVRMPSSAAHALRLAGPFCTDGFSVWWEAQVLEGADPATFRAIGFSYAIDRNNVWFQADRIDGADLDSFQNLAGSIYARDGTCVYAYGKVIPDALPDSLRVLNWCEARDDRQLYVYGIASGE

Radius of gyration: 29.64 Å; chains: 1; bounding box: 65×76×71 Å

Foldseek 3Di:
DDDDPDDPDPDDPPPPPDDDDDDDWKKKKKKDAAAPVLVVVQQQPAPDVLDGLVNLLLVLVVVCVVCVPAKDWDWDADNVRRMIITIITGRDDRPDSVVVVVVSLLSSLQSHPDQDWMKMWMDRDDPDDPPDIWMWTRGRNDTHTPPDPPVCPCVVVVVVVVVVVVVVVCVVPDDPDDDPVPVVVVCLVPDPSQLVSAAPVRWADPDDQWIHNSQFIWGDDPPDPDTHTQPPDDPSAWDDDAAQWIDGPFFIDGRSYTDDTAPDDWDDAHRWTHGPQWIFFNDPPPPHTTDNPDRPVAWHAPDPQAQWIAGQFFIANGRRTAPAGPPQKDQQDHVQNWIAGPPAIDGSRHGDPPADRVAWHDPDPQWIDDPQWIWGADPVSPDIDIADGPAPPQWDDAAQWIDRQPWIARGRHTQPPAHRVAWHDQANQWIDGPPFIGGRSDTQPPADRVAWHDDYQAQWIDGPPFIDGSSHTQPPDDRVQWDDPHHQWIDGPPAIGGSSHGDDD

Secondary structure (DSSP, 8-state):
-------------TTT----------EEEEEEE--HHHHHHHTT-EEETTEEHHHHHHHHHHHHHH-TTTEEEEEEEEGGGTEEEEEEEESSS-S-SHHHHHHHHHHHTTT--S---EEEEEE-TTTS-TT-EEEEEEETTEEEE--S--TTHHHHHHHHHHHHHHHHHHHHHS-S--THHHHHHHHHTT--HHHHH-BTTBPEEEETTEEE-SSSEEE--TT-S-PEEPTT--TTT-EEEETTEEE-SSEEEETTEEEEE-SSPPEEETTEEEETTEEEE--SSSS-SEETT--TTT-EESSTTSSEEE-SS-EEETTEEESSPTTS-EEEETTTTEEE-SS-EEETTEE-TT--GGG-EEEETTEEEETTEEEEE-TTSS-EEEEP-S-GGG-EEETBEEE-SS-EEETTEE-TT--TTT-EE-SSSEEE-SS-EEETTEE-TT--TTT-EE-TTSSEEE-SS-EEETTEEETT--TTT-EE-SSSEEE-SS-EEETTEE---